Protein AF-0000000086061593 (afdb_homodimer)

Foldseek 3Di:
DPPPPPPPPPPVPDPLVVLQVVLVVLLVVLVVLQVVVCVVPVHSAAADCLQFFFKKWKWAQPVPPDVVVLLCPQDPDDFPDWDDQVLARIIMTTHTDDPPQDDVNQVVSVVSCVVSVIDTPDMDGDDRVSSNVSNVCLVVVLVVLLVVLLVVLCVVVVDDLLSVLLSVLLVSLLSNLSSVCRVVVNHDDPLLSVLSSVLSVLLSVLSCLQVCQQPPDPDDSVVSNVVSLVVSVVVLVVVLVVLVVQLVVCSNNRPRSSNSSSVSNNRSSVSSNSSRSSPSVSSVVCCVPPVVVD/DPPPPPPPPPPVVDPLVVLQVVLVVLLVVLVVLQVVVCVVPVHSAAADCLQFFFKKWKWAQPVPPDVVVLLCPQDPDDFPDWDDQVLARIIMTTHTDDPPQDDVNQVVSVVSCVVSVIDTPDMDGDDRVSSNVSNVCLVVVLVVLLVVLLVVLCVVVVDDLLSVLLSVLLVSLLSNLSSVCRVVVNHDDPLLSVLSSVLSVLLSVLSCLQVCQQPPDPDDSVVSNVVSLVVSVVVLVVVLVVLVVQLVVCSNNRPRSSNSSSVSNNRSSVSSNSSRSSPSVSSVVCCVPPVVVD

InterPro domains:
  IPR022813 Protein-export membrane protein SecD/SecF, archaeal and bacterial [PTHR30081] (16-288)
  IPR024921 Protein-export membrane protein SecF [MF_01464_A] (12-293)
  IPR048634 Protein export membrane protein SecD/SecF, C-terminal [PF02355] (119-288)
  IPR053476 SecD/SecF protein-export membrane protein [NF041305] (1-293)

Secondary structure (DSSP, 8-state):
----------TTTS-HHHHHHHHHHHHHHHHHHHHHHHHHHSSSS-B-HHHH-EEEEEEE--SSS-HHHHHHHH-SSPPSEEEEEGGGTEEEEEEE--TTPPTTHHHHHHHHHHHTTPPEEEEEEE-HHHHHHHHHHHHHHHHHHHHHHHHHHHHHH--HHHHHHHHHHHHHHHHHHHHHHHHHTPPB-HHHHHHHHHHHHHHHHHHHHHHHHHHH--S-HHHHHHHHHHHHHHHHHHHHHHHHHHHHHHHHHT-HHHHHHHHHHHHHHHHHHHIIIIIIHHHHHHIIIIITT-/----------TTTS-HHHHHHHHHHHHHHHHHHHHHHHHHHSSSS-B-HHHH-EEEEEEE--SSS-HHHHHHHH-SSPPSEEEEEGGGTEEEEEEE--TTPPTTHHHHHHHHHHHTTPPEEEEEEE-HHHHHHHHHHHHHHHHHHHHHHHHHHHHHH--HHHHHHHHHHHHHHHHHHHHHHHHHTPPB-HHHHHHHHHHHHHHHHHHHHHHHHHHH--S-HHHHHHHHHHHHHHHHHHHHHHHHHHHHHHHHHT-HHHHHHHHHHHHHHHHHHHIIIIIIHHHHHHIIIIIS--

Nearest PDB structures (foldseek):
  6iol-assembly1_F  TM=6.595E-01  e=2.884E-04  Pseudomonas aeruginosa PAO1
  3noc-assembly1_A  TM=7.193E-01  e=8.051E-04  Escherichia coli K-12
  6zo7-assembly1_A  TM=6.922E-01  e=1.699E-03  Escherichia coli K-12
  6oev-assembly1_A  TM=6.344E-01  e=2.316E-02  Homo sapiens
  7fif-assembly1_A  TM=4.642E-01  e=1.644E-01  Hypsibius dujardini

pLDDT: mean 79.57, std 15.47, range [23.73, 95.56]

Sequence (588 aa):
MGAIEVPEVDYTDYSNRQLVVVPLAVLALAIMIIGGWYFVTGAPANLGLEFTGGVELRIADDGNGDIEERIDAAFAQEPDSIRSIPADDVVVVTFQASEDDPDGFAGELEDQANEAGLTLDAIDQVSASFAADTAQTAIFGVALAFLGMSVLVFALFRTFIPSVAVVASAFSDIVIPIAAMNLLGIQMTLGTVAALLMIIGYSVDSDILLNNSVLRRTGDFYESVSRAMRTGVTMTITSMSAMIVMALVATLFGIDLLRDIGIILAIGLAADMMNTYLMNVTLLRWYKFEGVKRMGAIEVPEVDYTDYSNRQLVVVPLAVLALAIMIIGGWYFVTGAPANLGLEFTGGVELRIADDGNGDIEERIDAAFAQEPDSIRSIPADDVVVVTFQASEDDPDGFAGELEDQANEAGLTLDAIDQVSASFAADTAQTAIFGVALAFLGMSVLVFALFRTFIPSVAVVASAFSDIVIPIAAMNLLGIQMTLGTVAALLMIIGYSVDSDILLNNSVLRRTGDFYESVSRAMRTGVTMTITSMSAMIVMALVATLFGIDLLRDIGIILAIGLAADMMNTYLMNVTLLRWYKFEGVKR

Organism: NCBI:txid261290

Solvent-accessible surface area (backbone atoms only — not comparable to full-atom values): 29804 Å² total; per-residue (Å²): 128,86,69,75,70,68,75,78,69,62,66,80,76,54,56,63,67,63,43,37,45,53,51,50,49,52,44,51,50,22,48,49,48,24,50,52,39,25,73,74,70,71,34,67,49,46,68,24,57,67,44,54,7,22,34,36,37,31,31,53,50,84,72,69,73,63,59,64,60,52,52,65,68,32,43,95,64,81,65,75,40,80,43,76,38,74,59,55,36,31,33,38,37,30,36,64,52,52,94,78,56,54,86,59,46,61,45,53,52,50,50,31,33,49,76,60,68,48,49,70,36,31,38,38,34,30,31,47,70,50,7,49,51,44,41,52,39,49,53,50,38,51,50,48,38,52,50,52,43,44,52,50,44,31,67,70,64,71,36,68,67,66,30,51,52,51,45,53,42,39,52,46,26,42,45,42,31,44,28,47,25,51,76,71,68,44,57,46,40,74,58,42,49,47,40,48,57,48,45,42,36,55,40,53,33,52,46,48,51,46,48,51,31,57,69,65,56,88,60,61,66,67,60,37,44,50,51,33,47,52,52,47,49,51,34,49,51,51,33,26,49,44,24,43,47,36,17,50,46,18,48,69,54,36,36,62,69,48,18,52,34,15,48,42,44,24,48,18,43,53,45,31,51,44,31,48,65,31,37,45,46,38,52,48,49,45,39,63,67,58,53,61,75,108,126,86,68,78,71,68,74,79,69,63,65,79,77,54,57,63,65,62,44,37,46,53,51,50,50,52,42,52,49,19,49,49,48,24,50,52,40,24,71,74,72,72,34,66,49,45,67,25,57,67,43,52,7,20,35,37,37,31,30,53,50,82,73,68,72,62,60,65,60,52,53,65,68,32,43,92,64,80,63,74,41,80,44,76,39,73,59,55,37,30,33,38,38,31,36,64,51,52,95,78,58,54,88,60,46,62,46,54,51,50,51,32,32,49,74,62,68,50,50,70,35,31,40,38,34,30,30,48,68,50,6,48,50,44,41,52,40,49,52,50,38,50,51,48,37,51,49,52,43,44,51,50,44,31,67,69,65,73,36,67,67,66,28,51,51,50,44,52,41,39,51,46,28,44,46,41,32,46,27,48,25,50,75,72,68,45,57,45,39,75,58,41,49,47,39,48,55,48,45,44,36,54,41,52,34,53,4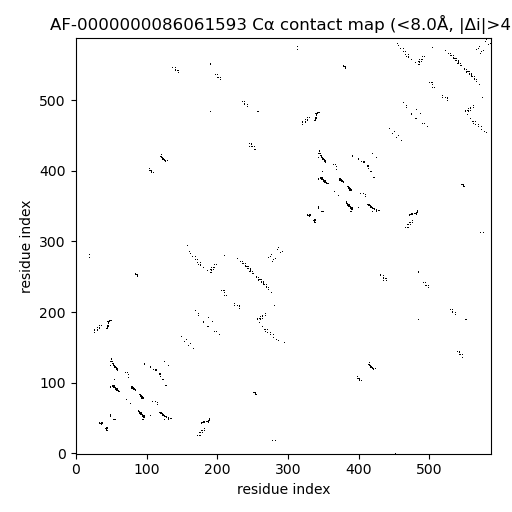6,47,50,46,48,51,31,56,70,64,54,88,60,60,67,65,60,37,42,49,52,34,47,52,53,48,48,50,34,48,50,50,35,26,49,42,25,44,46,36,16,50,46,18,48,68,54,36,36,62,68,49,19,50,35,16,49,42,44,25,47,17,43,52,44,32,52,45,31,48,64,31,38,44,47,39,52,49,48,46,40,64,67,57,54,61,76,106

Radius of gyration: 25.44 Å; Cα contacts (8 Å, |Δi|>4): 871; chains: 2; bounding box: 55×76×63 Å

Structure (mmCIF, N/CA/C/O backbone):
data_AF-0000000086061593-model_v1
#
loop_
_entity.id
_entity.type
_entity.pdbx_description
1 polymer 'Protein-export membrane protein SecF'
#
loop_
_atom_site.group_PDB
_atom_site.id
_atom_site.type_symbol
_atom_site.label_atom_id
_atom_site.label_alt_id
_atom_site.label_comp_id
_atom_site.label_asym_id
_atom_site.label_entity_id
_atom_site.label_seq_id
_atom_site.pdbx_PDB_ins_code
_atom_site.Cartn_x
_atom_site.Cartn_y
_atom_site.Cartn_z
_atom_site.occupancy
_atom_site.B_iso_or_equiv
_atom_site.auth_seq_id
_atom_site.auth_comp_id
_atom_site.auth_asym_id
_atom_site.auth_atom_id
_atom_site.pdbx_PDB_model_num
ATOM 1 N N . MET A 1 1 ? 5.391 34.906 -7.406 1 23.73 1 MET A N 1
ATOM 2 C CA . MET A 1 1 ? 5.16 33.75 -6.559 1 23.73 1 MET A CA 1
ATOM 3 C C . MET A 1 1 ? 3.682 33.375 -6.543 1 23.73 1 MET A C 1
ATOM 5 O O . MET A 1 1 ? 2.84 34.188 -6.129 1 23.73 1 MET A O 1
ATOM 9 N N . GLY A 1 2 ? 3.078 32.812 -7.488 1 27.36 2 GLY A N 1
ATOM 10 C CA . GLY A 1 2 ? 1.647 32.906 -7.727 1 27.36 2 GLY A CA 1
ATOM 11 C C . GLY A 1 2 ? 0.812 32.312 -6.609 1 27.36 2 GLY A C 1
ATOM 12 O O . GLY A 1 2 ? 0.841 31.109 -6.383 1 27.36 2 GLY A O 1
ATOM 13 N N . ALA A 1 3 ? 0.678 33 -5.516 1 30.91 3 ALA A N 1
ATOM 14 C CA . ALA A 1 3 ? -0.227 32.719 -4.406 1 30.91 3 ALA A CA 1
ATOM 15 C C . ALA A 1 3 ? -1.583 32.25 -4.918 1 30.91 3 ALA A C 1
ATOM 17 O O . ALA A 1 3 ? -2.234 32.938 -5.707 1 30.91 3 ALA A O 1
ATOM 18 N N . ILE A 1 4 ? -1.631 31.031 -5.258 1 32.88 4 ILE A N 1
ATOM 19 C CA . ILE A 1 4 ? -2.99 30.609 -5.574 1 32.88 4 ILE A CA 1
ATOM 20 C C . ILE A 1 4 ? -3.963 31.188 -4.551 1 32.88 4 ILE A C 1
ATOM 22 O O . ILE A 1 4 ? -3.914 30.844 -3.369 1 32.88 4 ILE A O 1
ATOM 26 N N . GLU A 1 5 ? -4.262 32.406 -4.699 1 32.25 5 GLU A N 1
ATOM 27 C CA . GLU A 1 5 ? -5.32 33.062 -3.932 1 32.25 5 GLU A CA 1
ATOM 28 C C . GLU A 1 5 ? -6.586 32.219 -3.91 1 32.25 5 GLU A C 1
ATOM 30 O O . GLU A 1 5 ? -7.188 31.969 -4.957 1 32.25 5 GLU A O 1
ATOM 35 N N . VAL A 1 6 ? -6.566 31.172 -3.135 1 35.28 6 VAL A N 1
ATOM 36 C CA . VAL A 1 6 ? -7.855 30.516 -2.955 1 35.28 6 VAL A CA 1
ATOM 37 C C . VAL A 1 6 ? -8.945 31.562 -2.713 1 35.28 6 VAL A C 1
ATOM 39 O O . VAL A 1 6 ? -8.773 32.469 -1.886 1 35.28 6 VAL A O 1
ATOM 42 N N . PRO A 1 7 ? -9.734 31.828 -3.652 1 33.41 7 PRO A N 1
ATOM 43 C CA . PRO A 1 7 ? -10.812 32.812 -3.432 1 33.41 7 PRO A CA 1
ATOM 44 C C . PRO A 1 7 ? -11.445 32.688 -2.049 1 33.41 7 PRO A C 1
ATOM 46 O O . PRO A 1 7 ? -11.5 31.594 -1.485 1 33.41 7 PRO A O 1
ATOM 49 N N . GLU A 1 8 ? -11.258 33.688 -1.152 1 37.09 8 GLU A N 1
ATOM 50 C CA . GLU A 1 8 ? -12.008 33.812 0.098 1 37.09 8 GLU A CA 1
ATOM 51 C C . GLU A 1 8 ? -13.477 33.438 -0.104 1 37.09 8 GLU A C 1
ATOM 53 O O . GLU A 1 8 ? -14.203 34.156 -0.806 1 37.09 8 GLU A O 1
ATOM 58 N N . VAL A 1 9 ? -13.797 32.312 -0.349 1 38.34 9 VAL A N 1
ATOM 59 C CA . VAL A 1 9 ? -15.227 32 -0.337 1 38.34 9 VAL A CA 1
ATOM 60 C C . VAL A 1 9 ? -15.867 32.594 0.914 1 38.34 9 VAL A C 1
ATOM 62 O O . VAL A 1 9 ? -15.422 32.344 2.033 1 38.34 9 VAL A O 1
ATOM 65 N N . ASP A 1 10 ? -16.422 33.781 0.818 1 37.06 10 ASP A N 1
ATOM 66 C CA . ASP A 1 10 ? -17.312 34.312 1.846 1 37.06 10 ASP A CA 1
ATOM 67 C C . ASP A 1 10 ? -18.234 33.25 2.404 1 37.06 10 ASP A C 1
ATOM 69 O O . ASP A 1 10 ? -19.234 32.875 1.765 1 37.06 10 ASP A O 1
ATOM 73 N N . TYR A 1 11 ? -17.719 32.344 3.16 1 44.59 11 TYR A N 1
ATOM 74 C CA . TYR A 1 11 ? -18.5 31.344 3.875 1 44.59 11 TYR A CA 1
ATOM 75 C C . TYR A 1 11 ? -19.812 31.922 4.387 1 44.59 11 TYR A C 1
ATOM 77 O O . TYR A 1 11 ? -20.672 31.188 4.883 1 44.59 11 TYR A O 1
ATOM 85 N N . THR A 1 12 ? -19.891 33.25 4.535 1 40.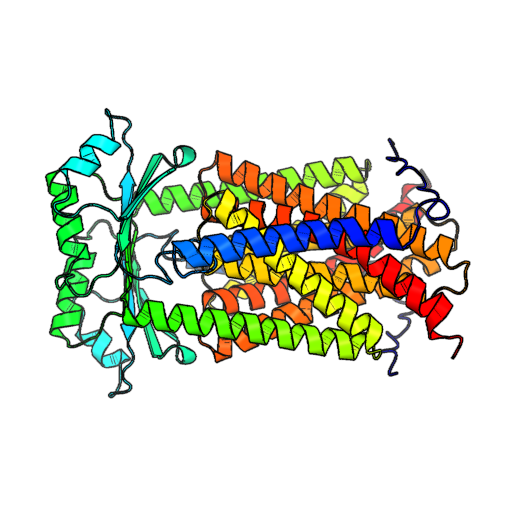72 12 THR A N 1
ATOM 86 C CA . THR A 1 12 ? -21.156 33.812 4.988 1 40.72 12 THR A CA 1
ATOM 87 C C . THR A 1 12 ? -22.281 33.5 3.994 1 40.72 12 THR A C 1
ATOM 89 O O . THR A 1 12 ? -23.453 33.531 4.348 1 40.72 12 THR A O 1
ATOM 92 N N . ASP A 1 13 ? -22.031 33.688 2.766 1 42.28 13 ASP A N 1
ATOM 93 C CA . ASP A 1 13 ? -23.156 33.688 1.83 1 42.28 13 ASP A CA 1
ATOM 94 C C . ASP A 1 13 ? -23.625 32.281 1.523 1 42.28 13 ASP A C 1
ATOM 96 O O . ASP A 1 13 ? -24.625 32.094 0.816 1 42.28 13 ASP A O 1
ATOM 100 N N . TYR A 1 14 ? -22.812 31.188 1.601 1 46.19 14 TYR A N 1
ATOM 101 C CA . TYR A 1 14 ? -23.375 29.875 1.325 1 46.19 14 TYR A CA 1
ATOM 102 C C . TYR A 1 14 ? -23.844 29.203 2.609 1 46.19 14 TYR A C 1
ATOM 104 O O . TYR A 1 14 ? -23.156 29.234 3.627 1 46.19 14 TYR A O 1
ATOM 112 N N . SER A 1 15 ? -25.141 29.031 2.727 1 46.16 15 SER A N 1
ATOM 113 C CA . SER A 1 15 ? -25.797 28.391 3.865 1 46.16 15 SER A CA 1
ATOM 114 C C . SER A 1 15 ? -25.125 27.078 4.219 1 46.16 15 SER A C 1
ATOM 116 O O . SER A 1 15 ? -24.547 26.406 3.354 1 46.16 15 SER A O 1
ATOM 118 N N . ASN A 1 16 ? -24.641 26.891 5.43 1 50.81 16 ASN A N 1
ATOM 119 C CA . ASN A 1 16 ? -24.141 25.656 6.039 1 50.81 16 ASN A CA 1
ATOM 120 C C . ASN A 1 16 ? -24.734 24.422 5.375 1 50.81 16 ASN A C 1
ATOM 122 O O . ASN A 1 16 ? -24.031 23.422 5.172 1 50.81 16 ASN A O 1
ATOM 126 N N . ARG A 1 17 ? -26.031 24.547 4.969 1 52.56 17 ARG A N 1
ATOM 127 C CA . ARG A 1 17 ? -26.766 23.406 4.453 1 52.56 17 ARG A CA 1
ATOM 128 C C . ARG A 1 17 ? -26.266 23.016 3.061 1 52.56 17 ARG A C 1
ATOM 130 O O . ARG A 1 17 ? -26.188 21.828 2.727 1 52.56 17 ARG A O 1
ATOM 137 N N . GLN A 1 18 ? -25.922 24.016 2.301 1 51.91 18 GLN A N 1
ATOM 138 C CA . GLN A 1 18 ? -25.531 23.75 0.919 1 51.91 18 GLN A CA 1
ATOM 139 C C . GLN A 1 18 ? -24.172 23.078 0.845 1 51.91 18 GLN A C 1
ATOM 141 O O . GLN A 1 18 ? -23.938 22.219 -0.01 1 51.91 18 GLN A O 1
ATOM 146 N N . LEU A 1 19 ? -23.391 23.344 1.84 1 59.03 19 LEU A N 1
ATOM 147 C CA . LEU A 1 19 ? -22.031 22.828 1.809 1 59.03 19 LEU A CA 1
ATOM 148 C C . LEU A 1 19 ? -22.016 21.344 2.191 1 59.03 19 LEU A C 1
ATOM 150 O O . LEU A 1 19 ? -21.219 20.578 1.646 1 59.03 19 LEU A O 1
ATOM 154 N N . VAL A 1 20 ? -23 20.984 2.922 1 68 20 VAL A N 1
ATOM 155 C CA . VAL A 1 20 ? -23.047 19.594 3.385 1 68 20 VAL A CA 1
ATOM 156 C C . VAL A 1 20 ? -23.75 18.734 2.336 1 68 20 VAL A C 1
ATOM 158 O O . VAL A 1 20 ? -23.531 17.516 2.289 1 68 20 VAL A O 1
ATOM 161 N N . VAL A 1 21 ? -24.406 19.344 1.397 1 73.38 21 VAL A N 1
ATOM 162 C CA . VAL A 1 21 ? -25.219 18.625 0.426 1 73.38 21 VAL A CA 1
ATOM 163 C C . VAL A 1 21 ? -24.312 17.938 -0.592 1 73.38 21 VAL A C 1
ATOM 165 O O . VAL A 1 21 ? -24.578 16.812 -1.015 1 73.38 21 VAL A O 1
ATOM 168 N N . VAL A 1 22 ? -23.203 18.5 -0.91 1 78.94 22 VAL A N 1
ATOM 169 C CA . VAL A 1 22 ? -22.344 17.969 -1.961 1 78.94 22 VAL A CA 1
ATOM 170 C C . VAL A 1 22 ? -21.672 16.688 -1.479 1 78.94 22 VAL A C 1
ATOM 172 O O . VAL A 1 22 ? -21.797 15.641 -2.113 1 78.94 22 VAL A O 1
ATOM 175 N N . PRO A 1 23 ? -21.016 16.734 -0.329 1 82.38 23 PRO A N 1
ATOM 176 C CA . PRO A 1 23 ? -20.406 15.5 0.153 1 82.38 23 PRO A CA 1
ATOM 177 C C . PRO A 1 23 ? -21.422 14.383 0.364 1 82.38 23 PRO A C 1
ATOM 179 O O . PRO A 1 23 ? -21.125 13.211 0.099 1 82.38 23 PRO A O 1
ATOM 182 N N . LEU A 1 24 ? -22.609 14.734 0.745 1 83.69 24 LEU A N 1
ATOM 183 C CA . LEU A 1 24 ? -23.641 13.734 0.98 1 83.69 24 LEU A CA 1
ATOM 184 C C . LEU A 1 24 ? -24.141 13.148 -0.337 1 83.69 24 LEU A C 1
ATOM 186 O O . LEU A 1 24 ? -24.438 11.961 -0.421 1 83.69 24 LEU A O 1
ATOM 190 N N . ALA A 1 25 ? -24.234 14.023 -1.279 1 87.12 25 ALA A N 1
ATOM 191 C CA . ALA A 1 25 ? -24.656 13.562 -2.6 1 87.12 25 ALA A CA 1
ATOM 192 C C . ALA A 1 25 ? -23.625 12.617 -3.207 1 87.12 25 ALA A C 1
ATOM 194 O O . ALA A 1 25 ? -23.984 11.586 -3.785 1 87.12 25 ALA A O 1
ATOM 195 N N . VAL A 1 26 ? -22.406 12.953 -3.086 1 88.88 26 VAL A N 1
ATOM 196 C CA . VAL A 1 26 ? -21.328 12.125 -3.615 1 88.88 26 VAL A CA 1
ATOM 197 C C . VAL A 1 26 ? -21.297 10.789 -2.875 1 88.88 26 VAL A C 1
ATOM 199 O O . VAL A 1 26 ? -21.094 9.734 -3.486 1 88.88 26 VAL A O 1
ATOM 202 N N . LEU A 1 27 ? -21.5 10.875 -1.61 1 90.5 27 LEU A N 1
ATOM 203 C CA . LEU A 1 27 ? -21.531 9.656 -0.812 1 90.5 27 LEU A CA 1
ATOM 204 C C . LEU A 1 27 ? -22.719 8.773 -1.23 1 90.5 27 LEU A C 1
ATOM 206 O O . LEU A 1 27 ? -22.562 7.559 -1.391 1 90.5 27 LEU A O 1
ATOM 210 N N . ALA A 1 28 ? -23.828 9.391 -1.39 1 90.94 28 ALA A N 1
ATOM 211 C CA . ALA A 1 28 ? -25 8.648 -1.825 1 90.94 28 ALA A CA 1
ATOM 212 C C . ALA A 1 28 ? -24.766 7.988 -3.18 1 90.94 28 ALA A C 1
ATOM 214 O O . ALA A 1 28 ? -25.156 6.832 -3.389 1 90.94 28 ALA A O 1
ATOM 215 N N . LEU A 1 29 ? -24.156 8.742 -4.008 1 92.38 29 LEU A N 1
ATOM 216 C CA . LEU A 1 29 ? -23.828 8.195 -5.32 1 92.38 29 LEU A CA 1
ATOM 217 C C . LEU A 1 29 ? -22.875 7.02 -5.203 1 92.38 29 LEU A C 1
ATOM 219 O O . LEU A 1 29 ? -23.031 6.016 -5.898 1 92.38 29 LEU A O 1
ATOM 223 N N . ALA A 1 30 ? -21.922 7.195 -4.41 1 93.31 30 ALA A N 1
ATOM 224 C CA . ALA A 1 30 ? -20.938 6.125 -4.195 1 93.31 30 ALA A CA 1
ATOM 225 C C . ALA A 1 30 ? -21.609 4.871 -3.65 1 93.31 30 ALA A C 1
ATOM 227 O O . ALA A 1 30 ? -21.344 3.758 -4.105 1 93.31 30 ALA A O 1
ATOM 228 N N . ILE A 1 31 ? -22.516 5.043 -2.756 1 92.75 31 ILE A N 1
ATOM 229 C CA . ILE A 1 31 ? -23.219 3.92 -2.156 1 92.75 31 ILE A CA 1
ATOM 230 C C . ILE A 1 31 ? -24.109 3.246 -3.209 1 92.75 31 ILE A C 1
ATOM 232 O O . ILE A 1 31 ? -24.203 2.018 -3.252 1 92.75 31 ILE A O 1
ATOM 236 N N . MET A 1 32 ? -24.656 4.039 -3.99 1 92.56 32 MET A N 1
ATOM 237 C CA . MET A 1 32 ? -25.5 3.504 -5.062 1 92.56 32 MET A CA 1
ATOM 238 C C . MET A 1 32 ? -24.656 2.67 -6.031 1 92.56 32 MET A C 1
ATOM 240 O O . MET A 1 32 ? -25.094 1.6 -6.465 1 92.56 32 MET A O 1
ATOM 244 N N . ILE A 1 33 ? -23.562 3.182 -6.324 1 91.44 33 ILE A N 1
ATOM 245 C CA . ILE A 1 33 ? -22.672 2.471 -7.238 1 91.44 33 ILE A CA 1
ATOM 246 C C . ILE A 1 33 ? -22.234 1.148 -6.613 1 91.44 33 ILE A C 1
ATOM 248 O O . ILE A 1 33 ? -22.281 0.102 -7.262 1 91.44 33 ILE A O 1
ATOM 252 N N . ILE A 1 34 ? -21.812 1.136 -5.438 1 91.56 34 ILE A N 1
ATOM 253 C CA . ILE A 1 34 ? -21.375 -0.067 -4.738 1 91.56 34 ILE A CA 1
ATOM 254 C C . ILE A 1 34 ? -22.547 -1.042 -4.609 1 91.56 34 ILE A C 1
ATOM 256 O O . ILE A 1 34 ? -22.375 -2.25 -4.797 1 91.56 34 ILE A O 1
ATOM 260 N N . GLY A 1 35 ? -23.703 -0.494 -4.23 1 90.31 35 GLY A N 1
ATOM 261 C CA . GLY A 1 35 ? -24.906 -1.325 -4.16 1 90.31 35 GLY A CA 1
ATOM 262 C C . GLY A 1 35 ? -25.234 -2.002 -5.477 1 90.31 35 GLY A C 1
ATOM 263 O O . GLY A 1 35 ? -25.578 -3.186 -5.5 1 90.31 35 GLY A O 1
ATOM 264 N N . GLY A 1 36 ? -25.172 -1.239 -6.469 1 89.12 36 GLY A N 1
ATOM 265 C CA . GLY A 1 36 ? -25.391 -1.808 -7.789 1 89.12 36 GLY A CA 1
ATOM 266 C C . GLY A 1 36 ? -24.391 -2.889 -8.148 1 89.12 36 GLY A C 1
ATOM 267 O O . GLY A 1 36 ? -24.766 -3.928 -8.695 1 89.12 36 GLY A O 1
ATOM 268 N N . TRP A 1 37 ? -23.188 -2.623 -7.883 1 87.62 37 TRP A N 1
ATOM 269 C CA . TRP A 1 37 ? -22.141 -3.613 -8.133 1 87.62 37 TRP A CA 1
ATOM 270 C C . TRP A 1 37 ? -22.391 -4.883 -7.332 1 87.62 37 TRP A C 1
ATOM 272 O O . TRP A 1 37 ? -22.234 -5.992 -7.844 1 87.62 37 TRP A O 1
ATOM 282 N N . TYR A 1 38 ? -22.781 -4.668 -6.137 1 88 38 TYR A N 1
ATOM 283 C CA . TYR A 1 38 ? -23.062 -5.797 -5.258 1 88 38 TYR A CA 1
ATOM 284 C C . TYR A 1 38 ? -24.234 -6.621 -5.793 1 88 38 TYR A C 1
ATOM 286 O O . TYR A 1 38 ? -24.219 -7.852 -5.711 1 88 38 TYR A O 1
ATOM 294 N N . PHE A 1 39 ? -25.141 -6.004 -6.27 1 87.12 39 PHE A N 1
ATOM 295 C CA . PHE A 1 39 ? -26.328 -6.68 -6.801 1 87.12 39 PHE A CA 1
ATOM 296 C C . PHE A 1 39 ? -25.953 -7.516 -8.023 1 87.12 39 PHE A C 1
ATOM 298 O O . PHE A 1 39 ? -26.5 -8.609 -8.211 1 87.12 39 PHE A O 1
ATOM 305 N N . VAL A 1 40 ? -24.969 -7.059 -8.789 1 85.25 40 VAL A N 1
ATOM 306 C CA . VAL A 1 40 ? -24.641 -7.723 -10.039 1 85.25 40 VAL A CA 1
ATOM 307 C C . VAL A 1 40 ? -23.578 -8.797 -9.789 1 85.25 40 VAL A C 1
ATOM 309 O O . VAL A 1 40 ? -23.641 -9.883 -10.359 1 85.25 40 VAL A O 1
ATOM 312 N N . THR A 1 41 ? -22.641 -8.602 -8.953 1 83.94 41 THR A N 1
ATOM 313 C CA . THR A 1 41 ? -21.484 -9.484 -8.828 1 83.94 41 THR A CA 1
ATOM 314 C C . THR A 1 41 ? -21.5 -10.203 -7.484 1 83.94 41 THR A C 1
ATOM 316 O O . THR A 1 41 ? -20.828 -11.227 -7.316 1 83.94 41 THR A O 1
ATOM 319 N N . GLY A 1 42 ? -22.188 -9.672 -6.484 1 82.94 42 GLY A N 1
ATOM 320 C CA . GLY A 1 42 ? -22.203 -10.242 -5.148 1 82.94 42 GLY A CA 1
ATOM 321 C C . GLY A 1 42 ? -21.094 -9.695 -4.258 1 82.94 42 G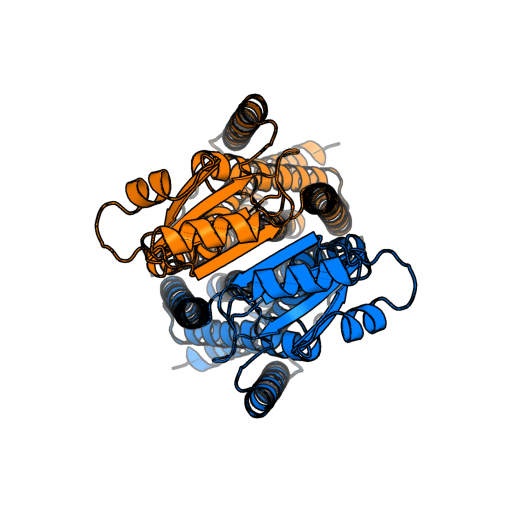LY A C 1
ATOM 322 O O . GLY A 1 42 ? -20.938 -10.133 -3.115 1 82.94 42 GLY A O 1
ATOM 323 N N . ALA A 1 43 ? -20.297 -8.906 -4.805 1 85.06 43 ALA A N 1
ATOM 324 C CA . ALA A 1 43 ? -19.203 -8.305 -4.047 1 85.06 43 ALA A CA 1
ATOM 325 C C . ALA A 1 43 ? -19.188 -6.789 -4.199 1 85.06 43 ALA A C 1
ATOM 327 O O . ALA A 1 43 ? -19.734 -6.254 -5.172 1 85.06 43 ALA A O 1
ATOM 328 N N . PRO A 1 44 ? -18.672 -6.102 -3.215 1 84.12 44 PRO A N 1
ATOM 329 C CA . PRO A 1 44 ? -18.688 -4.637 -3.258 1 84.12 44 PRO A CA 1
ATOM 330 C C . PRO A 1 44 ? -17.734 -4.07 -4.309 1 84.12 44 PRO A C 1
ATOM 332 O O . PRO A 1 44 ? -17.828 -2.891 -4.66 1 84.12 44 PRO A O 1
ATOM 335 N N . ALA A 1 45 ? -16.781 -4.93 -4.781 1 87.5 45 ALA A N 1
ATOM 336 C CA . ALA A 1 45 ? -15.805 -4.535 -5.785 1 87.5 45 ALA A CA 1
ATOM 337 C C . ALA A 1 45 ? -15.281 -5.754 -6.547 1 87.5 45 ALA A C 1
ATOM 339 O O . ALA A 1 45 ? -15.633 -6.891 -6.227 1 87.5 45 ALA A O 1
ATOM 340 N N . ASN A 1 46 ? -14.617 -5.449 -7.664 1 88.94 46 ASN A N 1
ATOM 341 C CA . ASN A 1 46 ? -13.914 -6.531 -8.352 1 88.94 46 ASN A CA 1
ATOM 342 C C . ASN A 1 46 ? -12.797 -7.105 -7.484 1 88.94 46 ASN A C 1
ATOM 344 O O . ASN A 1 46 ? -11.812 -6.422 -7.195 1 88.94 46 ASN A O 1
ATOM 348 N N . LEU A 1 47 ? -13.031 -8.297 -7.102 1 91.5 47 LEU A N 1
ATOM 349 C CA . LEU A 1 47 ? -12.086 -8.93 -6.184 1 91.5 47 LEU A CA 1
ATOM 350 C C . LEU A 1 47 ? -10.914 -9.539 -6.945 1 91.5 47 LEU A C 1
ATOM 352 O O . LEU A 1 47 ? -11.102 -10.109 -8.023 1 91.5 47 LEU A O 1
ATOM 356 N N . GLY A 1 48 ? -9.789 -9.32 -6.398 1 92.31 48 GLY A N 1
ATOM 357 C CA . GLY A 1 48 ? -8.602 -9.953 -6.957 1 92.31 48 GLY A CA 1
ATOM 358 C C . GLY A 1 48 ? -8.508 -11.43 -6.633 1 92.31 48 GLY A C 1
ATOM 359 O O . GLY A 1 48 ? -9.32 -11.961 -5.871 1 92.31 48 GLY A O 1
ATOM 360 N N . LEU A 1 49 ? -7.484 -12.086 -7.16 1 93 49 LEU A N 1
ATOM 361 C CA . LEU A 1 49 ? -7.277 -13.523 -7.035 1 93 49 LEU A CA 1
ATOM 362 C C . LEU A 1 49 ? -7.145 -13.93 -5.57 1 93 49 LEU A C 1
ATOM 364 O O . LEU A 1 49 ? -7.594 -15 -5.172 1 93 49 LEU A O 1
ATOM 368 N N . GLU A 1 50 ? -6.621 -13.07 -4.785 1 90.38 50 GLU A N 1
ATOM 369 C CA . GLU A 1 50 ? -6.379 -13.344 -3.373 1 90.38 50 GLU A CA 1
ATOM 370 C C . GLU A 1 50 ? -7.688 -13.539 -2.615 1 90.38 50 GLU A C 1
ATOM 372 O O . GLU A 1 50 ? -7.707 -14.172 -1.555 1 90.38 50 GLU A O 1
ATOM 377 N N . PHE A 1 51 ? -8.75 -13.094 -3.213 1 92.5 51 PHE A N 1
ATOM 378 C CA . PHE A 1 51 ? -10.031 -13.148 -2.512 1 92.5 51 PHE A CA 1
ATOM 379 C C . PHE A 1 51 ? -10.984 -14.125 -3.197 1 92.5 51 PHE A C 1
ATOM 381 O O . PHE A 1 51 ? -11.969 -14.562 -2.598 1 92.5 51 PHE A O 1
ATOM 388 N N . THR A 1 52 ? -10.734 -14.414 -4.387 1 91.38 52 THR A N 1
ATOM 389 C CA . THR A 1 52 ? -11.641 -15.281 -5.129 1 91.38 52 THR A CA 1
ATOM 390 C C . THR A 1 52 ? -11.062 -16.688 -5.266 1 91.38 52 THR A C 1
ATOM 392 O O . THR A 1 52 ? -11.812 -17.656 -5.391 1 91.38 52 THR A O 1
ATOM 395 N N . GLY A 1 53 ? -9.766 -16.719 -5.293 1 93.12 53 GLY A N 1
ATOM 396 C CA . GLY A 1 53 ? -9.109 -17.984 -5.582 1 93.12 53 GLY A CA 1
ATOM 397 C C . GLY A 1 53 ? -9.07 -18.312 -7.062 1 93.12 53 GLY A C 1
ATOM 398 O O . GLY A 1 53 ? -9.734 -17.656 -7.867 1 93.12 53 GLY A O 1
ATOM 399 N N . GLY A 1 54 ? -8.242 -19.297 -7.387 1 94.44 54 GLY A N 1
ATOM 400 C CA . GLY A 1 54 ? -8.094 -19.688 -8.781 1 94.44 54 GLY A CA 1
ATOM 401 C C . GLY A 1 54 ? -6.668 -19.578 -9.281 1 94.44 54 GLY A C 1
ATOM 402 O O . GLY A 1 54 ? -5.723 -19.859 -8.547 1 94.44 54 GLY A O 1
ATOM 403 N N . VAL A 1 55 ? -6.559 -19.344 -10.578 1 94.62 55 VAL A N 1
ATOM 404 C CA . VAL A 1 55 ? -5.246 -19.266 -11.203 1 94.62 55 VAL A CA 1
ATOM 405 C C . VAL A 1 55 ? -5.164 -18 -12.07 1 94.62 55 VAL A C 1
ATOM 407 O O . VAL A 1 55 ? -6.117 -17.656 -12.773 1 94.62 55 VAL A O 1
ATOM 410 N N . GLU A 1 56 ? -4.145 -17.344 -11.906 1 95 56 GLU A N 1
ATOM 411 C CA . GLU A 1 56 ? -3.855 -16.172 -12.734 1 95 56 GLU A CA 1
ATOM 412 C C . GLU A 1 56 ? -2.549 -16.344 -13.5 1 95 56 GLU A C 1
ATOM 414 O O . GLU A 1 56 ? -1.522 -16.703 -12.914 1 95 56 GLU A O 1
ATOM 419 N N . LEU A 1 57 ? -2.641 -16.188 -14.797 1 94.31 57 LEU A N 1
ATOM 420 C CA . LEU A 1 57 ? -1.476 -16.281 -15.672 1 94.31 57 LEU A CA 1
ATOM 421 C C . LEU A 1 57 ? -1.074 -14.922 -16.219 1 94.31 57 LEU A C 1
ATOM 423 O O . LEU A 1 57 ? -1.933 -14.133 -16.609 1 94.31 57 LEU A O 1
ATOM 427 N N . ARG A 1 58 ? 0.132 -14.68 -16.094 1 92.75 58 ARG A N 1
ATOM 428 C CA . ARG A 1 58 ? 0.692 -13.523 -16.781 1 92.75 58 ARG A CA 1
ATOM 429 C C . ARG A 1 58 ? 1.476 -13.945 -18.016 1 92.75 58 ARG A C 1
ATOM 431 O O . ARG A 1 58 ? 2.547 -14.539 -17.906 1 92.75 58 ARG A O 1
ATOM 438 N N . ILE A 1 59 ? 0.909 -13.523 -19.109 1 92.81 59 ILE A N 1
ATOM 439 C CA . ILE A 1 59 ? 1.457 -13.961 -20.391 1 92.81 59 ILE A CA 1
ATOM 440 C C . ILE A 1 59 ? 2.16 -12.789 -21.062 1 92.81 59 ILE A C 1
ATOM 442 O O . ILE A 1 59 ? 1.611 -11.688 -21.156 1 92.81 59 ILE A O 1
ATOM 446 N N . ALA A 1 60 ? 3.332 -13.102 -21.531 1 91.19 60 ALA A N 1
ATOM 447 C CA . ALA A 1 60 ? 4.098 -12.07 -22.234 1 91.19 60 ALA A CA 1
ATOM 448 C C . ALA A 1 60 ? 3.461 -11.734 -23.578 1 91.19 60 ALA A C 1
ATOM 450 O O . ALA A 1 60 ? 3.037 -12.633 -24.312 1 91.19 60 ALA A O 1
ATOM 451 N N . ASP A 1 61 ? 3.293 -10.453 -23.75 1 87.81 61 ASP A N 1
ATOM 452 C CA . ASP A 1 61 ? 2.846 -10 -25.062 1 87.81 61 ASP A CA 1
ATOM 453 C C . ASP A 1 61 ? 4.035 -9.719 -25.984 1 87.81 61 ASP A C 1
ATOM 455 O O . ASP A 1 61 ? 4.645 -8.648 -25.906 1 87.81 61 ASP A O 1
ATOM 459 N N . ASP A 1 62 ? 4.348 -10.586 -26.875 1 78.81 62 ASP A N 1
ATOM 460 C CA . ASP A 1 62 ? 5.516 -10.484 -27.734 1 78.81 62 ASP A CA 1
ATOM 461 C C . ASP A 1 62 ? 5.211 -9.633 -28.969 1 78.81 62 ASP A C 1
ATOM 463 O O . ASP A 1 62 ? 6.059 -9.477 -29.844 1 78.81 62 ASP A O 1
ATOM 467 N N . GLY A 1 63 ? 4.117 -9.078 -29 1 76.12 63 GLY A N 1
ATOM 468 C CA . GLY A 1 63 ? 3.791 -8.211 -30.109 1 76.12 63 GLY A CA 1
ATOM 469 C C . GLY A 1 63 ? 3.453 -8.969 -31.391 1 76.12 63 GLY A C 1
ATOM 470 O O . GLY A 1 63 ? 3.205 -8.367 -32.438 1 76.12 63 GLY A O 1
ATOM 471 N N . ASN A 1 64 ? 3.562 -10.164 -31.25 1 70 64 ASN A N 1
ATOM 472 C CA . ASN A 1 64 ? 3.281 -10.953 -32.438 1 70 64 ASN A CA 1
ATOM 473 C C . ASN A 1 64 ? 1.787 -11.211 -32.594 1 70 64 ASN A C 1
ATOM 475 O O . ASN A 1 64 ? 1.224 -12.062 -31.906 1 70 64 ASN A O 1
ATOM 479 N N . GLY A 1 65 ? 1.168 -10.492 -33.406 1 74.81 65 GLY A N 1
ATOM 480 C CA . GLY A 1 65 ? -0.227 -10.75 -33.75 1 74.81 65 GLY A CA 1
ATOM 481 C C . GLY A 1 65 ? -1.181 -10.352 -32.625 1 74.81 65 GLY A C 1
ATOM 482 O O . GLY A 1 65 ? -0.88 -9.461 -31.844 1 74.81 65 GLY A O 1
ATOM 483 N N . ASP A 1 66 ? -2.348 -10.961 -32.781 1 82.25 66 ASP A N 1
ATOM 484 C CA . ASP A 1 66 ? -3.396 -10.688 -31.797 1 82.25 66 ASP A CA 1
ATOM 485 C C . ASP A 1 66 ? -3.285 -11.617 -30.578 1 82.25 66 ASP A C 1
ATOM 487 O O . ASP A 1 66 ? -3.777 -12.742 -30.609 1 82.25 66 ASP A O 1
ATOM 491 N N . ILE A 1 67 ? -2.617 -11.25 -29.578 1 84.69 67 ILE A N 1
ATOM 492 C CA . ILE A 1 67 ? -2.34 -12.039 -28.375 1 84.69 67 ILE A CA 1
ATOM 493 C C . ILE A 1 67 ? -3.652 -12.5 -27.75 1 84.69 67 ILE A C 1
ATOM 495 O O . ILE A 1 67 ? -3.727 -13.602 -27.188 1 84.69 67 ILE A O 1
ATOM 499 N N . GLU A 1 68 ? -4.656 -11.766 -27.938 1 82.94 68 GLU A N 1
ATOM 500 C CA . GLU A 1 68 ? -5.941 -12.148 -27.344 1 82.94 68 GLU A CA 1
ATOM 501 C C . GLU A 1 68 ? -6.543 -13.352 -28.062 1 82.94 68 GLU A C 1
ATOM 503 O O . GLU A 1 68 ? -7.113 -14.234 -27.438 1 82.94 68 GLU A O 1
ATOM 508 N N . GLU A 1 69 ? -6.414 -13.367 -29.297 1 84 69 GLU A N 1
ATOM 509 C CA . GLU A 1 69 ? -6.906 -14.5 -30.062 1 84 69 GLU A CA 1
ATOM 510 C C . GLU A 1 69 ? -6.117 -15.773 -29.75 1 84 69 GLU A C 1
ATOM 512 O O . GLU A 1 69 ? -6.688 -16.859 -29.688 1 84 69 GLU A O 1
ATOM 517 N N . ARG A 1 70 ? -4.879 -15.539 -29.578 1 87.62 70 ARG A N 1
ATOM 518 C CA . ARG A 1 70 ? -4.031 -16.688 -29.25 1 87.62 70 ARG A CA 1
ATOM 519 C C . ARG A 1 70 ? -4.375 -17.25 -27.875 1 87.62 70 ARG A C 1
ATOM 521 O O . ARG A 1 70 ? -4.367 -18.469 -27.688 1 87.62 70 ARG A O 1
ATOM 528 N N . ILE A 1 71 ? -4.703 -16.375 -27.062 1 89.19 71 ILE A N 1
ATOM 529 C CA . ILE A 1 71 ? -5.062 -16.781 -25.703 1 89.19 71 ILE A CA 1
ATOM 530 C C . ILE A 1 71 ? -6.402 -17.516 -25.734 1 89.19 71 ILE A C 1
ATOM 532 O O . ILE A 1 71 ? -6.562 -18.547 -25.062 1 89.19 71 ILE A O 1
ATOM 536 N N . ASP A 1 72 ? -7.309 -17.078 -26.5 1 86 72 ASP A N 1
ATOM 537 C CA . ASP A 1 72 ? -8.625 -17.688 -26.609 1 86 72 ASP A CA 1
ATOM 538 C C . ASP A 1 72 ? -8.531 -19.109 -27.141 1 86 72 ASP A C 1
ATOM 540 O O . ASP A 1 72 ? -9.328 -19.969 -26.766 1 86 72 ASP A O 1
ATOM 544 N N . ALA A 1 73 ? -7.5 -19.359 -27.859 1 88.69 73 ALA A N 1
ATOM 545 C CA . ALA A 1 73 ? -7.348 -20.656 -28.5 1 88.69 73 ALA A CA 1
ATOM 546 C C . ALA A 1 73 ? -6.48 -21.594 -27.656 1 88.69 73 ALA A C 1
ATOM 548 O O . ALA A 1 73 ? -6.5 -22.812 -27.859 1 88.69 73 ALA A O 1
ATOM 549 N N . ALA A 1 74 ? -5.848 -21 -26.766 1 90.94 74 ALA A N 1
ATOM 550 C CA . ALA A 1 74 ? -4.801 -21.75 -26.078 1 90.94 74 ALA A CA 1
ATOM 551 C C . ALA A 1 74 ? -5.383 -22.578 -24.938 1 90.94 74 ALA A C 1
ATOM 553 O O . ALA A 1 74 ? -4.84 -23.625 -24.594 1 90.94 74 ALA A O 1
ATOM 554 N N . PHE A 1 75 ? -6.48 -22.125 -24.391 1 91.88 75 PHE A N 1
ATOM 555 C CA . PHE A 1 75 ? -6.969 -22.766 -23.172 1 91.88 75 PHE A CA 1
ATOM 556 C C . PHE A 1 75 ? -8.289 -23.469 -23.422 1 91.88 75 PHE A C 1
ATOM 558 O O . PHE A 1 75 ? -9.148 -22.953 -24.141 1 91.88 75 PHE A O 1
ATOM 565 N N . ALA A 1 76 ? -8.422 -24.625 -22.828 1 86.38 76 ALA A N 1
ATOM 566 C CA . ALA A 1 76 ? -9.648 -25.406 -22.969 1 86.38 76 ALA A CA 1
ATOM 567 C C . ALA A 1 76 ? -10.812 -24.734 -22.25 1 86.38 76 ALA A C 1
ATOM 569 O O . ALA A 1 76 ? -11.953 -24.766 -22.719 1 86.38 76 ALA A O 1
ATOM 570 N N . GLN A 1 77 ? -10.508 -24.141 -21.156 1 87.81 77 GLN A N 1
ATOM 571 C CA . GLN A 1 77 ? -11.5 -23.422 -20.375 1 87.81 77 GLN A CA 1
ATOM 572 C C . GLN A 1 77 ? -11.477 -21.922 -20.672 1 87.81 77 GLN A C 1
ATOM 574 O O . GLN A 1 77 ? -10.406 -21.328 -20.844 1 87.81 77 GLN A O 1
ATOM 579 N N . GLU A 1 78 ? -12.656 -21.422 -20.734 1 88.81 78 GLU A N 1
ATOM 580 C CA . GLU A 1 78 ? -12.75 -19.984 -20.969 1 88.81 78 GLU A CA 1
ATOM 581 C C . GLU A 1 78 ? -12.32 -19.188 -19.734 1 88.81 78 GLU A C 1
ATOM 583 O O . GLU A 1 78 ? -12.812 -19.422 -18.641 1 88.81 78 GLU A O 1
ATOM 588 N N . PRO A 1 79 ? -11.453 -18.234 -20 1 91.81 79 PRO A N 1
ATOM 589 C CA . PRO A 1 79 ? -11.016 -17.422 -18.859 1 91.81 79 PRO A CA 1
ATOM 590 C C . PRO A 1 79 ? -12.117 -16.516 -18.328 1 91.81 79 PRO A C 1
ATOM 592 O O . PRO A 1 79 ? -13.008 -16.109 -19.078 1 91.81 79 PRO A O 1
ATOM 595 N N . ASP A 1 80 ? -12.062 -16.234 -17.078 1 88.88 80 ASP A N 1
ATOM 596 C CA . ASP A 1 80 ? -13.031 -15.352 -16.438 1 88.88 80 ASP A CA 1
ATOM 597 C C . ASP A 1 80 ? -12.711 -13.891 -16.75 1 88.88 80 ASP A C 1
ATOM 599 O O . ASP A 1 80 ? -13.609 -13.047 -16.766 1 88.88 80 ASP A O 1
ATOM 603 N N . SER A 1 81 ? -11.438 -13.625 -16.906 1 88.62 81 SER A N 1
ATOM 604 C CA . SER A 1 81 ? -11.031 -12.25 -17.203 1 88.62 81 SER A CA 1
ATOM 605 C C . SER A 1 81 ? -9.727 -12.211 -17.984 1 88.62 81 SER A C 1
ATOM 607 O O . SER A 1 81 ? -8.844 -13.039 -17.781 1 88.62 81 SER A O 1
ATOM 609 N N . ILE A 1 82 ? -9.672 -11.328 -18.953 1 88.5 82 ILE A N 1
ATOM 610 C CA . ILE A 1 82 ? -8.477 -11.039 -19.734 1 88.5 82 ILE A CA 1
ATOM 611 C C . ILE A 1 82 ? -8.172 -9.547 -19.672 1 88.5 82 ILE A C 1
ATOM 613 O O . ILE A 1 82 ? -8.992 -8.727 -20.109 1 88.5 82 ILE A O 1
ATOM 617 N N . ARG A 1 83 ? -7.051 -9.281 -19.078 1 85.75 83 ARG A N 1
ATOM 618 C CA . ARG A 1 83 ? -6.668 -7.883 -18.938 1 85.75 83 ARG A CA 1
ATOM 619 C C . ARG A 1 83 ? -5.289 -7.625 -19.531 1 85.75 83 ARG A C 1
ATOM 621 O O . ARG A 1 83 ? -4.312 -8.266 -19.141 1 85.75 83 ARG A O 1
ATOM 628 N N . SER A 1 84 ? -5.289 -6.688 -20.391 1 83.44 84 SER A N 1
ATOM 629 C CA . SER A 1 84 ? -4.012 -6.332 -21 1 83.44 84 SER A CA 1
ATOM 630 C C . SER A 1 84 ? -3.348 -5.176 -20.266 1 83.44 84 SER A C 1
ATOM 632 O O . SER A 1 84 ? -4.02 -4.227 -19.859 1 83.44 84 SER A O 1
ATOM 634 N N . ILE A 1 85 ? -2.088 -5.32 -20.031 1 79.5 85 ILE A N 1
ATOM 635 C CA . ILE A 1 85 ? -1.26 -4.254 -19.469 1 79.5 85 ILE A CA 1
ATOM 636 C C . ILE A 1 85 ? -0.174 -3.867 -20.469 1 79.5 85 ILE A C 1
ATOM 638 O O . ILE A 1 85 ? 0.947 -4.379 -20.406 1 79.5 85 ILE A O 1
ATOM 642 N N . PRO A 1 86 ? -0.515 -2.938 -21.266 1 73.5 86 PRO A N 1
ATOM 643 C CA . PRO A 1 86 ? 0.374 -2.623 -22.375 1 73.5 86 PRO A CA 1
ATOM 644 C C . PRO A 1 86 ? 1.736 -2.105 -21.922 1 73.5 86 PRO A C 1
ATOM 646 O O . PRO A 1 86 ? 2.764 -2.465 -22.5 1 73.5 86 PRO A O 1
ATOM 649 N N . ALA A 1 87 ? 1.774 -1.364 -20.938 1 71.56 87 ALA A N 1
ATOM 650 C CA . ALA A 1 87 ? 3.025 -0.761 -20.484 1 71.56 87 ALA A CA 1
ATOM 651 C C . ALA A 1 87 ? 4.012 -1.828 -20.016 1 71.56 87 ALA A C 1
ATOM 653 O O . ALA A 1 87 ? 5.227 -1.636 -20.094 1 71.56 87 ALA A O 1
ATOM 654 N N . ASP A 1 88 ? 3.471 -2.979 -19.703 1 73.56 88 ASP A N 1
ATOM 655 C CA . ASP A 1 88 ? 4.305 -4.07 -19.203 1 73.56 88 ASP A CA 1
ATOM 656 C C . ASP A 1 88 ? 4.461 -5.164 -20.266 1 73.56 88 ASP A C 1
ATOM 658 O O . ASP A 1 88 ? 5.164 -6.152 -20.047 1 73.56 88 ASP A O 1
ATOM 662 N N . ASP A 1 89 ? 3.816 -5.055 -21.328 1 82.5 89 ASP A N 1
ATOM 663 C CA . ASP A 1 89 ? 3.816 -6.047 -22.406 1 82.5 89 ASP A CA 1
ATOM 664 C C . ASP A 1 89 ? 3.34 -7.406 -21.906 1 82.5 89 ASP A C 1
ATOM 666 O O . ASP A 1 89 ? 3.99 -8.43 -22.141 1 82.5 89 ASP A O 1
ATOM 670 N N . VAL A 1 90 ? 2.354 -7.289 -21.062 1 90.06 90 VAL A N 1
ATOM 671 C CA . VAL A 1 90 ? 1.826 -8.531 -20.516 1 90.06 90 VAL A CA 1
ATOM 672 C C . VAL A 1 90 ? 0.301 -8.531 -20.594 1 90.06 90 VAL A C 1
ATOM 674 O O . VAL A 1 90 ? -0.323 -7.469 -20.625 1 90.06 90 VAL A O 1
ATOM 677 N N . VAL A 1 91 ? -0.244 -9.766 -20.688 1 90.94 91 VAL A N 1
ATOM 678 C CA . VAL A 1 91 ? -1.68 -10 -20.578 1 90.94 91 VAL A CA 1
ATOM 679 C C . VAL A 1 91 ? -1.973 -10.891 -19.375 1 90.94 91 VAL A C 1
ATOM 681 O O . VAL A 1 91 ? -1.366 -11.953 -19.219 1 90.94 91 VAL A O 1
ATOM 684 N N . VAL A 1 92 ? -2.83 -10.422 -18.594 1 91.69 92 VAL A N 1
ATOM 685 C CA . VAL A 1 92 ? -3.193 -11.18 -17.391 1 91.69 92 VAL A CA 1
ATOM 686 C C . VAL A 1 92 ? -4.48 -11.961 -17.656 1 91.69 92 VAL A C 1
ATOM 688 O O . VAL A 1 92 ? -5.516 -11.375 -17.984 1 91.69 92 VAL A O 1
ATOM 691 N N . VAL A 1 93 ? -4.391 -13.266 -17.484 1 93.88 93 VAL A N 1
ATOM 692 C CA . VAL A 1 93 ? -5.535 -14.156 -17.688 1 93.88 93 VAL A CA 1
ATOM 693 C C . VAL A 1 93 ? -5.906 -14.82 -16.359 1 93.88 93 VAL A C 1
ATOM 695 O O . VAL A 1 93 ? -5.066 -15.453 -15.719 1 93.88 93 VAL A O 1
ATOM 698 N N . THR A 1 94 ? -7.145 -14.68 -16.016 1 93.88 94 THR A N 1
ATOM 699 C CA . THR A 1 94 ? -7.566 -15.188 -14.711 1 93.88 94 THR A CA 1
ATOM 700 C C . THR A 1 94 ? -8.633 -16.266 -14.867 1 93.88 94 THR A C 1
ATOM 702 O O . THR A 1 94 ? -9.562 -16.109 -15.664 1 93.88 94 THR A O 1
ATOM 705 N N . PHE A 1 95 ? -8.391 -17.375 -14.172 1 93.12 95 PHE A N 1
ATOM 706 C CA . PHE A 1 95 ? -9.359 -18.453 -14.023 1 93.12 95 PHE A CA 1
ATOM 707 C C . PHE A 1 95 ? -9.828 -18.562 -12.578 1 93.12 95 PHE A C 1
ATOM 709 O O . PHE A 1 95 ? -9.062 -18.969 -11.695 1 93.12 95 PHE A O 1
ATOM 716 N N . GLN A 1 96 ? -11.023 -18.281 -12.336 1 89.19 96 GLN A N 1
ATOM 717 C CA . GLN A 1 96 ? -11.547 -18.312 -10.969 1 89.19 96 GLN A CA 1
ATOM 718 C C . GLN A 1 96 ? -11.734 -19.75 -10.5 1 89.19 96 GLN A C 1
ATOM 720 O O . GLN A 1 96 ? -11.961 -20.656 -11.305 1 89.19 96 GLN A O 1
ATOM 725 N N . ALA A 1 97 ? -11.625 -19.844 -9.18 1 87.19 97 ALA A N 1
ATOM 726 C CA . ALA A 1 97 ? -11.75 -21.172 -8.586 1 87.19 97 ALA A CA 1
ATOM 727 C C . ALA A 1 97 ? -13.148 -21.75 -8.805 1 87.19 97 ALA A C 1
ATOM 729 O O . ALA A 1 97 ? -14.141 -21.016 -8.727 1 87.19 97 ALA A O 1
ATOM 730 N N . SER A 1 98 ? -13.102 -22.953 -9.164 1 81.19 98 SER A N 1
ATOM 731 C CA . SER A 1 98 ? -14.352 -23.688 -9.336 1 81.19 98 SER A CA 1
ATOM 732 C C . SER A 1 98 ? -14.273 -25.062 -8.672 1 81.19 98 SER A C 1
ATOM 734 O O . SER A 1 98 ? -13.188 -25.578 -8.445 1 81.19 98 SER A O 1
ATOM 736 N N . GLU A 1 99 ? -15.367 -25.516 -8.203 1 77.19 99 GLU A N 1
ATOM 737 C CA . GLU A 1 99 ? -15.422 -26.844 -7.602 1 77.19 99 GLU A CA 1
ATOM 738 C C . GLU A 1 99 ? -14.93 -27.922 -8.57 1 77.19 99 GLU A C 1
ATOM 740 O O . GLU A 1 99 ? -14.438 -28.953 -8.141 1 77.19 99 GLU A O 1
ATOM 745 N N . ASP A 1 100 ? -14.922 -27.547 -9.766 1 72.12 100 ASP A N 1
ATOM 746 C CA . ASP A 1 100 ? -14.609 -28.531 -10.805 1 72.12 100 ASP A CA 1
ATOM 747 C C . ASP A 1 100 ? -13.141 -28.422 -11.227 1 72.12 100 ASP A C 1
ATOM 749 O O . ASP A 1 100 ? -12.703 -29.125 -12.141 1 72.12 100 ASP A O 1
ATOM 753 N N . ASP A 1 101 ? -12.484 -27.656 -10.492 1 73.25 101 ASP A N 1
ATOM 754 C CA . ASP A 1 101 ? -11.102 -27.484 -10.922 1 73.25 101 ASP A CA 1
ATOM 755 C C . ASP A 1 101 ? -10.273 -28.719 -10.57 1 73.25 101 ASP A C 1
ATOM 757 O O . ASP A 1 101 ? -10.344 -29.234 -9.453 1 73.25 101 ASP A O 1
ATOM 761 N N . PRO A 1 102 ? -9.633 -29.172 -11.633 1 66.31 102 PRO A N 1
ATOM 762 C CA . PRO A 1 102 ? -8.805 -30.359 -11.383 1 66.31 102 PRO A CA 1
ATOM 763 C C . PRO A 1 102 ? -7.633 -30.078 -10.445 1 66.31 102 PRO A C 1
ATOM 765 O O . PRO A 1 102 ? -7.254 -28.906 -10.258 1 66.31 102 PRO A O 1
ATOM 768 N N . ASP A 1 103 ? -7.215 -31.188 -9.875 1 70.69 103 ASP A N 1
ATOM 769 C CA . ASP A 1 103 ? -5.949 -31.094 -9.148 1 70.69 103 ASP A CA 1
ATOM 770 C C . ASP A 1 103 ? -4.82 -30.641 -10.078 1 70.69 103 ASP A C 1
ATOM 772 O O . ASP A 1 103 ? -4.742 -31.078 -11.227 1 70.69 103 ASP A O 1
ATOM 776 N N . GLY A 1 104 ? -4.074 -29.734 -9.648 1 77.06 104 GLY A N 1
ATOM 777 C CA . GLY A 1 104 ? -2.973 -29.234 -10.461 1 77.06 104 GLY A CA 1
ATOM 778 C C . GLY A 1 104 ? -3.42 -28.297 -11.57 1 77.06 104 GLY A C 1
ATOM 779 O O . GLY A 1 104 ? -2.807 -28.266 -12.641 1 77.06 104 GLY A O 1
ATOM 780 N N . PHE A 1 105 ? -4.52 -27.75 -11.43 1 84.56 105 PHE A N 1
ATOM 781 C CA . PHE A 1 105 ? -5.121 -26.875 -12.43 1 84.56 105 PHE A CA 1
ATOM 782 C C . PHE A 1 105 ? -4.094 -25.891 -12.977 1 84.56 105 PHE A C 1
ATOM 784 O O . PHE A 1 105 ? -4.035 -25.656 -14.18 1 84.56 105 PHE A O 1
ATOM 791 N N . ALA A 1 106 ? -3.301 -25.375 -12.195 1 87.31 106 ALA A N 1
ATOM 792 C CA . ALA A 1 106 ? -2.273 -24.438 -12.617 1 87.31 106 ALA A CA 1
ATOM 793 C C . ALA A 1 106 ? -1.276 -25.094 -13.57 1 87.31 106 ALA A C 1
ATOM 795 O O . ALA A 1 106 ? -0.843 -24.484 -14.547 1 87.31 106 ALA A O 1
ATOM 796 N N . GLY A 1 107 ? -0.946 -26.312 -13.25 1 85 107 GLY A N 1
ATOM 797 C CA . GLY A 1 107 ? -0.044 -27.062 -14.109 1 85 107 GLY A CA 1
ATOM 798 C C . GLY A 1 107 ? -0.629 -27.359 -15.477 1 85 107 GLY A C 1
ATOM 799 O O . GLY A 1 107 ? 0.068 -27.266 -16.5 1 85 107 GLY A O 1
ATOM 800 N N . GLU A 1 108 ? -1.895 -27.656 -15.438 1 86.06 108 GLU A N 1
ATOM 801 C CA . GLU A 1 108 ? -2.576 -27.906 -16.703 1 86.06 108 GLU A CA 1
ATOM 802 C C . GLU A 1 108 ? -2.604 -26.656 -17.578 1 86.06 108 GLU A C 1
ATOM 804 O O . GLU A 1 108 ? -2.404 -26.734 -18.781 1 86.06 108 GLU A O 1
ATOM 809 N N . LEU A 1 109 ? -2.879 -25.594 -16.953 1 90.69 109 LEU A N 1
ATOM 810 C CA . LEU A 1 109 ? -2.924 -24.328 -17.688 1 90.69 109 LEU A CA 1
ATOM 811 C C . LEU A 1 109 ? -1.544 -23.953 -18.219 1 90.69 109 LEU A C 1
ATOM 813 O O . LEU A 1 109 ? -1.422 -23.422 -19.312 1 90.69 109 LEU A O 1
ATOM 817 N N . GLU A 1 110 ? -0.57 -24.203 -17.438 1 89.62 110 GLU A N 1
ATOM 818 C CA . GLU A 1 110 ? 0.802 -23.953 -17.859 1 89.62 110 GLU A CA 1
ATOM 819 C C . GLU A 1 110 ? 1.153 -24.781 -19.094 1 89.62 110 GLU A C 1
ATOM 821 O O . GLU A 1 110 ? 1.779 -24.281 -20.031 1 89.62 110 GLU A O 1
ATOM 826 N N . ASP A 1 111 ? 0.729 -26.031 -19.078 1 88.56 111 ASP A N 1
ATOM 827 C CA . ASP A 1 111 ? 0.979 -26.922 -20.203 1 88.56 111 ASP A CA 1
ATOM 828 C C . ASP A 1 111 ? 0.281 -26.422 -21.469 1 88.56 111 ASP A C 1
ATOM 830 O O . ASP A 1 111 ? 0.864 -26.438 -22.547 1 88.56 111 ASP A O 1
ATOM 834 N N . GLN A 1 112 ? -0.909 -26.016 -21.266 1 90.94 112 GLN A N 1
ATOM 835 C CA . GLN A 1 112 ? -1.676 -25.5 -22.391 1 90.94 112 GLN A CA 1
ATOM 836 C C . GLN A 1 112 ? -1.036 -24.234 -22.969 1 90.94 112 GLN A C 1
ATOM 838 O O . GLN A 1 112 ? -0.998 -24.047 -24.188 1 90.94 112 GLN A O 1
ATOM 843 N N . ALA A 1 113 ? -0.6 -23.406 -22.125 1 90.69 113 ALA A N 1
ATOM 844 C CA . ALA A 1 113 ? 0.067 -22.188 -22.562 1 90.69 113 ALA A CA 1
ATOM 845 C C . ALA A 1 113 ? 1.345 -22.5 -23.328 1 90.69 113 ALA A C 1
ATOM 847 O O . ALA A 1 113 ? 1.621 -21.891 -24.359 1 90.69 113 ALA A O 1
ATOM 848 N N . ASN A 1 114 ? 2.078 -23.422 -22.812 1 88.44 114 ASN A N 1
ATOM 849 C CA . ASN A 1 114 ? 3.318 -23.828 -23.469 1 88.44 114 ASN A CA 1
ATOM 850 C C . ASN A 1 114 ? 3.055 -24.438 -24.844 1 88.44 114 ASN A C 1
ATOM 852 O O . ASN A 1 114 ? 3.785 -24.156 -25.797 1 88.44 114 ASN A O 1
ATOM 856 N N . GLU A 1 115 ? 2.08 -25.25 -24.891 1 90.88 115 GLU A N 1
ATOM 857 C CA . GLU A 1 115 ? 1.714 -25.891 -26.156 1 90.88 115 GLU A CA 1
ATOM 858 C C . GLU A 1 115 ? 1.294 -24.844 -27.203 1 90.88 115 GLU A C 1
ATOM 860 O O . GLU A 1 115 ? 1.534 -25.031 -28.391 1 90.88 115 GLU A O 1
ATOM 865 N N . ALA A 1 116 ? 0.717 -23.812 -26.734 1 90.81 116 ALA A N 1
ATOM 866 C CA . ALA A 1 116 ? 0.26 -22.734 -27.625 1 90.81 116 ALA A CA 1
ATOM 867 C C . ALA A 1 116 ? 1.395 -21.766 -27.938 1 90.81 116 ALA A C 1
ATOM 869 O O . ALA A 1 116 ? 1.208 -20.812 -28.703 1 90.81 116 ALA A O 1
ATOM 870 N N . GLY A 1 117 ? 2.541 -21.953 -27.312 1 88.12 117 GLY A N 1
ATOM 871 C CA . GLY A 1 117 ? 3.695 -21.109 -27.594 1 88.12 117 GLY A CA 1
ATOM 872 C C . GLY A 1 117 ? 3.662 -19.797 -26.828 1 88.12 117 GLY A C 1
ATOM 873 O O . GLY A 1 117 ? 4.281 -18.812 -27.25 1 88.12 117 GLY A O 1
ATOM 874 N N . LEU A 1 118 ? 2.924 -19.797 -25.812 1 91.06 118 LEU A N 1
ATOM 875 C CA . LEU A 1 118 ? 2.838 -18.578 -25 1 91.06 118 LEU A CA 1
ATOM 876 C C . LEU A 1 118 ? 3.912 -18.578 -23.906 1 91.06 118 LEU A C 1
ATOM 878 O O . LEU A 1 118 ? 4.215 -19.609 -23.328 1 91.06 118 LEU A O 1
ATOM 882 N N . THR A 1 119 ? 4.543 -17.453 -23.766 1 88.94 119 THR A N 1
ATOM 883 C CA . THR A 1 119 ? 5.547 -17.312 -22.719 1 88.94 119 THR A CA 1
ATOM 884 C C . THR A 1 119 ? 4.902 -16.844 -21.422 1 88.94 119 THR A C 1
ATOM 886 O O . THR A 1 119 ? 4.273 -15.781 -21.375 1 88.94 119 THR A O 1
ATOM 889 N N . LEU A 1 120 ? 5.129 -17.641 -20.375 1 90.94 120 LEU A N 1
ATOM 890 C CA . LEU A 1 120 ? 4.559 -17.312 -19.078 1 90.94 120 LEU A CA 1
ATOM 891 C C . LEU A 1 120 ? 5.566 -16.562 -18.219 1 90.94 120 LEU A C 1
ATOM 893 O O . LEU A 1 120 ? 6.66 -17.062 -17.953 1 90.94 120 LEU A O 1
ATOM 897 N N . ASP A 1 121 ? 5.168 -15.406 -17.844 1 91.25 121 ASP A N 1
ATOM 898 C CA . ASP A 1 121 ? 6.008 -14.586 -16.969 1 91.25 121 ASP A CA 1
ATOM 899 C C . ASP A 1 121 ? 5.766 -14.922 -15.5 1 91.25 121 ASP A C 1
ATOM 901 O O . ASP A 1 121 ? 6.684 -14.852 -14.68 1 91.25 121 ASP A O 1
ATOM 905 N N . ALA A 1 122 ? 4.508 -15.203 -15.219 1 92.38 122 ALA A N 1
ATOM 906 C CA . ALA A 1 122 ? 4.148 -15.523 -13.836 1 92.38 122 ALA A CA 1
ATOM 907 C C . ALA A 1 122 ? 2.889 -16.375 -13.781 1 92.38 122 ALA A C 1
ATOM 909 O O . ALA A 1 122 ? 2.043 -16.312 -14.68 1 92.38 122 ALA A O 1
ATOM 910 N N . ILE A 1 123 ? 2.852 -17.203 -12.758 1 92.75 123 ILE A N 1
ATOM 911 C CA . ILE A 1 123 ? 1.679 -18.016 -12.445 1 92.75 123 ILE A CA 1
ATOM 912 C C . ILE A 1 123 ? 1.337 -17.891 -10.969 1 92.75 123 ILE A C 1
ATOM 914 O O . ILE A 1 123 ? 2.193 -18.109 -10.102 1 92.75 123 ILE A O 1
ATOM 918 N N . ASP A 1 124 ? 0.101 -17.531 -10.742 1 93.38 124 ASP A N 1
ATOM 919 C CA . ASP A 1 124 ? -0.394 -17.422 -9.375 1 93.38 124 ASP A CA 1
ATOM 920 C C . ASP A 1 124 ? -1.616 -18.312 -9.156 1 93.38 124 ASP A C 1
ATOM 922 O O . ASP A 1 124 ? -2.596 -18.219 -9.898 1 93.38 124 ASP A O 1
ATOM 926 N N . GLN A 1 125 ? -1.451 -19.172 -8.211 1 93.69 125 GLN A N 1
ATOM 927 C CA . GLN A 1 125 ? -2.578 -20.016 -7.844 1 93.69 125 GLN A CA 1
ATOM 928 C C . GLN A 1 125 ? -2.938 -19.844 -6.371 1 93.69 125 GLN A C 1
ATOM 930 O O . GLN A 1 125 ? -2.055 -19.828 -5.512 1 93.69 125 GLN A O 1
ATOM 935 N N . VAL A 1 126 ? -4.227 -19.703 -6.125 1 93 126 VAL A N 1
ATOM 936 C CA . VAL A 1 126 ? -4.734 -19.594 -4.762 1 93 126 VAL A CA 1
ATOM 937 C C . VAL A 1 126 ? -5.926 -20.531 -4.578 1 93 126 VAL A C 1
ATOM 939 O O . VAL A 1 126 ? -6.84 -20.562 -5.402 1 93 126 VAL A O 1
ATOM 942 N N . SER A 1 127 ? -5.816 -21.297 -3.527 1 91.88 127 SER A N 1
ATOM 943 C CA . SER A 1 127 ? -6.93 -22.203 -3.252 1 91.88 127 SER A CA 1
ATOM 944 C C . SER A 1 127 ? -8.18 -21.438 -2.852 1 91.88 127 SER A C 1
ATOM 946 O O . SER A 1 127 ? -8.086 -20.344 -2.281 1 91.88 127 SER A O 1
ATOM 948 N N . ALA A 1 128 ? -9.32 -22.016 -3.131 1 91.19 128 ALA A N 1
ATOM 949 C CA . ALA A 1 128 ? -10.602 -21.375 -2.834 1 91.19 128 ALA A CA 1
ATOM 950 C C . ALA A 1 128 ? -10.773 -21.172 -1.332 1 91.19 128 ALA A C 1
ATOM 952 O O . ALA A 1 128 ? -11.242 -20.109 -0.896 1 91.19 128 ALA A O 1
ATOM 953 N N . SER A 1 129 ? -10.461 -22.203 -0.616 1 89.19 129 SER A N 1
ATOM 954 C CA . SER A 1 129 ? -10.609 -22.125 0.833 1 89.19 129 SER A CA 1
ATOM 955 C C . SER A 1 129 ? -9.719 -21.031 1.423 1 89.19 129 SER A C 1
ATOM 957 O O . SER A 1 129 ? -10.148 -20.266 2.279 1 89.19 129 SER A O 1
ATOM 959 N N . PHE A 1 130 ? -8.516 -20.969 1.015 1 89.25 130 PHE A N 1
ATOM 960 C CA . PHE A 1 130 ? -7.582 -19.969 1.498 1 89.25 130 PHE A CA 1
ATOM 961 C C . PHE A 1 130 ? -8.047 -18.562 1.109 1 89.25 130 PHE A C 1
ATOM 963 O O . PHE A 1 130 ? -7.922 -17.625 1.896 1 89.25 130 PHE A O 1
ATOM 970 N N . ALA A 1 131 ? -8.539 -18.422 -0.094 1 92.06 131 ALA A N 1
ATOM 971 C CA . ALA A 1 131 ? -9.047 -17.141 -0.574 1 92.06 131 ALA A CA 1
ATOM 972 C C . ALA A 1 131 ? -10.219 -16.672 0.273 1 92.06 131 ALA A C 1
ATOM 974 O O . ALA A 1 131 ? -10.297 -15.492 0.628 1 92.06 131 ALA A O 1
ATOM 975 N N . ALA A 1 132 ? -11.133 -17.547 0.564 1 90.69 132 ALA A N 1
ATOM 976 C CA . ALA A 1 132 ? -12.289 -17.203 1.387 1 90.69 132 ALA A CA 1
ATOM 977 C C . ALA A 1 132 ? -11.867 -16.75 2.779 1 90.69 132 ALA A C 1
ATOM 979 O O . ALA A 1 132 ? -12.391 -15.773 3.309 1 90.69 132 ALA A O 1
ATOM 980 N N . ASP A 1 133 ? -10.961 -17.469 3.346 1 89.31 133 ASP A N 1
ATOM 981 C CA . ASP A 1 133 ? -10.43 -17.109 4.66 1 89.31 133 ASP A CA 1
ATOM 982 C C . ASP A 1 133 ? -9.75 -15.742 4.625 1 89.31 133 ASP A C 1
ATOM 984 O O . ASP A 1 133 ? -9.898 -14.945 5.559 1 89.31 133 ASP A O 1
ATOM 988 N N . THR A 1 134 ? -8.984 -15.57 3.568 1 88.62 134 THR A N 1
ATOM 989 C CA . THR A 1 134 ? -8.289 -14.305 3.404 1 88.62 134 THR A CA 1
ATOM 990 C C . THR A 1 134 ? -9.281 -13.148 3.291 1 88.62 134 THR A C 1
ATOM 992 O O . THR A 1 134 ? -9.086 -12.102 3.906 1 88.62 134 THR A O 1
ATOM 995 N N . ALA A 1 135 ? -10.305 -13.32 2.496 1 90 135 ALA A N 1
ATOM 996 C CA . ALA A 1 135 ? -11.328 -12.297 2.318 1 90 135 ALA A CA 1
ATOM 997 C C . ALA A 1 135 ? -11.992 -11.945 3.648 1 90 135 ALA A C 1
ATOM 999 O O . ALA A 1 135 ? -12.18 -10.773 3.971 1 90 135 ALA A O 1
ATOM 1000 N N . GLN A 1 136 ? -12.352 -12.945 4.363 1 89.19 136 GLN A N 1
ATOM 1001 C CA . GLN A 1 136 ? -12.992 -12.734 5.656 1 89.19 136 GLN A CA 1
ATOM 1002 C C . GLN A 1 136 ? -12.07 -12 6.617 1 89.19 136 GLN A C 1
ATOM 1004 O O . GLN A 1 136 ? -12.492 -11.078 7.316 1 89.19 136 GLN A O 1
ATOM 1009 N N . THR A 1 137 ? -10.891 -12.461 6.637 1 86.81 137 THR A N 1
ATOM 1010 C CA . THR A 1 137 ? -9.906 -11.844 7.52 1 86.81 137 THR A CA 1
ATOM 1011 C C . THR A 1 137 ? -9.672 -10.383 7.141 1 86.81 137 THR A C 1
ATOM 1013 O O . THR A 1 137 ? -9.523 -9.531 8.008 1 86.81 137 THR A O 1
ATOM 1016 N N . ALA A 1 138 ? -9.57 -10.156 5.848 1 86.56 138 ALA A N 1
ATOM 1017 C CA . ALA A 1 138 ? -9.359 -8.797 5.371 1 86.56 138 ALA A CA 1
ATOM 1018 C C . ALA A 1 138 ? -10.508 -7.883 5.793 1 86.56 138 ALA A C 1
ATOM 1020 O O . ALA A 1 138 ? -10.289 -6.754 6.23 1 86.56 138 ALA A O 1
ATOM 1021 N N . ILE A 1 139 ? -11.734 -8.336 5.652 1 86.38 139 ILE A N 1
ATOM 1022 C CA . ILE A 1 139 ? -12.914 -7.559 6.02 1 86.38 139 ILE A CA 1
ATOM 1023 C C . ILE A 1 139 ? -12.883 -7.254 7.516 1 86.38 139 ILE A C 1
ATOM 1025 O O . ILE A 1 139 ? -13.094 -6.109 7.93 1 86.38 139 ILE A O 1
ATOM 1029 N N . PHE A 1 140 ? -12.656 -8.242 8.273 1 86.25 140 PHE A N 1
ATOM 1030 C CA . PHE A 1 140 ? -12.586 -8.062 9.719 1 86.25 140 PHE A CA 1
ATOM 1031 C C . PHE A 1 140 ? -11.43 -7.145 10.102 1 86.25 140 PHE A C 1
ATOM 1033 O O . PHE A 1 140 ? -11.555 -6.324 11.008 1 86.25 140 PHE A O 1
ATOM 1040 N N . GLY A 1 141 ? -10.344 -7.406 9.422 1 82.56 141 GLY A N 1
ATOM 1041 C CA . GLY A 1 141 ? -9.195 -6.555 9.68 1 82.56 141 GLY A CA 1
ATOM 1042 C C . GLY A 1 141 ? -9.469 -5.086 9.422 1 82.56 141 GLY A C 1
ATOM 1043 O O . GLY A 1 141 ? -9.109 -4.23 10.227 1 82.56 141 GLY A O 1
ATOM 1044 N N . VAL A 1 142 ? -10.141 -4.785 8.336 1 81.81 142 VAL A N 1
ATOM 1045 C CA . VAL A 1 142 ? -10.484 -3.412 7.98 1 81.81 142 VAL A CA 1
ATOM 1046 C C . VAL A 1 142 ? -11.469 -2.844 9 1 81.81 142 VAL A C 1
ATOM 1048 O O . VAL A 1 142 ? -11.328 -1.7 9.438 1 81.81 142 VAL A O 1
ATOM 1051 N N . ALA A 1 143 ? -12.445 -3.633 9.375 1 84.94 143 ALA A N 1
ATOM 1052 C CA . ALA A 1 143 ? -13.43 -3.209 10.367 1 84.94 143 ALA A CA 1
ATOM 1053 C C . ALA A 1 143 ? -12.766 -2.887 11.703 1 84.94 143 ALA A C 1
ATOM 1055 O O . ALA A 1 143 ? -13.07 -1.868 12.328 1 84.94 143 ALA A O 1
ATOM 1056 N N . LEU A 1 144 ? -11.93 -3.703 12.07 1 85.56 144 LEU A N 1
ATOM 1057 C CA . LEU A 1 144 ? -11.234 -3.498 13.344 1 85.56 144 LEU A CA 1
ATOM 1058 C C . LEU A 1 144 ? -10.305 -2.291 13.266 1 85.56 144 LEU A C 1
ATOM 1060 O O . LEU A 1 144 ? -10.141 -1.568 14.25 1 85.56 144 LEU A O 1
ATOM 1064 N N . ALA A 1 145 ? -9.641 -2.225 12.109 1 80.62 145 ALA A N 1
ATOM 1065 C CA . ALA A 1 145 ? -8.805 -1.044 11.914 1 80.62 145 ALA A CA 1
ATOM 1066 C C . ALA A 1 145 ? -9.633 0.236 12 1 80.62 145 ALA A C 1
ATOM 1068 O O . ALA A 1 145 ? -9.203 1.221 12.602 1 80.62 145 ALA A O 1
ATOM 1069 N N . PHE A 1 146 ? -10.758 0.196 11.422 1 81.06 146 PHE A N 1
ATOM 1070 C CA . PHE A 1 146 ? -11.672 1.328 11.484 1 81.06 146 PHE A CA 1
ATOM 1071 C C . PHE A 1 146 ? -12.094 1.604 12.922 1 81.06 146 PHE A C 1
ATOM 1073 O O . PHE A 1 146 ? -12.141 2.76 13.352 1 81.06 146 PHE A O 1
ATOM 1080 N N . LEU A 1 147 ? -12.445 0.573 13.625 1 85.06 147 LEU A N 1
ATOM 1081 C CA . LEU A 1 147 ? -12.828 0.71 15.023 1 85.06 147 LEU A CA 1
ATOM 1082 C C . LEU A 1 147 ? -11.664 1.256 15.852 1 85.06 147 LEU A C 1
ATOM 1084 O O . LEU A 1 147 ? -11.867 2.111 16.719 1 85.06 147 LEU A O 1
ATOM 1088 N N . GLY A 1 148 ? -10.523 0.67 15.641 1 83.12 148 GLY A N 1
ATOM 1089 C CA . GLY A 1 148 ? -9.344 1.173 16.328 1 83.12 148 GLY A CA 1
ATOM 1090 C C . GLY A 1 148 ? -9.109 2.652 16.094 1 83.12 148 GLY A C 1
ATOM 1091 O O . GLY A 1 148 ? -8.805 3.393 17.031 1 83.12 148 GLY A O 1
ATOM 1092 N N . MET A 1 149 ? -9.242 3.141 14.891 1 81.19 149 MET A N 1
ATOM 1093 C CA . MET A 1 149 ? -9.078 4.555 14.562 1 81.19 149 MET A CA 1
ATOM 1094 C C . MET A 1 149 ? -10.156 5.395 15.234 1 81.19 149 MET A C 1
ATOM 1096 O O . MET A 1 149 ? -9.883 6.512 15.68 1 81.19 149 MET A O 1
ATOM 1100 N N . SER A 1 150 ? -11.352 4.852 15.242 1 82.94 150 SER A N 1
ATOM 1101 C CA . SER A 1 150 ? -12.453 5.551 15.898 1 82.94 150 SER A CA 1
ATOM 1102 C C . SER A 1 150 ? -12.172 5.773 17.375 1 82.94 150 SER A C 1
ATOM 1104 O O . SER A 1 150 ? -12.398 6.863 17.906 1 82.94 150 SER A O 1
ATOM 1106 N N . VAL A 1 151 ? -11.695 4.754 17.984 1 85.25 151 VAL A N 1
ATOM 1107 C CA . VAL A 1 151 ? -11.359 4.848 19.406 1 85.25 151 VAL A CA 1
ATOM 1108 C C . VAL A 1 151 ? -10.242 5.871 19.594 1 85.25 151 VAL A C 1
ATOM 1110 O O . VAL A 1 151 ? -10.273 6.664 20.547 1 85.25 151 VAL A O 1
ATOM 1113 N N . LEU A 1 152 ? -9.289 5.828 18.75 1 80.19 152 LEU A N 1
ATOM 1114 C CA . LEU A 1 152 ? -8.164 6.762 18.812 1 80.19 152 LEU A CA 1
ATOM 1115 C C . LEU A 1 152 ? -8.648 8.203 18.688 1 80.19 152 LEU A C 1
ATOM 1117 O O . LEU A 1 152 ? -8.219 9.078 19.438 1 80.19 152 LEU A O 1
ATOM 1121 N N . VAL A 1 153 ? -9.484 8.484 17.766 1 76.5 153 VAL A N 1
ATOM 1122 C CA . VAL A 1 153 ? -10.008 9.82 17.531 1 76.5 153 VAL A CA 1
ATOM 1123 C C . VAL A 1 153 ? -10.82 10.281 18.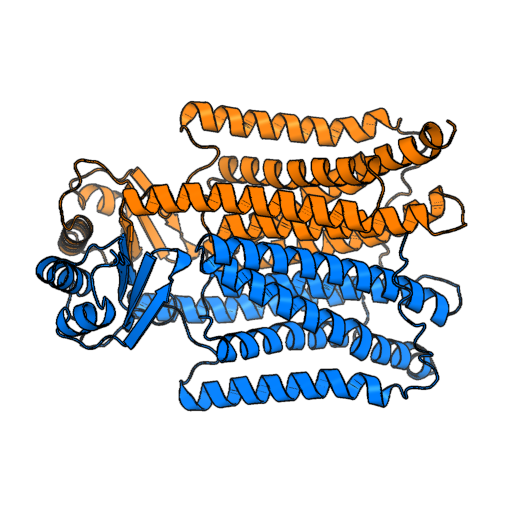75 1 76.5 153 VAL A C 1
ATOM 1125 O O . VAL A 1 153 ? -10.75 11.445 19.141 1 76.5 153 VAL A O 1
ATOM 1128 N N . PHE A 1 154 ? -11.57 9.352 19.297 1 80.31 154 PHE A N 1
ATOM 1129 C CA . PHE A 1 154 ? -12.352 9.672 20.484 1 80.31 154 PHE A CA 1
ATOM 1130 C C . PHE A 1 154 ? -11.438 10.008 21.656 1 80.31 154 PHE A C 1
ATOM 1132 O O . PHE A 1 154 ? -11.742 10.898 22.453 1 80.31 154 PHE A O 1
ATOM 1139 N N . ALA A 1 155 ? -10.445 9.25 21.781 1 79.56 155 ALA A N 1
ATOM 1140 C CA . ALA A 1 155 ? -9.5 9.492 22.859 1 79.56 155 ALA A CA 1
ATOM 1141 C C . ALA A 1 155 ? -8.781 10.828 22.672 1 79.56 155 ALA A C 1
ATOM 1143 O O . ALA A 1 155 ? -8.438 11.5 23.641 1 79.56 155 ALA A O 1
ATOM 1144 N N . LEU A 1 156 ? -8.594 11.195 21.516 1 74.5 156 LEU A N 1
ATOM 1145 C CA . LEU A 1 156 ? -7.859 12.422 21.219 1 74.5 156 LEU A CA 1
ATOM 1146 C C . LEU A 1 156 ? -8.75 13.648 21.391 1 74.5 156 LEU A C 1
ATOM 1148 O O . LEU A 1 156 ? -8.32 14.656 21.938 1 74.5 156 LEU A O 1
ATOM 1152 N N . PHE A 1 157 ? -9.922 13.609 20.844 1 71.75 157 PHE A N 1
ATOM 1153 C CA . PHE A 1 157 ? -10.789 14.773 20.875 1 71.75 157 PHE A CA 1
ATOM 1154 C C . PHE A 1 157 ? -11.625 14.812 22.141 1 71.75 157 PHE A C 1
ATOM 1156 O O . PHE A 1 157 ? -12.109 15.875 22.547 1 71.75 157 PHE A O 1
ATOM 1163 N N . ARG A 1 158 ? -11.867 13.711 22.797 1 70 158 ARG A N 1
ATOM 1164 C CA . ARG A 1 158 ? -12.602 13.594 24.062 1 70 158 ARG A CA 1
ATOM 1165 C C . ARG A 1 158 ? -14 14.18 23.938 1 70 158 ARG A C 1
ATOM 1167 O O . ARG A 1 158 ? -14.57 14.648 24.922 1 70 158 ARG A O 1
ATOM 1174 N N . THR A 1 159 ? -14.43 14.461 22.766 1 72.31 159 THR A N 1
ATOM 1175 C CA . THR A 1 159 ? -15.805 14.891 22.516 1 72.31 159 THR A CA 1
ATOM 1176 C C . THR A 1 159 ? -16.484 13.984 21.484 1 72.31 159 THR A C 1
ATOM 1178 O O . THR A 1 159 ? -15.859 13.586 20.5 1 72.31 159 THR A O 1
ATOM 1181 N N . PHE A 1 160 ? -17.656 13.641 21.828 1 74.31 160 PHE A N 1
ATOM 1182 C CA . PHE A 1 160 ? -18.391 12.641 21.062 1 74.31 160 PHE A CA 1
ATOM 1183 C C . PHE A 1 160 ? -18.75 13.172 19.688 1 74.31 160 PHE A C 1
ATOM 1185 O O . PHE A 1 160 ? -18.562 12.484 18.672 1 74.31 160 PHE A O 1
ATOM 1192 N N . ILE A 1 161 ? -19.203 14.445 19.609 1 71.06 161 ILE A N 1
ATOM 1193 C CA . ILE A 1 161 ? -19.75 14.969 18.359 1 71.06 161 ILE A CA 1
ATOM 1194 C C . ILE A 1 161 ? -18.641 15.078 17.312 1 71.06 161 ILE A C 1
ATOM 1196 O O . ILE A 1 161 ? -18.75 14.547 16.203 1 71.06 161 ILE A O 1
ATOM 1200 N N . PRO A 1 162 ? -17.531 15.703 17.75 1 70.38 162 PRO A N 1
ATOM 1201 C CA . PRO A 1 162 ? -16.453 15.773 16.766 1 70.38 162 PRO A CA 1
ATOM 1202 C C . PRO A 1 162 ? -15.922 14.391 16.375 1 70.38 162 PRO A C 1
ATOM 1204 O O . PRO A 1 162 ? -15.531 14.172 15.219 1 70.38 162 PRO A O 1
ATOM 1207 N N . SER A 1 163 ? -15.992 13.57 17.297 1 74.94 163 SER A N 1
ATOM 1208 C CA . SER A 1 163 ? -15.484 12.227 17.031 1 74.94 163 SER A CA 1
ATOM 1209 C C . SER A 1 163 ? -16.359 11.484 16.031 1 74.94 163 SER A C 1
ATOM 1211 O O . SER A 1 163 ? -15.859 10.812 15.133 1 74.94 163 SER A O 1
ATOM 1213 N N . VAL A 1 164 ? -17.641 11.617 16.172 1 77.81 164 VAL A N 1
ATOM 1214 C CA . VAL A 1 164 ? -18.578 10.953 15.266 1 77.81 164 VAL A CA 1
ATOM 1215 C C . VAL A 1 164 ? -18.453 11.562 13.867 1 77.81 164 VAL A C 1
ATOM 1217 O O . VAL A 1 164 ? -18.562 10.852 12.867 1 77.81 164 VAL A O 1
ATOM 1220 N N . ALA A 1 165 ? -18.234 12.828 13.812 1 73.44 165 ALA A N 1
ATOM 1221 C CA . ALA A 1 165 ? -18.078 13.5 12.523 1 73.44 165 ALA A CA 1
ATOM 1222 C C . ALA A 1 165 ? -16.844 12.984 11.781 1 73.44 165 ALA A C 1
ATOM 1224 O O . ALA A 1 165 ? -16.906 12.742 10.578 1 73.44 165 ALA A O 1
ATOM 1225 N N . VAL A 1 166 ? -15.805 12.805 12.562 1 75.69 166 VAL A N 1
ATOM 1226 C CA . VAL A 1 166 ? -14.555 12.328 11.977 1 75.69 166 VAL A CA 1
ATOM 1227 C C . VAL A 1 166 ? -14.727 10.898 11.484 1 75.69 166 VAL A C 1
ATOM 1229 O O . VAL A 1 166 ? -14.25 10.547 10.398 1 75.69 166 VAL A O 1
ATOM 1232 N N . VAL A 1 167 ? -15.414 10.141 12.242 1 79.69 167 VAL A N 1
ATOM 1233 C CA . VAL A 1 167 ? -15.617 8.734 11.891 1 79.69 167 VAL A CA 1
ATOM 1234 C C . VAL A 1 167 ? -16.516 8.633 10.656 1 79.69 167 VAL A C 1
ATOM 1236 O O . VAL A 1 167 ? -16.25 7.828 9.758 1 79.69 167 VAL A O 1
ATOM 1239 N N . ALA A 1 168 ? -17.531 9.375 10.609 1 80.12 168 ALA A N 1
ATOM 1240 C CA . ALA A 1 168 ? -18.422 9.398 9.453 1 80.12 168 ALA A CA 1
ATOM 1241 C C . ALA A 1 168 ? -17.672 9.852 8.195 1 80.12 168 ALA A C 1
ATOM 1243 O O . ALA A 1 168 ? -17.891 9.32 7.109 1 80.12 168 ALA A O 1
ATOM 1244 N N . SER A 1 169 ? -16.875 10.867 8.367 1 81.94 169 SER A N 1
ATOM 1245 C CA . SER A 1 169 ? -16.062 11.352 7.258 1 81.94 169 SER A CA 1
ATOM 1246 C C . SER A 1 169 ? -15.109 10.266 6.754 1 81.94 169 SER A C 1
ATOM 1248 O O . SER A 1 169 ? -14.938 10.094 5.547 1 81.94 169 SER A O 1
ATOM 1250 N N . ALA A 1 170 ? -14.555 9.586 7.695 1 81.94 170 ALA A N 1
ATOM 1251 C CA . ALA A 1 170 ? -13.633 8.516 7.34 1 81.94 170 ALA A CA 1
ATOM 1252 C C . ALA A 1 170 ? -14.344 7.41 6.559 1 81.94 170 ALA A C 1
ATOM 1254 O O . ALA A 1 170 ? -13.773 6.836 5.629 1 81.94 170 ALA A O 1
ATOM 1255 N N . PHE A 1 171 ? -15.531 7.129 6.961 1 86.62 171 PHE A N 1
ATOM 1256 C CA . PHE A 1 171 ? -16.328 6.141 6.254 1 86.62 171 PHE A CA 1
ATOM 1257 C C . PHE A 1 171 ? -16.562 6.566 4.805 1 86.62 171 PHE A C 1
ATOM 1259 O O . PHE A 1 171 ? -16.375 5.77 3.885 1 86.62 171 PHE A O 1
ATOM 1266 N N . SER A 1 172 ? -16.953 7.766 4.652 1 88.38 172 SER A N 1
ATOM 1267 C CA . SER A 1 172 ? -17.156 8.305 3.309 1 88.38 172 SER A CA 1
ATOM 1268 C C . SER A 1 172 ? -15.852 8.281 2.504 1 88.38 172 SER A C 1
ATOM 1270 O O . SER A 1 172 ? -15.875 8.039 1.295 1 88.38 172 SER A O 1
ATOM 1272 N N . ASP A 1 173 ? -14.773 8.555 3.162 1 90.56 173 ASP A N 1
ATOM 1273 C CA . ASP A 1 173 ? -13.469 8.602 2.512 1 90.56 173 ASP A CA 1
ATOM 1274 C C . ASP A 1 173 ? -13.086 7.238 1.945 1 90.56 173 ASP A C 1
ATOM 1276 O O . ASP A 1 173 ? -12.297 7.152 1.002 1 90.56 173 ASP A O 1
ATOM 1280 N N . ILE A 1 174 ? -13.609 6.176 2.439 1 89.62 174 ILE A N 1
ATOM 1281 C CA . ILE A 1 174 ? -13.266 4.836 1.969 1 89.62 174 ILE A CA 1
ATOM 1282 C C . ILE A 1 174 ? -14.297 4.375 0.935 1 89.62 174 ILE A C 1
ATOM 1284 O O . ILE A 1 174 ? -13.945 3.699 -0.035 1 89.62 174 ILE A O 1
ATOM 1288 N N . VAL A 1 175 ? -15.547 4.762 1.113 1 92.88 175 VAL A N 1
ATOM 1289 C CA . VAL A 1 175 ? -16.641 4.324 0.252 1 92.88 175 VAL A CA 1
ATOM 1290 C C . VAL A 1 175 ? -16.469 4.91 -1.147 1 92.88 175 VAL A C 1
ATOM 1292 O O . VAL A 1 175 ? -16.656 4.215 -2.146 1 92.88 175 VAL A O 1
ATOM 1295 N N . ILE A 1 176 ? -16.062 6.086 -1.221 1 94.31 176 ILE A N 1
ATOM 1296 C CA . ILE A 1 176 ? -15.961 6.789 -2.494 1 94.31 176 ILE A CA 1
ATOM 1297 C C . ILE A 1 176 ? -14.867 6.164 -3.352 1 94.31 176 ILE A C 1
ATOM 1299 O O . ILE A 1 176 ? -15.094 5.832 -4.52 1 94.31 176 ILE A O 1
ATOM 1303 N N . PRO A 1 177 ? -13.695 5.934 -2.783 1 94.88 177 PRO A N 1
ATOM 1304 C CA . PRO A 1 177 ? -12.68 5.273 -3.607 1 94.88 177 PRO A CA 1
ATOM 1305 C C . PRO A 1 177 ? -13.078 3.855 -4.012 1 94.88 177 PRO A C 1
ATOM 1307 O O . PRO A 1 177 ? -12.711 3.393 -5.094 1 94.88 177 PRO A O 1
ATOM 1310 N N . ILE A 1 178 ? -13.758 3.166 -3.207 1 94.38 178 ILE A N 1
ATOM 1311 C CA . ILE A 1 178 ? -14.219 1.83 -3.561 1 94.38 178 ILE A CA 1
ATOM 1312 C C . ILE A 1 178 ? -15.148 1.91 -4.77 1 94.38 178 ILE A C 1
ATOM 1314 O O . ILE A 1 178 ? -15.047 1.104 -5.699 1 94.38 178 ILE A O 1
ATOM 1318 N N . ALA A 1 179 ? -16.062 2.834 -4.723 1 95.56 179 ALA A N 1
ATOM 1319 C CA . ALA A 1 179 ? -16.953 3.049 -5.863 1 95.56 179 ALA A CA 1
ATOM 1320 C C . ALA A 1 179 ? -16.156 3.387 -7.121 1 95.56 179 ALA A C 1
ATOM 1322 O O . ALA A 1 179 ? -16.469 2.895 -8.211 1 95.56 179 ALA A O 1
ATOM 1323 N N . ALA A 1 180 ? -15.172 4.199 -6.949 1 95.12 180 ALA A N 1
ATOM 1324 C CA . ALA A 1 180 ? -14.328 4.586 -8.078 1 95.12 180 ALA A CA 1
ATOM 1325 C C . ALA A 1 180 ? -13.578 3.381 -8.641 1 95.12 180 ALA A C 1
ATOM 1327 O O . ALA A 1 180 ? -13.367 3.283 -9.852 1 95.12 180 ALA A O 1
ATOM 1328 N N . MET A 1 181 ? -13.133 2.523 -7.793 1 94.5 181 MET A N 1
ATOM 1329 C CA . MET A 1 181 ? -12.461 1.309 -8.234 1 94.5 181 MET A CA 1
ATOM 1330 C C . MET A 1 181 ? -13.352 0.489 -9.156 1 94.5 181 MET A C 1
ATOM 1332 O O . MET A 1 181 ? -12.891 -0.039 -10.172 1 94.5 181 MET A O 1
ATOM 1336 N N . ASN A 1 182 ? -14.586 0.386 -8.789 1 93.38 182 ASN A N 1
ATOM 1337 C CA . ASN A 1 182 ? -15.539 -0.338 -9.617 1 93.38 182 ASN A CA 1
ATOM 1338 C C . ASN A 1 182 ? -15.68 0.299 -11 1 93.38 182 ASN A C 1
ATOM 1340 O O . ASN A 1 182 ? -15.695 -0.402 -12.016 1 93.38 182 ASN A O 1
ATOM 1344 N N . LEU A 1 183 ? -15.727 1.565 -11 1 92.94 183 LEU A N 1
ATOM 1345 C CA . LEU A 1 183 ? -15.93 2.287 -12.25 1 92.94 183 LEU A CA 1
ATOM 1346 C C . LEU A 1 183 ? -14.688 2.211 -13.133 1 92.94 183 LEU A C 1
ATOM 1348 O O . LEU A 1 183 ? -14.797 2.213 -14.359 1 92.94 183 LEU A O 1
ATOM 1352 N N . LEU A 1 184 ? -13.508 2.096 -12.547 1 93.12 184 LEU A N 1
ATOM 1353 C CA . LEU A 1 184 ? -12.258 2.131 -13.289 1 93.12 184 LEU A CA 1
ATOM 1354 C C . LEU A 1 184 ? -11.758 0.718 -13.578 1 93.12 184 LEU A C 1
ATOM 1356 O O . LEU A 1 184 ? -10.758 0.539 -14.281 1 93.12 184 LEU A O 1
ATOM 1360 N N . GLY A 1 185 ? -12.406 -0.23 -12.984 1 89.69 185 GLY A N 1
ATOM 1361 C CA . GLY A 1 185 ? -12.008 -1.612 -13.203 1 89.69 185 GLY A CA 1
ATOM 1362 C C . GLY A 1 185 ? -10.812 -2.027 -12.375 1 89.69 185 GLY A C 1
ATOM 1363 O O . GLY A 1 185 ? -10.07 -2.934 -12.758 1 89.69 185 GLY A O 1
ATOM 1364 N N . ILE A 1 186 ? -10.562 -1.32 -11.305 1 92.12 186 ILE A N 1
ATOM 1365 C CA . ILE A 1 186 ? -9.469 -1.662 -10.406 1 92.12 186 ILE A CA 1
ATOM 1366 C C . ILE A 1 186 ? -9.906 -2.77 -9.453 1 92.12 186 ILE A C 1
ATOM 1368 O O . ILE A 1 186 ? -10.953 -2.666 -8.805 1 92.12 186 ILE A O 1
ATOM 1372 N N . GLN A 1 187 ? -9.102 -3.773 -9.422 1 91.69 187 GLN A N 1
ATOM 1373 C CA . GLN A 1 187 ? -9.422 -4.91 -8.562 1 91.69 187 GLN A CA 1
ATOM 1374 C C . GLN A 1 187 ? -9.016 -4.641 -7.117 1 91.69 187 GLN A C 1
ATOM 1376 O O . GLN A 1 187 ? -8.023 -3.963 -6.863 1 91.69 187 GLN A O 1
ATOM 1381 N N . MET A 1 188 ? -9.836 -5.195 -6.246 1 93 188 MET A N 1
ATOM 1382 C CA . MET A 1 188 ? -9.5 -5.148 -4.824 1 93 188 MET A CA 1
ATOM 1383 C C . MET A 1 188 ? -8.469 -6.219 -4.477 1 93 188 MET A C 1
ATOM 1385 O O . MET A 1 188 ? -8.703 -7.406 -4.707 1 93 188 MET A O 1
ATOM 1389 N N . THR A 1 189 ? -7.367 -5.809 -4.059 1 92.25 189 THR A N 1
ATOM 1390 C CA . THR A 1 189 ? -6.297 -6.68 -3.592 1 92.25 189 THR A CA 1
ATOM 1391 C C . THR A 1 189 ? -5.852 -6.281 -2.188 1 92.25 189 THR A C 1
ATOM 1393 O O . THR A 1 189 ? -6.336 -5.293 -1.633 1 92.25 189 THR A O 1
ATOM 1396 N N . LEU A 1 190 ? -5.016 -7.094 -1.625 1 88.88 190 LEU A N 1
ATOM 1397 C CA . LEU A 1 190 ? -4.504 -6.738 -0.306 1 88.88 190 LEU A CA 1
ATOM 1398 C C . LEU A 1 190 ? -3.738 -5.418 -0.357 1 88.88 190 LEU A C 1
ATOM 1400 O O . LEU A 1 190 ? -3.783 -4.633 0.592 1 88.88 190 LEU A O 1
ATOM 1404 N N . GLY A 1 191 ? -3.117 -5.223 -1.477 1 89.62 191 GLY A N 1
ATOM 1405 C CA . GLY A 1 191 ? -2.422 -3.963 -1.673 1 89.62 191 GLY A CA 1
ATOM 1406 C C . GLY A 1 191 ? -3.354 -2.768 -1.712 1 89.62 191 GLY A C 1
ATOM 1407 O O . GLY A 1 191 ? -3.088 -1.744 -1.078 1 89.62 191 GLY A O 1
ATOM 1408 N N . THR A 1 192 ? -4.418 -2.891 -2.449 1 92.25 192 THR A N 1
ATOM 1409 C CA . THR A 1 192 ? -5.352 -1.773 -2.543 1 92.25 192 THR A CA 1
ATOM 1410 C C . THR A 1 192 ? -6.105 -1.586 -1.228 1 92.25 192 THR A C 1
ATOM 1412 O O . THR A 1 192 ? -6.457 -0.462 -0.864 1 92.25 192 THR A O 1
ATOM 1415 N N . VAL A 1 193 ? -6.359 -2.678 -0.548 1 90.12 193 VAL A N 1
ATOM 1416 C CA . VAL A 1 193 ? -6.945 -2.572 0.784 1 90.12 193 VAL A CA 1
ATOM 1417 C C . VAL A 1 193 ? -6.02 -1.764 1.691 1 90.12 193 VAL A C 1
ATOM 1419 O O . VAL A 1 193 ? -6.477 -0.914 2.459 1 90.12 193 VAL A O 1
ATOM 1422 N N . ALA A 1 194 ? -4.789 -2.074 1.611 1 89.38 194 ALA A N 1
ATOM 1423 C CA . ALA A 1 194 ? -3.809 -1.303 2.375 1 89.38 194 ALA A CA 1
ATOM 1424 C C . ALA A 1 194 ? -3.906 0.185 2.047 1 89.38 194 ALA A C 1
ATOM 1426 O O . ALA A 1 194 ? -3.816 1.031 2.939 1 89.38 194 ALA A O 1
ATOM 1427 N N . ALA A 1 195 ? -4.043 0.509 0.808 1 90.75 195 ALA A N 1
ATOM 1428 C CA . ALA A 1 195 ? -4.184 1.898 0.38 1 90.75 195 ALA A CA 1
ATOM 1429 C C . ALA A 1 195 ? -5.414 2.545 1.014 1 90.75 195 ALA A C 1
ATOM 1431 O O . ALA A 1 195 ? -5.363 3.701 1.442 1 90.75 195 ALA A O 1
ATOM 1432 N N . LEU A 1 196 ? -6.496 1.808 1.049 1 89.88 196 LEU A N 1
ATOM 1433 C CA . LEU A 1 196 ? -7.73 2.312 1.642 1 89.88 196 LEU A CA 1
ATOM 1434 C C . LEU A 1 196 ? -7.535 2.619 3.123 1 89.88 196 LEU A C 1
ATOM 1436 O O . LEU A 1 196 ? -8.008 3.646 3.617 1 89.88 196 LEU A O 1
ATOM 1440 N N . LEU A 1 197 ? -6.887 1.781 3.799 1 85.19 197 LEU A N 1
ATOM 1441 C CA . LEU A 1 197 ? -6.629 1.982 5.219 1 85.19 197 LEU A CA 1
ATOM 1442 C C . LEU A 1 197 ? -5.727 3.191 5.441 1 85.19 197 LEU A C 1
ATOM 1444 O O . LEU A 1 197 ? -5.871 3.902 6.441 1 85.19 197 LEU A O 1
ATOM 1448 N N . MET A 1 198 ? -4.863 3.4 4.539 1 85.56 198 MET A N 1
ATOM 1449 C CA . MET A 1 198 ? -3.979 4.559 4.613 1 85.56 198 MET A CA 1
ATOM 1450 C C . MET A 1 198 ? -4.77 5.855 4.488 1 85.56 198 MET A C 1
ATOM 1452 O O . MET A 1 198 ? -4.43 6.859 5.113 1 85.56 198 MET A O 1
ATOM 1456 N N . ILE A 1 199 ? -5.746 5.852 3.695 1 86.38 199 ILE A N 1
ATOM 1457 C CA . ILE A 1 199 ? -6.613 7.012 3.529 1 86.38 199 ILE A CA 1
ATOM 1458 C C . ILE A 1 199 ? -7.23 7.391 4.875 1 86.38 199 ILE A C 1
ATOM 1460 O O . ILE A 1 199 ? -7.398 8.578 5.176 1 86.38 199 ILE A O 1
ATOM 1464 N N . ILE A 1 200 ? -7.496 6.422 5.641 1 80 200 ILE A N 1
ATOM 1465 C CA . ILE A 1 200 ? -8.07 6.668 6.957 1 80 200 ILE A CA 1
ATOM 1466 C C . ILE A 1 200 ? -7.094 7.484 7.801 1 80 200 ILE A C 1
ATOM 1468 O O . ILE A 1 200 ? -7.492 8.438 8.477 1 80 200 ILE A O 1
ATOM 1472 N N . GLY A 1 201 ? -5.855 7.164 7.754 1 75.56 201 GLY A N 1
ATOM 1473 C CA . GLY A 1 201 ? -4.848 7.918 8.477 1 75.56 201 GLY A CA 1
ATOM 1474 C C . GLY A 1 201 ? -4.766 9.375 8.047 1 75.56 201 GLY A C 1
ATOM 1475 O O . GLY A 1 201 ? -4.719 10.273 8.891 1 75.56 201 GLY A O 1
ATOM 1476 N N . TYR A 1 202 ? -4.75 9.562 6.738 1 80.69 202 TYR A N 1
ATOM 1477 C CA . TYR A 1 202 ? -4.719 10.922 6.199 1 80.69 202 TYR A CA 1
ATOM 1478 C C . TYR A 1 202 ? -5.945 11.711 6.641 1 80.69 202 TYR A C 1
ATOM 1480 O O . TYR A 1 202 ? -5.848 12.898 6.949 1 80.69 202 TYR A O 1
ATOM 1488 N N . SER A 1 203 ? -7.055 11.008 6.594 1 80.81 203 SER A N 1
ATOM 1489 C CA . SER A 1 203 ? -8.312 11.648 6.973 1 80.81 203 SER A CA 1
ATOM 1490 C C . SER A 1 203 ? -8.273 12.133 8.414 1 80.81 203 SER A C 1
ATOM 1492 O O . SER A 1 203 ? -8.727 13.242 8.719 1 80.81 203 SER A O 1
ATOM 1494 N N . VAL A 1 204 ? -7.785 11.367 9.266 1 77 204 VAL A N 1
ATOM 1495 C CA . VAL A 1 204 ? -7.703 11.719 10.68 1 77 204 VAL A CA 1
ATOM 1496 C C . VAL A 1 204 ? -6.777 12.922 10.859 1 77 204 VAL A C 1
ATOM 1498 O O . VAL A 1 204 ? -7.059 13.812 11.664 1 77 204 VAL A O 1
ATOM 1501 N N . ASP A 1 205 ? -5.711 12.961 10.133 1 78.12 205 ASP A N 1
ATOM 1502 C CA . ASP A 1 205 ? -4.758 14.062 10.211 1 78.12 205 ASP A CA 1
ATOM 1503 C C . ASP A 1 205 ? -5.422 15.391 9.852 1 78.12 205 ASP A C 1
ATOM 1505 O O . ASP A 1 205 ? -5.262 16.391 10.562 1 78.12 205 ASP A O 1
ATOM 1509 N N . SER A 1 206 ? -6.102 15.375 8.766 1 78.44 206 SER A N 1
ATOM 1510 C CA . SER A 1 206 ? -6.742 16.609 8.312 1 78.44 206 SER A CA 1
ATOM 1511 C C . SER A 1 206 ? -7.805 17.078 9.297 1 78.44 206 SER A C 1
ATOM 1513 O O . SER A 1 206 ? -7.973 18.266 9.516 1 78.44 206 SER A O 1
ATOM 1515 N N . ASP A 1 207 ? -8.445 16.188 9.891 1 75.19 207 ASP A N 1
ATOM 1516 C CA . ASP A 1 207 ? -9.477 16.531 10.859 1 75.19 207 ASP A CA 1
ATOM 1517 C C . ASP A 1 207 ? -8.859 17.094 12.148 1 75.19 207 ASP A C 1
ATOM 1519 O O . ASP A 1 207 ? -9.414 18 12.766 1 75.19 207 ASP A O 1
ATOM 1523 N N . ILE A 1 208 ? -7.805 16.562 12.539 1 73.94 208 ILE A N 1
ATOM 1524 C CA . ILE A 1 208 ? -7.105 17.031 13.727 1 73.94 208 ILE A CA 1
ATOM 1525 C C . ILE A 1 208 ? -6.602 18.453 13.484 1 73.94 208 ILE A C 1
ATOM 1527 O O . ILE A 1 208 ? -6.711 19.312 14.367 1 73.94 208 ILE A O 1
ATOM 1531 N N . LEU A 1 209 ? -6.047 18.672 12.352 1 73.75 209 LEU A N 1
ATOM 1532 C CA . LEU A 1 209 ? -5.586 20.016 12 1 73.75 209 LEU A CA 1
ATOM 1533 C C . LEU A 1 209 ? -6.723 21.016 12.109 1 73.75 209 LEU A C 1
ATOM 1535 O O . LEU A 1 209 ? -6.551 22.094 12.688 1 73.75 209 LEU A O 1
ATOM 1539 N N . LEU A 1 210 ? -7.828 20.656 11.562 1 71.5 210 LEU A N 1
ATOM 1540 C CA . LEU A 1 210 ? -8.984 21.547 11.555 1 71.5 210 LEU A CA 1
ATOM 1541 C C . LEU A 1 210 ? -9.508 21.766 12.969 1 71.5 210 LEU A C 1
ATOM 1543 O O . LEU A 1 210 ? -9.789 22.906 13.367 1 71.5 210 LEU A O 1
ATOM 1547 N N . ASN A 1 211 ? -9.641 20.672 13.695 1 69.44 211 ASN A N 1
ATOM 1548 C CA . ASN A 1 211 ? -10.195 20.75 15.039 1 69.44 211 ASN A CA 1
ATOM 1549 C C . ASN A 1 211 ? -9.281 21.516 15.984 1 69.44 211 ASN A C 1
ATOM 1551 O O . ASN A 1 211 ? -9.758 22.266 16.844 1 69.44 211 ASN A O 1
ATOM 1555 N N . ASN A 1 212 ? -7.973 21.328 15.852 1 67.38 212 ASN A N 1
ATOM 1556 C CA . ASN A 1 212 ? -7.027 22.031 16.703 1 67.38 212 ASN A CA 1
ATOM 1557 C C . ASN A 1 212 ? -7.051 23.531 16.438 1 67.38 212 ASN A C 1
ATOM 1559 O O . ASN A 1 212 ? -6.848 24.344 17.359 1 67.38 212 ASN A O 1
ATOM 1563 N N . SER A 1 213 ? -7.285 23.859 15.258 1 64.5 213 SER A N 1
ATOM 1564 C CA . SER A 1 213 ? -7.328 25.266 14.914 1 64.5 213 SER A CA 1
ATOM 1565 C C . SER A 1 213 ? -8.602 25.922 15.445 1 64.5 213 SER A C 1
ATOM 1567 O O . SER A 1 213 ? -8.602 27.109 15.758 1 64.5 213 SER A O 1
ATOM 1569 N N . VAL A 1 214 ? -9.648 25.156 15.516 1 62.12 214 VAL A N 1
ATOM 1570 C CA . VAL A 1 214 ? -10.938 25.688 15.945 1 62.12 214 VAL A CA 1
ATOM 1571 C C . VAL A 1 214 ? -10.977 25.766 17.469 1 62.12 214 VAL A C 1
ATOM 1573 O O . VAL A 1 214 ? -11.492 26.734 18.031 1 62.12 214 VAL A O 1
ATOM 1576 N N . LEU A 1 215 ? -10.461 24.75 18.109 1 57.94 215 LEU A N 1
ATOM 1577 C CA . LEU A 1 215 ? -10.617 24.672 19.562 1 57.94 215 LEU A CA 1
ATOM 1578 C C . LEU A 1 215 ? -9.602 25.562 20.266 1 57.94 215 LEU A C 1
ATOM 1580 O O . LEU A 1 215 ? -9.852 26.031 21.375 1 57.94 215 LEU A O 1
ATOM 1584 N N . ARG A 1 216 ? -8.391 25.609 19.891 1 52.12 216 ARG A N 1
ATOM 1585 C CA . ARG A 1 216 ? -7.387 26.312 20.688 1 52.12 216 ARG A CA 1
ATOM 1586 C C . ARG A 1 216 ? -7.488 27.828 20.469 1 52.12 216 ARG A C 1
ATOM 1588 O O . ARG A 1 216 ? -7.043 28.594 21.328 1 52.12 216 ARG A O 1
ATOM 1595 N N . ARG A 1 217 ? -7.457 28.438 19.281 1 50.88 217 ARG A N 1
ATOM 1596 C CA . ARG A 1 217 ? -7.059 29.828 19.25 1 50.88 217 ARG A CA 1
ATOM 1597 C C . ARG A 1 217 ? -8.258 30.75 19.453 1 50.88 217 ARG A C 1
ATOM 1599 O O . ARG A 1 217 ? -9.375 30.422 19.031 1 50.88 217 ARG A O 1
ATOM 1606 N N . THR A 1 218 ? -7.93 31.484 20.5 1 45.5 218 THR A N 1
ATOM 1607 C CA . THR A 1 218 ? -8.5 32.688 21.094 1 45.5 218 THR A CA 1
ATOM 1608 C C . THR A 1 218 ? -8.922 33.656 20.016 1 45.5 218 THR A C 1
ATOM 1610 O O . THR A 1 218 ? -9.508 34.719 20.312 1 45.5 218 THR A O 1
ATOM 1613 N N . GLY A 1 219 ? -8.453 33.5 18.766 1 48.94 219 GLY A N 1
ATOM 1614 C CA . GLY A 1 219 ? -8.867 34.594 17.891 1 48.94 219 GLY A CA 1
ATOM 1615 C C . GLY A 1 219 ? -10.234 34.375 17.281 1 48.94 219 GLY A C 1
ATOM 1616 O O . GLY A 1 219 ? -11.016 33.531 17.75 1 48.94 219 GLY A O 1
ATOM 1617 N N . ASP A 1 220 ? -10.727 35.156 16.375 1 55.69 220 ASP A N 1
ATOM 1618 C CA . ASP A 1 220 ? -12.008 35.062 15.695 1 55.69 220 ASP A CA 1
ATOM 1619 C C . ASP A 1 220 ? -12.148 33.75 14.953 1 55.69 220 ASP A C 1
ATOM 1621 O O . ASP A 1 220 ? -11.227 33.312 14.266 1 55.69 220 ASP A O 1
ATOM 1625 N N . PHE A 1 221 ? -13.016 32.906 15.367 1 55.69 221 PHE A N 1
ATOM 1626 C CA . PHE A 1 221 ? -13.406 31.609 14.812 1 55.69 221 PHE A CA 1
ATOM 1627 C C . PHE A 1 221 ? -13.125 31.562 13.32 1 55.69 221 PHE A C 1
ATOM 1629 O O . PHE A 1 221 ? -12.492 30.625 12.836 1 55.69 221 PHE A O 1
ATOM 1636 N N . TYR A 1 222 ? -13.422 32.594 12.656 1 59.53 222 TYR A N 1
ATOM 1637 C CA . TYR A 1 222 ? -13.398 32.594 11.203 1 59.53 222 TYR A CA 1
ATOM 1638 C C . TYR A 1 222 ? -11.969 32.719 10.68 1 59.53 222 TYR A C 1
ATOM 1640 O O . TYR A 1 222 ? -11.609 32.062 9.68 1 59.53 222 TYR A O 1
ATOM 1648 N N . GLU A 1 223 ? -11.125 33.438 11.398 1 62.75 223 GLU A N 1
ATOM 1649 C CA . GLU A 1 223 ? -9.758 33.625 10.93 1 62.75 223 GLU A CA 1
ATOM 1650 C C . GLU A 1 223 ? -8.938 32.344 11.141 1 62.75 223 GLU A C 1
ATOM 1652 O O . GLU A 1 223 ? -8.156 31.953 10.273 1 62.75 223 GLU A O 1
ATOM 1657 N N . SER A 1 224 ? -9.195 31.797 12.258 1 63.25 224 SER A N 1
ATOM 1658 C CA . SER A 1 224 ? -8.461 30.578 12.586 1 63.25 224 SER A CA 1
ATOM 1659 C C . SER A 1 224 ? -8.836 29.422 11.664 1 63.25 224 SER A C 1
ATOM 1661 O O . SER A 1 224 ? -7.969 28.703 11.18 1 63.25 224 SER A O 1
ATOM 1663 N N . VAL A 1 225 ? -10.117 29.297 11.391 1 65.31 225 VAL A N 1
ATOM 1664 C CA . VAL A 1 225 ? -10.625 28.234 10.531 1 65.31 225 VAL A CA 1
ATOM 1665 C C . VAL A 1 225 ? -10.125 28.438 9.102 1 65.31 225 VAL A C 1
ATOM 1667 O O . VAL A 1 225 ? -9.727 27.484 8.43 1 65.31 225 VAL A O 1
ATOM 1670 N N . SER A 1 226 ? -10.039 29.656 8.773 1 68.19 226 SER A N 1
ATOM 1671 C CA . SER A 1 226 ? -9.617 29.953 7.406 1 68.19 226 SER A CA 1
ATOM 1672 C C . SER A 1 226 ? -8.148 29.609 7.195 1 68.19 226 SER A C 1
ATOM 1674 O O . SER A 1 226 ? -7.773 29.078 6.152 1 68.19 226 SER A O 1
ATOM 1676 N N . ARG A 1 227 ? -7.363 29.891 8.203 1 68.12 227 ARG A N 1
ATOM 1677 C CA . ARG A 1 227 ? -5.938 29.578 8.109 1 68.12 227 ARG A CA 1
ATOM 1678 C C . ARG A 1 227 ? -5.699 28.078 8.109 1 68.12 227 ARG A C 1
ATOM 1680 O O . ARG A 1 227 ? -4.887 27.578 7.332 1 68.12 227 ARG A O 1
ATOM 1687 N N . ALA A 1 228 ? -6.414 27.453 8.984 1 66.81 228 ALA A N 1
ATOM 1688 C CA . ALA A 1 228 ? -6.293 26 9.062 1 66.81 228 ALA A CA 1
ATOM 1689 C C . ALA A 1 228 ? -6.738 25.328 7.762 1 66.81 228 ALA A C 1
ATOM 1691 O O . ALA A 1 228 ? -6.121 24.375 7.301 1 66.81 228 ALA A O 1
ATOM 1692 N N . MET A 1 229 ? -7.773 25.875 7.215 1 72.25 229 MET A N 1
ATOM 1693 C CA . MET A 1 229 ? -8.305 25.344 5.961 1 72.25 229 MET A CA 1
ATOM 1694 C C . MET A 1 229 ? -7.312 25.547 4.82 1 72.25 229 MET A C 1
ATOM 1696 O O . MET A 1 229 ? -7.117 24.656 3.996 1 72.25 229 MET A O 1
ATOM 1700 N N . ARG A 1 230 ? -6.695 26.672 4.844 1 73.62 230 ARG A N 1
ATOM 1701 C CA . ARG A 1 230 ? -5.738 26.953 3.777 1 73.62 230 ARG A CA 1
ATOM 1702 C C . ARG A 1 230 ? -4.543 26.016 3.865 1 73.62 230 ARG A C 1
ATOM 1704 O O . ARG A 1 230 ? -4.105 25.453 2.854 1 73.62 230 ARG A O 1
ATOM 1711 N N . THR A 1 231 ? -4.055 25.859 5.066 1 73.12 231 THR A N 1
ATOM 1712 C CA . THR A 1 231 ? -2.926 24.969 5.273 1 73.12 231 THR A CA 1
ATOM 1713 C C . THR A 1 231 ? -3.318 23.516 4.953 1 73.12 231 THR A C 1
ATOM 1715 O O . THR A 1 231 ? -2.578 22.812 4.27 1 73.12 231 THR A O 1
ATOM 1718 N N . GLY A 1 232 ? -4.496 23.156 5.43 1 75.62 232 GLY A N 1
ATOM 1719 C CA . GLY A 1 232 ? -4.973 21.797 5.199 1 75.62 232 GLY A CA 1
ATOM 1720 C C . GLY A 1 232 ? -5.215 21.484 3.734 1 75.62 232 GLY A C 1
ATOM 1721 O O . GLY A 1 232 ? -4.84 20.422 3.25 1 75.62 232 GLY A O 1
ATOM 1722 N N . VAL A 1 233 ? -5.777 22.438 3.096 1 80.12 233 VAL A N 1
ATOM 1723 C CA . VAL A 1 233 ? -6.043 22.281 1.671 1 80.12 233 VAL A CA 1
ATOM 1724 C C . VAL A 1 233 ? -4.723 22.156 0.91 1 80.12 233 VAL A C 1
ATOM 1726 O O . VAL A 1 233 ? -4.586 21.328 0.013 1 80.12 233 VAL A O 1
ATOM 1729 N N . THR A 1 234 ? -3.822 22.969 1.266 1 77.62 234 THR A N 1
ATOM 1730 C CA . THR A 1 234 ? -2.523 22.938 0.602 1 77.62 234 THR A CA 1
ATOM 1731 C C . THR A 1 234 ? -1.844 21.578 0.831 1 77.62 234 THR A C 1
ATOM 1733 O O . THR A 1 234 ? -1.29 21 -0.101 1 77.62 234 THR A O 1
ATOM 1736 N N . MET A 1 235 ? -1.881 21.156 2.029 1 79.75 235 MET A N 1
ATOM 1737 C CA . MET A 1 235 ? -1.279 19.875 2.371 1 79.75 235 MET A CA 1
ATOM 1738 C C . MET A 1 235 ? -1.937 18.734 1.589 1 79.75 235 MET A C 1
ATOM 1740 O O . MET A 1 235 ? -1.249 17.875 1.049 1 79.75 235 MET A O 1
ATOM 1744 N N . THR A 1 236 ? -3.25 18.703 1.504 1 82.75 236 THR A N 1
ATOM 1745 C CA . THR A 1 236 ? -3.975 17.641 0.83 1 82.75 236 THR A CA 1
ATOM 1746 C C . THR A 1 236 ? -3.754 17.688 -0.678 1 82.75 236 THR A C 1
ATOM 1748 O O . THR A 1 236 ? -3.576 16.656 -1.328 1 82.75 236 THR A O 1
ATOM 1751 N N . ILE A 1 237 ? -3.721 18.875 -1.186 1 83.94 237 ILE A N 1
ATOM 1752 C CA . ILE A 1 237 ? -3.486 19.047 -2.617 1 83.94 237 ILE A CA 1
ATOM 1753 C C . ILE A 1 237 ? -2.08 18.562 -2.969 1 83.94 237 ILE A C 1
ATOM 1755 O O . ILE A 1 237 ? -1.879 17.906 -3.998 1 83.94 237 ILE A O 1
ATOM 1759 N N . THR A 1 238 ? -1.17 18.891 -2.193 1 82 238 THR A N 1
ATOM 1760 C CA . THR A 1 238 ? 0.201 18.469 -2.453 1 82 238 THR A CA 1
ATOM 1761 C C . THR A 1 238 ? 0.325 16.953 -2.359 1 82 238 THR A C 1
ATOM 1763 O O . THR A 1 238 ? 0.973 16.328 -3.199 1 82 238 THR A O 1
ATOM 1766 N N . SER A 1 239 ? -0.239 16.344 -1.319 1 84 239 SER A N 1
ATOM 1767 C CA . SER A 1 239 ? -0.231 14.898 -1.199 1 84 239 SER A CA 1
ATOM 1768 C C . SER A 1 239 ? -0.941 14.242 -2.379 1 84 239 SER A C 1
ATOM 1770 O O . SER A 1 239 ? -0.477 13.227 -2.904 1 84 239 SER A O 1
ATOM 1772 N N . MET A 1 240 ? -2.061 14.789 -2.701 1 88.06 240 MET A N 1
ATOM 1773 C CA . MET A 1 240 ? -2.795 14.289 -3.857 1 88.06 240 MET A CA 1
ATOM 1774 C C . MET A 1 240 ? -1.932 14.344 -5.113 1 88.06 240 MET A C 1
ATOM 1776 O O . MET A 1 240 ? -1.921 13.398 -5.906 1 88.06 240 MET A O 1
ATOM 1780 N N . SER A 1 241 ? -1.299 15.484 -5.34 1 86.81 241 SER A N 1
ATOM 1781 C CA . SER A 1 241 ? -0.416 15.641 -6.492 1 86.81 241 SER A CA 1
ATOM 1782 C C . SER A 1 241 ? 0.7 14.602 -6.477 1 86.81 241 SER A C 1
ATOM 1784 O O . SER A 1 241 ? 1.059 14.055 -7.52 1 86.81 241 SER A O 1
ATOM 1786 N N . ALA A 1 242 ? 1.257 14.391 -5.289 1 83.25 242 ALA A N 1
ATOM 1787 C CA . ALA A 1 242 ? 2.305 13.383 -5.168 1 83.25 242 ALA A CA 1
ATOM 1788 C C . ALA A 1 242 ? 1.783 12 -5.559 1 83.25 242 ALA A C 1
ATOM 1790 O O . ALA A 1 242 ? 2.486 11.227 -6.211 1 83.25 242 ALA A O 1
ATOM 1791 N N . MET A 1 243 ? 0.566 11.625 -5.164 1 89.5 243 MET A N 1
ATOM 1792 C CA . MET A 1 243 ? -0.017 10.336 -5.5 1 89.5 243 MET A CA 1
ATOM 1793 C C . MET A 1 243 ? -0.325 10.242 -6.988 1 89.5 243 MET A C 1
ATOM 1795 O O . MET A 1 243 ? -0.212 9.172 -7.59 1 89.5 243 MET A O 1
ATOM 1799 N N . ILE A 1 244 ? -0.738 11.344 -7.527 1 90.19 244 ILE A N 1
ATOM 1800 C CA . ILE A 1 244 ? -1.002 11.383 -8.961 1 90.19 244 ILE A CA 1
ATOM 1801 C C . ILE A 1 244 ? 0.299 11.172 -9.727 1 90.19 244 ILE A C 1
ATOM 1803 O O . ILE A 1 244 ? 0.329 10.438 -10.719 1 90.19 244 ILE A O 1
ATOM 1807 N N . VAL A 1 245 ? 1.34 11.836 -9.297 1 85.5 245 VAL A N 1
ATOM 1808 C CA . VAL A 1 245 ? 2.639 11.648 -9.93 1 85.5 245 VAL A CA 1
ATOM 1809 C C . VAL A 1 245 ? 3.051 10.18 -9.828 1 85.5 245 VAL A C 1
ATOM 1811 O O . VAL A 1 245 ? 3.543 9.594 -10.797 1 85.5 245 VAL A O 1
ATOM 1814 N N . MET A 1 246 ? 2.881 9.625 -8.641 1 85.94 246 MET A N 1
ATOM 1815 C CA . MET A 1 246 ? 3.182 8.203 -8.484 1 85.94 246 MET A CA 1
ATOM 1816 C C . MET A 1 246 ? 2.365 7.359 -9.453 1 85.94 246 MET A C 1
ATOM 1818 O O . MET A 1 246 ? 2.9 6.457 -10.102 1 85.94 246 MET A O 1
ATOM 1822 N N . ALA A 1 247 ? 1.061 7.598 -9.594 1 90.19 247 ALA A N 1
ATOM 1823 C CA . ALA A 1 247 ? 0.189 6.848 -10.5 1 90.19 247 ALA A CA 1
ATOM 1824 C C . ALA A 1 247 ? 0.635 7.012 -11.945 1 90.19 247 ALA A C 1
ATOM 1826 O O . ALA A 1 247 ? 0.637 6.047 -12.711 1 90.19 247 ALA A O 1
ATOM 1827 N N . LEU A 1 248 ? 1.004 8.203 -12.289 1 90 248 LEU A N 1
ATOM 1828 C CA . LEU A 1 248 ? 1.432 8.477 -13.656 1 90 248 LEU A CA 1
ATOM 1829 C C . LEU A 1 248 ? 2.74 7.762 -13.977 1 90 248 LEU A C 1
ATOM 1831 O O . LEU A 1 248 ? 2.873 7.137 -15.031 1 90 248 LEU A O 1
ATOM 1835 N N . VAL A 1 249 ? 3.656 7.863 -13.094 1 84.56 249 VAL A N 1
ATOM 1836 C CA . VAL A 1 249 ? 4.945 7.211 -13.297 1 84.56 249 VAL A CA 1
ATOM 1837 C C . VAL A 1 249 ? 4.758 5.695 -13.344 1 84.56 249 VAL A C 1
ATOM 1839 O O . VAL A 1 249 ? 5.348 5.02 -14.188 1 84.56 249 VAL A O 1
ATOM 1842 N N . ALA A 1 250 ? 3.967 5.188 -12.461 1 87 250 ALA A N 1
ATOM 1843 C CA . ALA A 1 250 ? 3.699 3.75 -12.438 1 87 250 ALA A CA 1
ATOM 1844 C C . ALA A 1 250 ? 3.012 3.299 -13.719 1 87 250 ALA A C 1
ATOM 1846 O O . ALA A 1 250 ? 3.273 2.203 -14.219 1 87 250 ALA A O 1
ATOM 1847 N N . THR A 1 251 ? 2.119 4.125 -14.188 1 87.56 251 THR A N 1
ATOM 1848 C CA . THR A 1 251 ? 1.447 3.812 -15.438 1 87.56 251 THR A CA 1
ATOM 1849 C C . THR A 1 251 ? 2.447 3.773 -16.594 1 87.56 251 THR A C 1
ATOM 1851 O O . THR A 1 251 ? 2.4 2.871 -17.438 1 87.56 251 THR A O 1
ATOM 1854 N N . LEU A 1 252 ? 3.297 4.664 -16.625 1 85.19 252 LEU A N 1
ATOM 1855 C CA . LEU A 1 252 ? 4.285 4.754 -17.688 1 85.19 252 LEU A CA 1
ATOM 1856 C C . LEU A 1 252 ? 5.246 3.57 -17.641 1 85.19 252 LEU A C 1
ATOM 1858 O O . LEU A 1 252 ? 5.711 3.105 -18.688 1 85.19 252 LEU A O 1
ATOM 1862 N N . PHE A 1 253 ? 5.445 2.986 -16.438 1 82.75 253 PHE A N 1
ATOM 1863 C CA . PHE A 1 253 ? 6.422 1.914 -16.281 1 82.75 253 PHE A CA 1
ATOM 1864 C C . PHE A 1 253 ? 5.727 0.569 -16.109 1 82.75 253 PHE A C 1
ATOM 1866 O O . PHE A 1 253 ? 6.383 -0.455 -15.914 1 82.75 253 PHE A O 1
ATOM 1873 N N . GLY A 1 254 ? 4.469 0.587 -16.188 1 79.69 254 GLY A N 1
ATOM 1874 C CA . GLY A 1 254 ? 3.709 -0.654 -16.203 1 79.69 254 GLY A CA 1
ATOM 1875 C C . GLY A 1 254 ? 3.668 -1.349 -14.859 1 79.69 254 GLY A C 1
ATOM 1876 O O . GLY A 1 254 ? 3.789 -2.572 -14.781 1 79.69 254 GLY A O 1
ATOM 1877 N N . ILE A 1 255 ? 3.707 -0.678 -13.805 1 82.06 255 ILE A N 1
ATOM 1878 C CA . ILE A 1 255 ? 3.547 -1.254 -12.477 1 82.06 255 ILE A CA 1
ATOM 1879 C C . ILE A 1 255 ? 2.098 -1.095 -12.016 1 82.06 255 ILE A C 1
ATOM 1881 O O . ILE A 1 255 ? 1.748 -0.099 -11.375 1 82.06 255 ILE A O 1
ATOM 1885 N N . ASP A 1 256 ? 1.325 -2.055 -12.25 1 85.31 256 ASP A N 1
ATOM 1886 C CA . ASP A 1 256 ? -0.127 -1.988 -12.117 1 85.31 256 ASP A CA 1
ATOM 1887 C C . ASP A 1 256 ? -0.536 -1.707 -10.672 1 85.31 256 ASP A C 1
ATOM 1889 O O . ASP A 1 256 ? -1.399 -0.864 -10.414 1 85.31 256 ASP A O 1
ATOM 1893 N N . LEU A 1 257 ? 0.074 -2.463 -9.812 1 86.12 257 LEU A N 1
ATOM 1894 C CA . LEU A 1 257 ? -0.32 -2.309 -8.422 1 86.12 257 LEU A CA 1
ATOM 1895 C C . LEU A 1 257 ? -0.055 -0.888 -7.934 1 86.12 257 LEU A C 1
ATOM 1897 O O . LEU A 1 257 ? -0.905 -0.283 -7.277 1 86.12 257 LEU A O 1
ATOM 1901 N N . LEU A 1 258 ? 1.077 -0.328 -8.266 1 87.81 258 LEU A N 1
ATOM 1902 C CA . LEU A 1 258 ? 1.427 1.02 -7.828 1 87.81 258 LEU A CA 1
ATOM 1903 C C . LEU A 1 258 ? 0.521 2.057 -8.484 1 87.81 258 LEU A C 1
ATOM 1905 O O . LEU A 1 258 ? 0.151 3.051 -7.855 1 87.81 258 LEU A O 1
ATOM 1909 N N . ARG A 1 259 ? 0.239 1.787 -9.734 1 91.12 259 ARG A N 1
ATOM 1910 C CA . ARG A 1 259 ? -0.702 2.66 -10.43 1 91.12 259 ARG A CA 1
ATOM 1911 C C . ARG A 1 259 ? -2.051 2.688 -9.719 1 91.12 259 ARG A C 1
ATOM 1913 O O . ARG A 1 259 ? -2.582 3.76 -9.422 1 91.12 259 ARG A O 1
ATOM 1920 N N . ASP A 1 260 ? -2.562 1.547 -9.461 1 92.94 260 ASP A N 1
ATOM 1921 C CA . ASP A 1 260 ? -3.871 1.429 -8.828 1 92.94 260 ASP A CA 1
ATOM 1922 C C . ASP A 1 260 ? -3.875 2.094 -7.449 1 92.94 260 ASP A C 1
ATOM 1924 O O . ASP A 1 260 ? -4.809 2.824 -7.113 1 92.94 260 ASP A O 1
ATOM 1928 N N . ILE A 1 261 ? -2.85 1.838 -6.695 1 92.5 261 ILE A N 1
ATOM 1929 C CA . ILE A 1 261 ? -2.736 2.41 -5.359 1 92.5 261 ILE A CA 1
ATOM 1930 C C . ILE A 1 261 ? -2.682 3.934 -5.453 1 92.5 261 ILE A C 1
ATOM 1932 O O . ILE A 1 261 ? -3.361 4.633 -4.699 1 92.5 261 ILE A O 1
ATOM 1936 N N . GLY A 1 262 ? -1.878 4.402 -6.387 1 92.31 262 GLY A N 1
ATOM 1937 C CA . GLY A 1 262 ? -1.788 5.844 -6.578 1 92.31 262 GLY A CA 1
ATOM 1938 C C . GLY A 1 262 ? -3.121 6.484 -6.918 1 92.31 262 GLY A C 1
ATOM 1939 O O . GLY A 1 262 ? -3.475 7.523 -6.359 1 92.31 262 GLY A O 1
ATOM 1940 N N . ILE A 1 263 ? -3.852 5.883 -7.801 1 94.56 263 ILE A N 1
ATOM 1941 C CA . ILE A 1 263 ? -5.148 6.391 -8.234 1 94.56 263 ILE A CA 1
ATOM 1942 C C . ILE A 1 263 ? -6.121 6.391 -7.055 1 94.56 263 ILE A C 1
ATOM 1944 O O . ILE A 1 263 ? -6.805 7.387 -6.805 1 94.56 263 ILE A O 1
ATOM 1948 N N . ILE A 1 264 ? -6.137 5.316 -6.379 1 94.56 264 ILE A N 1
ATOM 1949 C CA . ILE A 1 264 ? -7.047 5.156 -5.25 1 94.56 264 ILE A CA 1
ATOM 1950 C C . ILE A 1 264 ? -6.734 6.203 -4.184 1 94.56 264 ILE A C 1
ATOM 1952 O O . ILE A 1 264 ? -7.641 6.84 -3.643 1 94.56 264 ILE A O 1
ATOM 1956 N N . LEU A 1 265 ? -5.523 6.402 -3.928 1 93.88 265 LEU A N 1
ATOM 1957 C CA . LEU A 1 265 ? -5.125 7.371 -2.914 1 93.88 265 LEU A CA 1
ATOM 1958 C C . LEU A 1 265 ? -5.453 8.789 -3.363 1 93.88 265 LEU A C 1
ATOM 1960 O O . LEU A 1 265 ? -5.883 9.617 -2.557 1 93.88 265 LEU A O 1
ATOM 1964 N N . ALA A 1 266 ? -5.219 9.055 -4.633 1 93.31 266 ALA A N 1
ATOM 1965 C CA . ALA A 1 266 ? -5.547 10.375 -5.156 1 93.31 266 ALA A CA 1
ATOM 1966 C C . ALA A 1 266 ? -7.039 10.664 -5.016 1 93.31 266 ALA A C 1
ATOM 1968 O O . ALA A 1 266 ? -7.43 11.727 -4.531 1 93.31 266 ALA A O 1
ATOM 1969 N N . ILE A 1 267 ? -7.82 9.742 -5.355 1 95 267 ILE A N 1
ATOM 1970 C CA . ILE A 1 267 ? -9.273 9.883 -5.27 1 95 267 ILE A CA 1
ATOM 1971 C C . ILE A 1 267 ? -9.695 9.969 -3.807 1 95 267 ILE A C 1
ATOM 1973 O O . ILE A 1 267 ? -10.562 10.773 -3.447 1 95 267 ILE A O 1
ATOM 1977 N N . GLY A 1 268 ? -9.148 9.109 -3.029 1 93.44 268 GLY A N 1
ATOM 1978 C CA . GLY A 1 268 ? -9.445 9.133 -1.606 1 93.44 268 GLY A CA 1
ATOM 1979 C C . GLY A 1 268 ? -9.133 10.469 -0.953 1 93.44 268 GLY A C 1
ATOM 1980 O O . GLY A 1 268 ? -9.914 10.969 -0.139 1 93.44 268 GLY A O 1
ATOM 1981 N N . LEU A 1 269 ? -8 11.039 -1.307 1 92.06 269 LEU A N 1
ATOM 1982 C CA . LEU A 1 269 ? -7.598 12.336 -0.756 1 92.06 269 LEU A CA 1
ATOM 1983 C C . LEU A 1 269 ? -8.523 13.445 -1.247 1 92.06 269 LEU A C 1
ATOM 1985 O O . LEU A 1 269 ? -8.812 14.391 -0.508 1 92.06 269 LEU A O 1
ATOM 1989 N N . ALA A 1 270 ? -8.906 13.344 -2.51 1 92.81 270 ALA A N 1
ATOM 1990 C CA . ALA A 1 270 ? -9.891 14.297 -3.025 1 92.81 270 ALA A CA 1
ATOM 1991 C C . ALA A 1 270 ? -11.188 14.219 -2.232 1 92.81 270 ALA A C 1
ATOM 1993 O O . ALA A 1 270 ? -11.773 15.25 -1.888 1 92.81 270 ALA A O 1
ATOM 1994 N N . ALA A 1 271 ? -11.648 13.023 -2.033 1 92.19 271 ALA A N 1
ATOM 1995 C CA . ALA A 1 271 ? -12.852 12.812 -1.232 1 92.19 271 ALA A CA 1
ATOM 1996 C C . ALA A 1 271 ? -12.672 13.352 0.185 1 92.19 271 ALA A C 1
ATOM 1998 O O . ALA A 1 271 ? -13.586 13.945 0.752 1 92.19 271 ALA A O 1
ATOM 1999 N N . ASP A 1 272 ? -11.555 13.078 0.768 1 90.06 272 ASP A N 1
ATOM 2000 C CA . ASP A 1 272 ? -11.25 13.547 2.115 1 90.06 272 ASP A CA 1
ATOM 2001 C C . ASP A 1 272 ? -11.312 15.07 2.193 1 90.06 272 ASP A C 1
ATOM 2003 O O . ASP A 1 272 ? -11.828 15.625 3.164 1 90.06 272 ASP A O 1
ATOM 2007 N N . MET A 1 273 ? -10.68 15.695 1.206 1 87.19 273 MET A N 1
ATOM 2008 C CA . MET A 1 273 ? -10.711 17.156 1.165 1 87.19 273 MET A CA 1
ATOM 2009 C C . MET A 1 273 ? -12.148 17.672 1.137 1 87.19 273 MET A C 1
ATOM 2011 O O . MET A 1 273 ? -12.492 18.594 1.867 1 87.19 273 MET A O 1
ATOM 2015 N N . MET A 1 274 ? -12.898 17.078 0.322 1 86.75 274 MET A N 1
ATOM 2016 C CA . MET A 1 274 ? -14.312 17.453 0.219 1 86.75 274 MET A CA 1
ATOM 2017 C C . MET A 1 274 ? -15.031 17.234 1.548 1 86.75 274 MET A C 1
ATOM 2019 O O . MET A 1 274 ? -15.695 18.141 2.053 1 86.75 274 MET A O 1
ATOM 2023 N N . ASN A 1 275 ? -14.875 16.125 2.152 1 84.56 275 ASN A N 1
ATOM 2024 C CA . ASN A 1 275 ? -15.57 15.773 3.385 1 84.56 275 ASN A CA 1
ATOM 2025 C C . ASN A 1 275 ? -15.086 16.609 4.559 1 84.56 275 ASN A C 1
ATOM 2027 O O . ASN A 1 275 ? -15.891 17.047 5.391 1 84.56 275 ASN A O 1
ATOM 2031 N N . THR A 1 276 ? -13.82 16.797 4.684 1 78.19 276 THR A N 1
ATOM 2032 C CA . THR A 1 276 ? -13.227 17.531 5.801 1 78.19 276 THR A CA 1
ATOM 2033 C C . THR A 1 276 ? -13.625 19 5.754 1 78.19 276 THR A C 1
ATOM 2035 O O . THR A 1 276 ? -14.055 19.562 6.758 1 78.19 276 THR A O 1
ATOM 2038 N N . TYR A 1 277 ? -13.562 19.625 4.68 1 75.62 277 TYR A N 1
ATOM 2039 C CA . TYR A 1 277 ? -13.688 21.078 4.637 1 75.62 277 TYR A CA 1
ATOM 2040 C C . TYR A 1 277 ? -15.117 21.484 4.285 1 75.62 277 TYR A C 1
ATOM 2042 O O . TYR A 1 277 ? -15.547 22.609 4.609 1 75.62 277 TYR A O 1
ATOM 2050 N N . LEU A 1 278 ? -15.82 20.641 3.711 1 70.88 278 LEU A N 1
ATOM 2051 C CA . LEU A 1 278 ? -17.219 20.984 3.457 1 70.88 278 LEU A CA 1
ATOM 2052 C C . LEU A 1 278 ? -18.109 20.422 4.551 1 70.88 278 LEU A C 1
ATOM 2054 O O . LEU A 1 278 ? -18.953 21.156 5.102 1 70.88 278 LEU A O 1
ATOM 2058 N N . MET A 1 279 ? -17.938 19.219 4.91 1 62.44 279 MET A N 1
ATOM 2059 C CA . MET A 1 279 ? -18.812 18.562 5.875 1 62.44 279 MET A CA 1
ATOM 2060 C C . MET A 1 279 ? -18.375 18.859 7.305 1 62.44 279 MET A C 1
ATOM 2062 O O . MET A 1 279 ? -19.172 19.312 8.125 1 62.44 279 MET A O 1
ATOM 2066 N N . ASN A 1 280 ? -17.141 18.734 7.535 1 61.41 280 ASN A N 1
ATOM 2067 C CA . ASN A 1 280 ? -16.688 18.812 8.914 1 61.41 280 ASN A CA 1
ATOM 2068 C C . ASN A 1 280 ? -16.688 20.25 9.43 1 61.41 280 ASN A C 1
ATOM 2070 O O . ASN A 1 280 ? -16.984 20.5 10.602 1 61.41 280 ASN A O 1
ATOM 2074 N N . VAL A 1 281 ? -16.438 21.141 8.586 1 58.19 281 VAL A N 1
ATOM 2075 C CA . VAL A 1 281 ? -16.422 22.531 9.008 1 58.19 281 VAL A CA 1
ATOM 2076 C C . VAL A 1 281 ? -17.844 22.953 9.406 1 58.19 281 VAL A C 1
ATOM 2078 O O . VAL A 1 281 ? -18.016 23.672 10.398 1 58.19 281 VAL A O 1
ATOM 2081 N N . THR A 1 282 ? -18.766 22.422 8.656 1 54.66 282 THR A N 1
ATOM 2082 C CA . THR A 1 282 ? -20.156 22.766 8.938 1 54.66 282 THR A CA 1
ATOM 2083 C C . THR A 1 282 ? -20.594 22.188 10.281 1 54.66 282 THR A C 1
ATOM 2085 O O . THR A 1 282 ? -21.281 22.844 11.055 1 54.66 282 THR A O 1
ATOM 2088 N N . LEU A 1 283 ? -20.141 21 10.508 1 59.84 283 LEU A N 1
ATOM 2089 C CA . LEU A 1 283 ? -20.516 20.359 11.766 1 59.84 283 LEU A CA 1
ATOM 2090 C C . LEU A 1 283 ? -19.859 21.047 12.953 1 59.84 283 LEU A C 1
ATOM 2092 O O . LEU A 1 283 ? -20.484 21.203 14.008 1 59.84 283 LEU A O 1
ATOM 2096 N N . LEU A 1 284 ? -18.703 21.453 12.75 1 59.72 284 LEU A N 1
ATOM 2097 C CA . LEU A 1 284 ? -18 22.141 13.828 1 59.72 284 LEU A CA 1
ATOM 2098 C C . LEU A 1 284 ? -18.609 23.516 14.086 1 59.72 284 LEU A C 1
ATOM 2100 O O . LEU A 1 284 ? -18.703 23.953 15.234 1 59.72 284 LEU A O 1
ATOM 2104 N N . ARG A 1 285 ? -18.969 24.125 12.977 1 60.72 285 ARG A N 1
ATOM 2105 C CA . ARG A 1 285 ? -19.672 25.391 13.102 1 60.72 285 ARG A CA 1
ATOM 2106 C C . ARG A 1 285 ? -20.969 25.234 13.883 1 60.72 285 ARG A C 1
ATOM 2108 O O . ARG A 1 285 ? -21.297 26.062 14.75 1 60.72 285 ARG A O 1
ATOM 2115 N N . TRP A 1 286 ? -21.625 24.219 13.469 1 59.53 286 TRP A N 1
ATOM 2116 C CA . TRP A 1 286 ? -22.891 23.938 14.156 1 59.53 286 TRP A CA 1
ATOM 2117 C C . TRP A 1 286 ? -22.656 23.672 15.641 1 59.53 286 TRP A C 1
ATOM 2119 O O . TRP A 1 286 ? -23.391 24.156 16.484 1 59.53 286 TRP A O 1
ATOM 2129 N N . TYR A 1 287 ? -21.641 22.938 15.93 1 59.31 287 TYR A N 1
ATOM 2130 C CA . TYR A 1 287 ? -21.328 22.594 17.312 1 59.31 287 TYR A CA 1
ATOM 2131 C C . TYR A 1 287 ? -20.922 23.828 18.094 1 59.31 287 TYR A C 1
ATOM 2133 O O . TYR A 1 287 ? -21.344 24.016 19.25 1 59.31 287 TYR A O 1
ATOM 2141 N N . LYS A 1 288 ? -20.062 24.578 17.547 1 57.5 288 LYS A N 1
ATOM 2142 C CA . LYS A 1 288 ? -19.562 25.766 18.25 1 57.5 288 LYS A CA 1
ATOM 2143 C C . LYS A 1 288 ? -20.672 26.797 18.453 1 57.5 288 LYS A C 1
ATOM 2145 O O . LYS A 1 288 ? -20.781 27.391 19.516 1 57.5 288 LYS A O 1
ATOM 2150 N N . PHE A 1 289 ? -21.484 27.016 17.438 1 55.06 289 PHE A N 1
ATOM 2151 C CA . PHE A 1 289 ? -22.453 28.094 17.531 1 55.06 289 PHE A CA 1
ATOM 2152 C C . PHE A 1 289 ? -23.766 27.594 18.141 1 55.06 289 PHE A C 1
ATOM 2154 O O . PHE A 1 289 ? -24.469 28.344 18.812 1 55.06 289 PHE A O 1
ATOM 2161 N N . GLU A 1 290 ? -24.125 26.422 17.828 1 51.88 290 GLU A N 1
ATOM 2162 C CA . GLU A 1 290 ? -25.406 25.953 18.359 1 51.88 290 GLU A CA 1
ATOM 2163 C C . GLU A 1 290 ? -25.203 25 19.531 1 51.88 290 GLU A C 1
ATOM 2165 O O . GLU A 1 290 ? -26.062 24.891 20.406 1 51.88 290 GLU A O 1
ATOM 2170 N N . GLY A 1 291 ? -24.234 24.188 19.562 1 45.5 291 GLY A N 1
ATOM 2171 C CA . GLY A 1 291 ? -24.094 23.203 20.625 1 45.5 291 GLY A CA 1
ATOM 2172 C C . GLY A 1 291 ? -23.672 23.812 21.953 1 45.5 291 GLY A C 1
ATOM 2173 O O . GLY A 1 291 ? -23.766 23.172 23 1 45.5 291 GLY A O 1
ATOM 2174 N N . VAL A 1 292 ? -22.703 24.828 22.125 1 44 292 VAL A N 1
ATOM 2175 C CA . VAL A 1 292 ? -22.359 25.406 23.422 1 44 292 VAL A CA 1
ATOM 2176 C C . VAL A 1 292 ? -23.531 26.25 23.938 1 44 292 VAL A C 1
ATOM 2178 O O . VAL A 1 292 ? -23.547 26.641 25.094 1 44 292 VAL A O 1
ATOM 2181 N N . LYS A 1 293 ? -24.375 26.766 23.219 1 42.53 293 LYS A N 1
ATOM 2182 C CA . LYS A 1 293 ? -25.422 27.5 23.922 1 42.53 293 LYS A CA 1
ATOM 2183 C C . LYS A 1 293 ? -26.188 26.594 24.891 1 42.53 293 LYS A C 1
ATOM 2185 O O . LYS A 1 293 ? -27.016 27.078 25.672 1 42.53 293 LYS A O 1
ATOM 2190 N N . ARG A 1 294 ? -26.266 25.188 24.812 1 36.38 294 ARG A N 1
ATOM 2191 C CA . ARG A 1 294 ? -27.016 24.625 25.922 1 36.38 294 ARG A CA 1
ATOM 2192 C C . ARG A 1 294 ? -26.094 24.312 27.109 1 36.38 294 ARG A C 1
ATOM 2194 O O . ARG A 1 294 ? -24.984 23.828 26.922 1 36.38 294 ARG A O 1
ATOM 2201 N N . MET B 1 1 ? -8.906 16.797 30.578 1 24.33 1 MET B N 1
ATOM 2202 C CA . MET B 1 1 ? -8.547 16.562 29.172 1 24.33 1 MET B CA 1
ATOM 2203 C C . MET B 1 1 ? -7.031 16.484 29.016 1 24.33 1 MET B C 1
ATOM 2205 O O . MET B 1 1 ? -6.312 17.422 29.375 1 24.33 1 MET B O 1
ATOM 2209 N N . GLY B 1 2 ? -6.367 15.477 29.297 1 28.61 2 GLY B N 1
ATOM 2210 C CA . GLY B 1 2 ? -4.957 15.516 29.641 1 28.61 2 GLY B CA 1
ATOM 2211 C C . GLY B 1 2 ? -4.082 16.047 28.531 1 28.61 2 GLY B C 1
ATOM 2212 O O . GLY B 1 2 ? -3.938 15.398 27.484 1 28.61 2 GLY B O 1
ATOM 2213 N N . ALA B 1 3 ? -4.141 17.312 28.297 1 33.94 3 ALA B N 1
ATOM 2214 C CA . ALA B 1 3 ? -3.244 18.062 27.422 1 33.94 3 ALA B CA 1
ATOM 2215 C C . ALA B 1 3 ? -1.809 17.562 27.547 1 33.94 3 ALA B C 1
ATOM 2217 O O . ALA B 1 3 ? -1.24 17.562 28.641 1 33.94 3 ALA B O 1
ATOM 2218 N N . ILE B 1 4 ? -1.501 16.531 26.875 1 33.78 4 ILE B N 1
ATOM 2219 C CA . ILE B 1 4 ? -0.082 16.188 26.922 1 33.78 4 ILE B CA 1
ATOM 2220 C C . ILE B 1 4 ? 0.754 17.469 26.75 1 33.78 4 ILE B C 1
ATOM 2222 O O . ILE B 1 4 ? 0.721 18.094 25.688 1 33.78 4 ILE B O 1
ATOM 2226 N N . GLU B 1 5 ? 0.941 18.188 27.75 1 32.66 5 GLU B N 1
ATOM 2227 C CA . GLU B 1 5 ? 1.871 19.312 27.797 1 32.66 5 GLU B CA 1
ATOM 2228 C C . GLU B 1 5 ? 3.232 18.922 27.219 1 32.66 5 GLU B C 1
ATOM 2230 O O . GLU B 1 5 ? 3.908 18.047 27.766 1 32.66 5 GLU B O 1
ATOM 2235 N N . VAL B 1 6 ? 3.326 18.828 25.938 1 35.62 6 VAL B N 1
ATOM 2236 C CA . VAL B 1 6 ? 4.676 18.672 25.406 1 35.62 6 VAL B CA 1
ATOM 2237 C C . VAL B 1 6 ? 5.613 19.656 26.094 1 35.62 6 VAL B C 1
ATOM 2239 O O . VAL B 1 6 ? 5.305 20.859 26.203 1 35.62 6 VAL B O 1
ATOM 2242 N N . PRO B 1 7 ? 6.414 19.219 27 1 33.5 7 PRO B N 1
ATOM 2243 C CA . PRO B 1 7 ? 7.344 20.156 27.641 1 33.5 7 PRO B CA 1
ATOM 2244 C C . PRO B 1 7 ? 7.91 21.188 26.672 1 33.5 7 PRO B C 1
ATOM 2246 O O . PRO B 1 7 ? 8.055 20.906 25.469 1 33.5 7 PRO B O 1
ATOM 2249 N N . GLU B 1 8 ? 7.574 22.484 26.812 1 37.31 8 GLU B N 1
ATOM 2250 C CA . GLU B 1 8 ? 8.234 23.578 26.109 1 37.31 8 GLU B CA 1
ATOM 2251 C C . GLU B 1 8 ? 9.75 23.359 26.047 1 37.31 8 GLU B C 1
ATOM 2253 O O . GLU B 1 8 ? 10.43 23.375 27.078 1 37.31 8 GLU B O 1
ATOM 2258 N N . VAL B 1 9 ? 10.195 22.453 25.375 1 38.41 9 VAL B N 1
ATOM 2259 C CA . VAL B 1 9 ? 11.648 22.422 25.234 1 38.41 9 VAL B CA 1
ATOM 2260 C C . VAL B 1 9 ? 12.148 23.828 24.875 1 38.41 9 VAL B C 1
ATOM 2262 O O . VAL B 1 9 ? 11.688 24.438 23.922 1 38.41 9 VAL B O 1
ATOM 2265 N N . ASP B 1 10 ? 12.578 24.594 25.859 1 37.38 10 ASP B N 1
ATOM 2266 C CA . ASP B 1 10 ? 13.352 25.812 25.641 1 37.38 10 ASP B CA 1
ATOM 2267 C C . ASP B 1 10 ? 14.367 25.625 24.516 1 37.38 10 ASP B C 1
ATOM 2269 O O . ASP B 1 10 ? 15.414 25 24.719 1 37.38 10 ASP B O 1
ATOM 2273 N N . TYR B 1 11 ? 13.922 25.531 23.312 1 44.56 11 TYR B N 1
ATOM 2274 C CA . TYR B 1 11 ? 14.766 25.484 22.125 1 44.56 11 TYR B CA 1
ATOM 2275 C C . TYR B 1 11 ? 15.984 26.391 22.297 1 44.56 11 TYR B C 1
ATOM 2277 O O . TYR B 1 11 ? 16.891 26.375 21.453 1 44.56 11 TYR B O 1
ATOM 2285 N N . THR B 1 12 ? 15.914 27.359 23.188 1 40.69 12 THR B N 1
ATOM 2286 C CA . THR B 1 12 ? 17.094 28.203 23.375 1 40.69 12 THR B CA 1
ATOM 2287 C C . THR B 1 12 ? 18.281 27.359 23.844 1 40.69 12 THR B C 1
ATOM 2289 O O . THR B 1 12 ? 19.438 27.781 23.719 1 40.69 12 THR B O 1
ATOM 2292 N N . ASP B 1 13 ? 18.078 26.547 24.797 1 42 13 ASP B N 1
ATOM 2293 C CA . ASP B 1 13 ? 19.234 25.969 25.469 1 42 13 ASP B CA 1
ATOM 2294 C C . ASP B 1 13 ? 19.859 24.859 24.625 1 42 13 ASP B C 1
ATOM 2296 O O . ASP B 1 13 ? 20.906 24.297 25 1 42 13 ASP B O 1
ATOM 2300 N N . TYR B 1 14 ? 19.156 24.125 23.719 1 45.78 14 TYR B N 1
ATOM 2301 C CA . TYR B 1 14 ? 19.875 23.125 22.938 1 45.78 14 TYR B CA 1
ATOM 2302 C C . TYR B 1 14 ? 20.359 23.703 21.625 1 45.78 14 TYR B C 1
ATOM 2304 O O . TYR B 1 14 ? 19.625 24.422 20.938 1 45.78 14 TYR B O 1
ATOM 2312 N N . SER B 1 15 ? 21.656 23.828 21.484 1 45.88 15 SER B N 1
ATOM 2313 C CA . SER B 1 15 ? 22.344 24.344 20.297 1 45.88 15 SER B CA 1
ATOM 2314 C C . SER B 1 15 ? 21.812 23.672 19.031 1 45.88 15 SER B C 1
ATOM 2316 O O . SER B 1 15 ? 21.359 22.531 19.062 1 45.88 15 SER B O 1
ATOM 2318 N N . ASN B 1 16 ? 21.312 24.406 18.062 1 50.72 16 ASN B N 1
ATOM 2319 C CA . ASN B 1 16 ? 20.922 24.016 16.719 1 50.72 16 ASN B CA 1
ATOM 2320 C C . ASN B 1 16 ? 21.688 22.781 16.25 1 50.72 16 ASN B C 1
ATOM 2322 O O . ASN B 1 16 ? 21.125 21.906 15.594 1 50.72 16 ASN B O 1
ATOM 2326 N N . ARG B 1 17 ? 22.984 22.719 16.688 1 52.47 17 ARG B N 1
ATOM 2327 C CA . ARG B 1 17 ? 23.875 21.656 16.188 1 52.47 17 ARG B CA 1
ATOM 2328 C C . ARG B 1 17 ? 23.5 20.312 16.781 1 52.47 17 ARG B C 1
ATOM 2330 O O . ARG B 1 17 ? 23.578 19.281 16.109 1 52.47 17 ARG B O 1
ATOM 2337 N N . GLN B 1 18 ? 23.078 20.344 18.016 1 51.81 18 GLN B N 1
ATOM 2338 C CA . GLN B 1 18 ? 22.797 19.078 18.688 1 51.81 18 GLN B CA 1
ATOM 2339 C C . GLN B 1 18 ? 21.531 18.422 18.156 1 51.81 18 GLN B C 1
ATOM 2341 O O . GLN B 1 18 ? 21.453 17.203 18.047 1 51.81 18 GLN B O 1
ATOM 2346 N N . LEU B 1 19 ?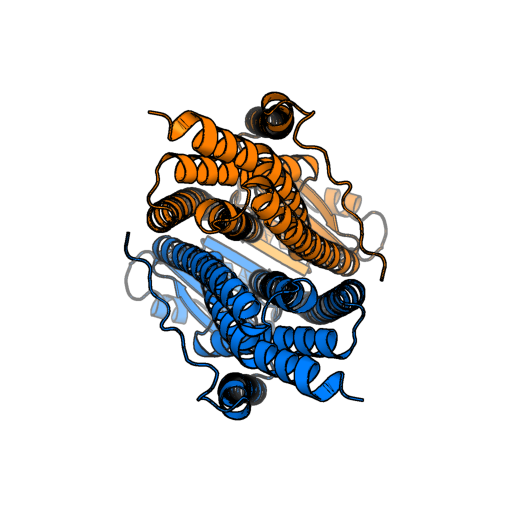 20.656 19.266 17.672 1 58.97 19 LEU B N 1
ATOM 2347 C CA . LEU B 1 19 ? 19.375 18.734 17.219 1 58.97 19 LEU B CA 1
ATOM 2348 C C . LEU B 1 19 ? 19.516 18.078 15.844 1 58.97 19 LEU B C 1
ATOM 2350 O O . LEU B 1 19 ? 18.859 17.062 15.578 1 58.97 19 LEU B O 1
ATOM 2354 N N . VAL B 1 20 ? 20.5 18.516 15.148 1 67.88 20 VAL B N 1
ATOM 2355 C CA . VAL B 1 20 ? 20.688 17.969 13.805 1 67.88 20 VAL B CA 1
ATOM 2356 C C . VAL B 1 20 ? 21.531 16.703 13.875 1 67.88 20 VAL B C 1
ATOM 2358 O O . VAL B 1 20 ? 21.469 15.859 12.984 1 67.88 20 VAL B O 1
ATOM 2361 N N . VAL B 1 21 ? 22.172 16.469 15 1 73.31 21 VAL B N 1
ATOM 2362 C CA . VAL B 1 21 ? 23.109 15.367 15.133 1 73.31 21 VAL B CA 1
ATOM 2363 C C . VAL B 1 21 ? 22.344 14.047 15.234 1 73.31 21 VAL B C 1
ATOM 2365 O O . VAL B 1 21 ? 22.766 13.031 14.68 1 73.31 21 VAL B O 1
ATOM 2368 N N . VAL B 1 22 ? 21.219 14.047 15.805 1 78.88 22 VAL B N 1
ATOM 2369 C CA . VAL B 1 22 ? 20.484 12.812 16.047 1 78.88 22 VAL B CA 1
ATOM 2370 C C . VAL B 1 22 ? 19.938 12.266 14.734 1 78.88 22 VAL B C 1
ATOM 2372 O O . VAL B 1 22 ? 20.219 11.125 14.359 1 78.88 22 VAL B O 1
ATOM 2375 N N . PRO B 1 23 ? 19.219 13.086 13.984 1 82.12 23 PRO B N 1
ATOM 2376 C CA . PRO B 1 23 ? 18.734 12.578 12.703 1 82.12 23 PRO B CA 1
ATOM 2377 C C . PRO B 1 23 ? 19.875 12.133 11.781 1 82.12 23 PRO B C 1
ATOM 2379 O O . PRO B 1 23 ? 19.719 11.141 11.055 1 82.12 23 PRO B O 1
ATOM 2382 N N . LEU B 1 24 ? 20.984 12.797 11.852 1 83.44 24 LEU B N 1
ATOM 2383 C CA . LEU B 1 24 ? 22.109 12.445 10.992 1 83.44 24 LEU B CA 1
ATOM 2384 C C . LEU B 1 24 ? 22.75 11.133 11.445 1 83.44 24 LEU B C 1
ATOM 2386 O O . LEU B 1 24 ? 23.188 10.336 10.617 1 83.44 24 LEU B O 1
ATOM 2390 N N . ALA B 1 25 ? 22.781 11 12.727 1 87 25 ALA B N 1
ATOM 2391 C CA . ALA B 1 25 ? 23.328 9.758 13.266 1 87 25 ALA B CA 1
ATOM 2392 C C . ALA B 1 25 ? 22.453 8.562 12.898 1 87 25 ALA B C 1
ATOM 2394 O O . ALA B 1 25 ? 22.953 7.504 12.523 1 87 25 ALA B O 1
ATOM 2395 N N . VAL B 1 26 ? 21.188 8.727 13.008 1 88.81 26 VAL B N 1
ATOM 2396 C CA . VAL B 1 26 ? 20.25 7.664 12.672 1 88.81 26 VAL B CA 1
ATOM 2397 C C . VAL B 1 26 ? 20.344 7.359 11.18 1 88.81 26 VAL B C 1
ATOM 2399 O O . VAL B 1 26 ? 20.297 6.191 10.773 1 88.81 26 VAL B O 1
ATOM 2402 N N . LEU B 1 27 ? 20.453 8.391 10.422 1 90.38 27 LEU B N 1
ATOM 2403 C CA . LEU B 1 27 ? 20.594 8.211 8.977 1 90.38 27 LEU B CA 1
ATOM 2404 C C . LEU B 1 27 ? 21.875 7.465 8.648 1 90.38 27 LEU B C 1
ATOM 2406 O O . LEU B 1 27 ? 21.875 6.539 7.836 1 90.38 27 LEU B O 1
ATOM 2410 N N . ALA B 1 28 ? 22.938 7.875 9.281 1 90.75 28 ALA B N 1
ATOM 2411 C CA . ALA B 1 28 ? 24.203 7.207 9.07 1 90.75 28 ALA B CA 1
ATOM 2412 C C . ALA B 1 28 ? 24.125 5.73 9.445 1 90.75 28 ALA B C 1
ATOM 2414 O O . ALA B 1 28 ? 24.656 4.871 8.734 1 90.75 28 ALA B O 1
ATOM 2415 N N . LEU B 1 29 ? 23.484 5.527 10.523 1 92.19 29 LEU B N 1
ATOM 2416 C CA . LEU B 1 29 ? 23.297 4.145 10.961 1 92.19 29 LEU B CA 1
ATOM 2417 C C . LEU B 1 29 ? 22.469 3.361 9.945 1 92.19 29 LEU B C 1
ATOM 2419 O O . LEU B 1 29 ? 22.781 2.203 9.656 1 92.19 29 LEU B O 1
ATOM 2423 N N . ALA B 1 30 ? 21.453 3.949 9.508 1 93.12 30 ALA B N 1
ATOM 2424 C CA . ALA B 1 30 ? 20.609 3.305 8.516 1 93.12 30 ALA B CA 1
ATOM 2425 C C . ALA B 1 30 ? 21.391 2.984 7.246 1 93.12 30 ALA B C 1
ATOM 2427 O O . ALA B 1 30 ? 21.266 1.89 6.691 1 93.12 30 ALA B O 1
ATOM 2428 N N . ILE B 1 31 ? 22.219 3.875 6.832 1 92.69 31 ILE B N 1
ATOM 2429 C CA . ILE B 1 31 ? 23.016 3.684 5.633 1 92.69 31 ILE B CA 1
ATOM 2430 C C . ILE B 1 31 ? 24.031 2.559 5.859 1 92.69 31 ILE B C 1
ATOM 2432 O O . ILE B 1 31 ? 24.266 1.741 4.969 1 92.69 31 ILE B O 1
ATOM 2436 N N . MET B 1 32 ? 24.531 2.551 6.996 1 92.44 32 MET B N 1
ATOM 2437 C CA . MET B 1 32 ? 25.484 1.491 7.34 1 92.44 32 MET B CA 1
ATOM 2438 C C . MET B 1 32 ? 24.797 0.125 7.305 1 92.44 32 MET B C 1
ATOM 2440 O O . MET B 1 32 ? 25.375 -0.844 6.805 1 92.44 32 MET B O 1
ATOM 2444 N N . ILE B 1 33 ? 23.656 0.106 7.832 1 91.25 33 ILE B N 1
ATOM 2445 C CA . ILE B 1 33 ? 22.906 -1.146 7.848 1 91.25 33 ILE B CA 1
ATOM 2446 C C . ILE B 1 33 ? 22.594 -1.582 6.418 1 91.25 33 ILE B C 1
ATOM 2448 O O . ILE B 1 33 ? 22.812 -2.744 6.059 1 91.25 33 ILE B O 1
ATOM 2452 N N . ILE B 1 34 ? 22.125 -0.749 5.613 1 91.38 34 ILE B N 1
ATOM 2453 C CA . ILE B 1 34 ? 21.797 -1.051 4.223 1 91.38 34 ILE B CA 1
ATOM 2454 C C . ILE B 1 34 ? 23.062 -1.447 3.467 1 91.38 34 ILE B C 1
ATOM 2456 O O . ILE B 1 34 ? 23.047 -2.393 2.674 1 91.38 34 ILE B O 1
ATOM 2460 N N . GLY B 1 35 ? 24.125 -0.66 3.691 1 90.12 35 GLY B N 1
ATOM 2461 C CA . GLY B 1 35 ? 25.406 -1.004 3.084 1 90.12 35 GLY B CA 1
ATOM 2462 C C . GLY B 1 35 ? 25.891 -2.395 3.455 1 90.12 35 GLY B C 1
ATOM 2463 O O . GLY B 1 35 ? 26.359 -3.141 2.598 1 90.12 35 GLY B O 1
ATOM 2464 N N . GLY B 1 36 ? 25.781 -2.664 4.68 1 88.94 36 GLY B N 1
ATOM 2465 C CA . GLY B 1 36 ? 26.141 -4 5.129 1 88.94 36 GLY B CA 1
ATOM 2466 C C . GLY B 1 36 ? 25.297 -5.09 4.496 1 88.94 36 GLY B C 1
ATOM 2467 O O . GLY B 1 36 ? 25.812 -6.133 4.102 1 88.94 36 GLY B O 1
ATOM 2468 N N . TRP B 1 37 ? 24.062 -4.863 4.457 1 87.56 37 TRP B N 1
ATOM 2469 C CA . TRP B 1 37 ? 23.156 -5.816 3.82 1 87.56 37 TRP B CA 1
ATOM 2470 C C . TRP B 1 37 ? 23.5 -6 2.35 1 87.56 37 TRP B C 1
ATOM 2472 O O . TRP B 1 37 ? 23.5 -7.125 1.839 1 87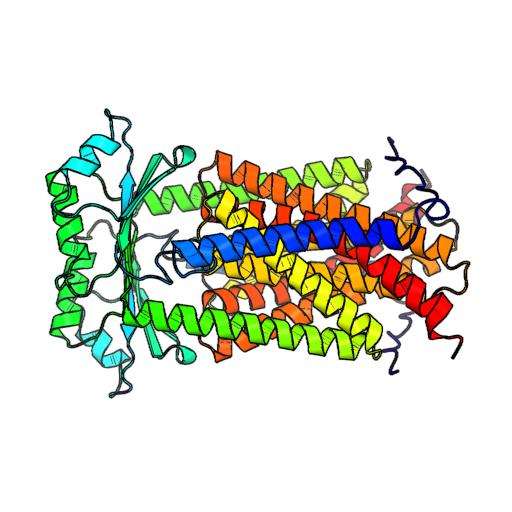.56 37 TRP B O 1
ATOM 2482 N N . TYR B 1 38 ? 23.812 -4.914 1.752 1 87.75 38 TYR B N 1
ATOM 2483 C CA . TYR B 1 38 ? 24.172 -4.941 0.341 1 87.75 38 TYR B CA 1
ATOM 2484 C C . TYR B 1 38 ? 25.453 -5.746 0.129 1 87.75 38 TYR B C 1
ATOM 2486 O O . TYR B 1 38 ? 25.578 -6.484 -0.854 1 87.75 38 TYR B O 1
ATOM 2494 N N . PHE B 1 39 ? 26.312 -5.594 0.951 1 87 39 PHE B N 1
ATOM 2495 C CA . PHE B 1 39 ? 27.594 -6.293 0.851 1 87 39 PHE B CA 1
ATOM 2496 C C . PHE B 1 39 ? 27.391 -7.797 1.002 1 87 39 PHE B C 1
ATOM 2498 O O . PHE B 1 39 ? 28.062 -8.586 0.331 1 87 39 PHE B O 1
ATOM 2505 N N . VAL B 1 40 ? 26.406 -8.188 1.799 1 85.06 40 VAL B N 1
ATOM 2506 C CA . VAL B 1 40 ? 26.219 -9.602 2.105 1 85.06 40 VAL B CA 1
ATOM 2507 C C . VAL B 1 40 ? 25.281 -10.234 1.077 1 85.06 40 VAL B C 1
ATOM 2509 O O . VAL B 1 40 ? 25.5 -11.359 0.637 1 85.06 40 VAL B O 1
ATOM 2512 N N . THR B 1 41 ? 24.281 -9.586 0.628 1 83.81 41 THR B N 1
ATOM 2513 C CA . THR B 1 41 ? 23.234 -10.211 -0.178 1 83.81 41 THR B CA 1
ATOM 2514 C C . THR B 1 41 ? 23.25 -9.664 -1.602 1 83.81 41 THR B C 1
ATOM 2516 O O . THR B 1 41 ? 22.703 -10.273 -2.516 1 83.81 41 THR B O 1
ATOM 2519 N N . GLY B 1 42 ? 23.828 -8.469 -1.821 1 82.94 42 GLY B N 1
ATOM 2520 C CA . GLY B 1 42 ? 23.828 -7.84 -3.131 1 82.94 42 GLY B CA 1
ATOM 2521 C C . GLY B 1 42 ? 22.625 -6.945 -3.359 1 82.94 42 GLY B C 1
ATOM 2522 O O . GLY B 1 42 ? 22.453 -6.387 -4.445 1 82.94 42 GLY B O 1
ATOM 2523 N N . ALA B 1 43 ? 21.766 -6.941 -2.449 1 85.19 43 ALA B N 1
ATOM 2524 C CA . ALA B 1 43 ? 20.562 -6.117 -2.551 1 85.19 43 ALA B CA 1
ATOM 2525 C C . ALA B 1 43 ? 20.391 -5.25 -1.308 1 85.19 43 ALA B C 1
ATOM 2527 O O . ALA B 1 43 ? 20.906 -5.574 -0.239 1 85.19 43 ALA B O 1
ATOM 2528 N N . PRO B 1 44 ? 19.75 -4.113 -1.447 1 84.19 44 PRO B N 1
ATOM 2529 C CA . PRO B 1 44 ? 19.594 -3.197 -0.316 1 84.19 44 PRO B CA 1
ATOM 2530 C C . PRO B 1 44 ? 18.641 -3.734 0.747 1 84.19 44 PRO B C 1
ATOM 2532 O O . PRO B 1 44 ? 18.609 -3.227 1.871 1 84.19 44 PRO B O 1
ATOM 2535 N N . ALA B 1 45 ? 17.828 -4.758 0.35 1 87.62 45 ALA B N 1
ATOM 2536 C CA . ALA B 1 45 ? 16.859 -5.379 1.251 1 87.62 45 ALA B CA 1
ATOM 2537 C C . ALA B 1 45 ? 16.531 -6.801 0.811 1 87.62 45 ALA B C 1
ATOM 2539 O O . ALA B 1 45 ? 17 -7.254 -0.238 1 87.62 45 ALA B O 1
ATOM 2540 N N . ASN B 1 46 ? 15.883 -7.523 1.735 1 89.06 46 ASN B N 1
ATOM 2541 C CA . ASN B 1 46 ? 15.359 -8.828 1.334 1 89.06 46 ASN B CA 1
ATOM 2542 C C . ASN B 1 46 ? 14.266 -8.688 0.274 1 89.06 46 ASN B C 1
ATOM 2544 O O . ASN B 1 46 ? 13.195 -8.156 0.551 1 89.06 46 ASN B O 1
ATOM 2548 N N . LEU B 1 47 ? 14.625 -9.148 -0.854 1 91.62 47 LEU B N 1
ATOM 2549 C CA . LEU B 1 47 ? 13.711 -8.984 -1.98 1 91.62 47 LEU B CA 1
ATOM 2550 C C . LEU B 1 47 ? 12.672 -10.094 -2.002 1 91.62 47 LEU B C 1
ATOM 2552 O O . LEU B 1 47 ? 12.984 -11.25 -1.712 1 91.62 47 LEU B O 1
ATOM 2556 N N . GLY B 1 48 ? 11.492 -9.672 -2.262 1 92.44 48 GLY B N 1
ATOM 2557 C CA . GLY B 1 48 ? 10.422 -10.641 -2.432 1 92.44 48 GLY B CA 1
ATOM 2558 C C . GLY B 1 48 ? 10.484 -11.367 -3.762 1 92.44 48 GLY B C 1
ATOM 2559 O O . GLY B 1 48 ? 11.312 -11.047 -4.617 1 92.44 48 GLY B O 1
ATOM 2560 N N . LEU B 1 49 ? 9.578 -12.305 -3.965 1 93.12 49 LEU B N 1
ATOM 2561 C CA . LEU B 1 49 ? 9.531 -13.172 -5.141 1 93.12 49 LEU B CA 1
ATOM 2562 C C . LEU B 1 49 ? 9.359 -12.344 -6.414 1 93.12 49 LEU B C 1
ATOM 2564 O O . LEU B 1 49 ? 9.914 -12.688 -7.461 1 93.12 49 LEU B O 1
ATOM 2568 N N . GLU B 1 50 ? 8.703 -11.266 -6.301 1 90.5 50 GLU B N 1
ATOM 2569 C CA . GLU B 1 50 ? 8.414 -10.406 -7.449 1 90.5 50 GLU B CA 1
ATOM 2570 C C . GLU B 1 50 ? 9.695 -9.812 -8.023 1 90.5 50 GLU B C 1
ATOM 2572 O O . GLU B 1 50 ? 9.727 -9.422 -9.195 1 90.5 50 GLU B O 1
ATOM 2577 N N . PHE B 1 51 ? 10.727 -9.844 -7.238 1 92.56 51 PHE B N 1
ATOM 2578 C CA . PHE B 1 51 ? 11.961 -9.195 -7.668 1 92.56 51 PHE B CA 1
ATOM 2579 C C . PHE B 1 51 ? 13.055 -10.234 -7.898 1 92.56 51 PHE B C 1
ATOM 2581 O O . PHE B 1 51 ? 14.055 -9.945 -8.57 1 92.56 51 PHE B O 1
ATOM 2588 N N . THR B 1 52 ? 12.906 -11.352 -7.359 1 91.5 52 THR B N 1
ATOM 2589 C CA . THR B 1 52 ? 13.953 -12.359 -7.477 1 91.5 52 THR B CA 1
ATOM 2590 C C . THR B 1 52 ? 13.547 -13.445 -8.469 1 91.5 52 THR B C 1
ATOM 2592 O O . THR B 1 52 ? 14.406 -14.094 -9.07 1 91.5 52 THR B O 1
ATOM 2595 N N . GLY B 1 53 ? 12.266 -13.641 -8.539 1 93.12 53 GLY B N 1
ATOM 2596 C CA . GLY B 1 53 ? 11.781 -14.758 -9.336 1 93.12 53 GLY B CA 1
ATOM 2597 C C . GLY B 1 53 ? 11.859 -16.078 -8.609 1 93.12 53 GLY B C 1
ATOM 2598 O O . GLY B 1 53 ? 12.477 -16.188 -7.547 1 93.12 53 GLY B O 1
ATOM 2599 N N . GLY B 1 54 ? 11.18 -17.062 -9.188 1 94.44 54 GLY B N 1
ATOM 2600 C CA . GLY B 1 54 ? 11.156 -18.391 -8.578 1 94.44 54 GLY B CA 1
ATOM 2601 C C . GLY B 1 54 ? 9.758 -18.859 -8.234 1 94.44 54 GLY B C 1
ATOM 2602 O O . GLY B 1 54 ? 8.812 -18.609 -8.984 1 94.44 54 GLY B O 1
ATOM 2603 N N . VAL B 1 55 ? 9.703 -19.703 -7.223 1 94.69 55 VAL B N 1
ATOM 2604 C CA . VAL B 1 55 ? 8.422 -20.266 -6.816 1 94.69 55 VAL B CA 1
ATOM 2605 C C . VAL B 1 55 ? 8.242 -20.125 -5.309 1 94.69 55 VAL B C 1
ATOM 2607 O O . VAL B 1 55 ? 9.188 -20.312 -4.539 1 94.69 55 VAL B O 1
ATOM 2610 N N . GLU B 1 56 ? 7.137 -19.688 -4.969 1 95 56 GLU B N 1
ATOM 2611 C CA . GLU B 1 56 ? 6.758 -19.594 -3.564 1 95 56 GLU B CA 1
ATOM 2612 C C . GLU B 1 56 ? 5.527 -20.438 -3.266 1 95 56 GLU B C 1
ATOM 2614 O O . GLU B 1 56 ? 4.52 -20.359 -3.973 1 95 56 GLU B O 1
ATOM 2619 N N . LEU B 1 57 ? 5.672 -21.297 -2.281 1 94.44 57 LEU B N 1
ATOM 2620 C CA . LEU B 1 57 ? 4.578 -22.156 -1.855 1 94.44 57 LEU B CA 1
ATOM 2621 C C . LEU B 1 57 ? 4.047 -21.734 -0.492 1 94.44 57 LEU B C 1
ATOM 2623 O O . LEU B 1 57 ? 4.824 -21.422 0.413 1 94.44 57 LEU B O 1
ATOM 2627 N N . ARG B 1 58 ? 2.811 -21.625 -0.459 1 92.88 58 ARG B N 1
ATOM 2628 C CA . ARG B 1 58 ? 2.152 -21.453 0.833 1 92.88 58 ARG B CA 1
ATOM 2629 C C . ARG B 1 58 ? 1.497 -22.75 1.287 1 92.88 58 ARG B C 1
ATOM 2631 O O . ARG B 1 58 ? 0.499 -23.188 0.707 1 92.88 58 ARG B O 1
ATOM 2638 N N . ILE B 1 59 ? 2.068 -23.25 2.346 1 92.88 59 ILE B N 1
ATOM 2639 C CA . ILE B 1 59 ? 1.649 -24.562 2.83 1 92.88 59 ILE B CA 1
ATOM 2640 C C . ILE B 1 59 ? 0.851 -24.391 4.121 1 92.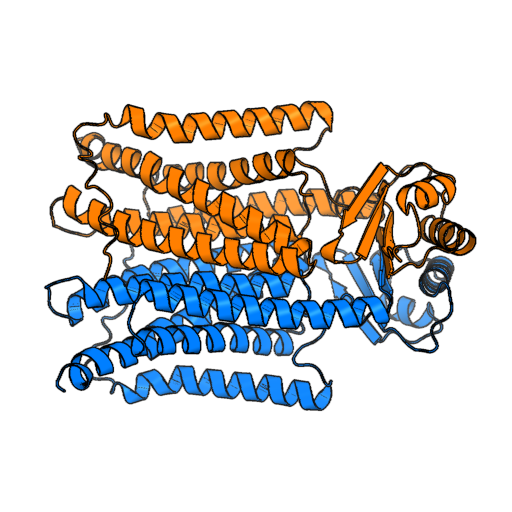88 59 ILE B C 1
ATOM 2642 O O . ILE B 1 59 ? 1.272 -23.688 5.035 1 92.88 59 ILE B O 1
ATOM 2646 N N . ALA B 1 60 ? -0.252 -25.078 4.141 1 91.31 60 ALA B N 1
ATOM 2647 C CA . ALA B 1 60 ? -1.094 -25.031 5.332 1 91.31 60 ALA B CA 1
ATOM 2648 C C . ALA B 1 60 ? -0.427 -25.75 6.5 1 91.31 60 ALA B C 1
ATOM 2650 O O . ALA B 1 60 ? 0.14 -26.828 6.332 1 91.31 60 ALA B O 1
ATOM 2651 N N . ASP B 1 61 ? -0.395 -25.031 7.59 1 87.69 61 ASP B N 1
ATOM 2652 C CA . ASP B 1 61 ? 0.068 -25.672 8.82 1 87.69 61 ASP B CA 1
ATOM 2653 C C . ASP B 1 61 ? -1.092 -26.312 9.57 1 87.69 61 ASP B C 1
ATOM 2655 O O . ASP B 1 61 ? -1.83 -25.641 10.289 1 87.69 61 ASP B O 1
ATOM 2659 N N . ASP B 1 62 ? -1.246 -27.594 9.484 1 78.81 62 ASP B N 1
ATOM 2660 C CA . ASP B 1 62 ? -2.365 -28.312 10.078 1 78.81 62 ASP B CA 1
ATOM 2661 C C . ASP B 1 62 ? -2.09 -28.656 11.539 1 78.81 62 ASP B C 1
ATOM 2663 O O . ASP B 1 62 ? -2.895 -29.312 12.195 1 78.81 62 ASP B O 1
ATOM 2667 N N . GLY B 1 63 ? -1.073 -28.156 12.039 1 76.06 63 GLY B N 1
ATOM 2668 C CA . GLY B 1 63 ? -0.784 -28.391 13.438 1 76.06 63 GLY B CA 1
ATOM 2669 C C . GLY B 1 63 ? -0.289 -29.797 13.719 1 76.06 63 GLY B C 1
ATOM 2670 O O . GLY B 1 63 ? -0.052 -30.156 14.875 1 76.06 63 GLY B O 1
ATOM 2671 N N . ASN B 1 64 ? -0.272 -30.484 12.734 1 69.62 64 ASN B N 1
ATOM 2672 C CA . ASN B 1 64 ? 0.17 -31.859 12.945 1 69.62 64 ASN B CA 1
ATOM 2673 C C . ASN B 1 64 ? 1.691 -31.969 12.922 1 69.62 64 ASN B C 1
ATOM 2675 O O . ASN B 1 64 ? 2.307 -31.922 11.852 1 69.62 64 ASN B O 1
ATOM 2679 N N . GLY B 1 65 ? 2.27 -32.062 14.031 1 74.44 65 GLY B N 1
ATOM 2680 C CA . GLY B 1 65 ? 3.701 -32.312 14.117 1 74.44 65 GLY B CA 1
ATOM 2681 C C . GLY B 1 65 ? 4.535 -31.109 13.742 1 74.44 65 GLY B C 1
ATOM 2682 O O . GLY B 1 65 ? 4.09 -29.969 13.883 1 74.44 65 GLY B O 1
ATOM 2683 N N . ASP B 1 66 ? 5.773 -31.453 13.422 1 82.06 66 ASP B N 1
ATOM 2684 C CA . ASP B 1 66 ? 6.723 -30.406 13.047 1 82.06 66 ASP B CA 1
ATOM 2685 C C . ASP B 1 66 ? 6.652 -30.125 11.547 1 82.06 66 ASP B C 1
ATOM 2687 O O . ASP B 1 66 ? 7.27 -30.828 10.742 1 82.06 66 ASP B O 1
ATOM 2691 N N . ILE B 1 67 ? 5.895 -29.203 11.125 1 84.44 67 ILE B N 1
ATOM 2692 C CA . ILE B 1 67 ? 5.648 -28.844 9.734 1 84.44 67 ILE B CA 1
ATOM 2693 C C . ILE B 1 67 ? 6.969 -28.531 9.039 1 84.44 67 ILE B C 1
ATOM 2695 O O . ILE B 1 67 ? 7.141 -28.812 7.852 1 84.44 67 ILE B O 1
ATOM 2699 N N . GLU B 1 68 ? 7.891 -28.078 9.766 1 82.88 68 GLU B N 1
ATOM 2700 C CA . GLU B 1 68 ? 9.172 -27.734 9.164 1 82.88 68 GLU B CA 1
ATOM 2701 C C . GLU B 1 68 ? 9.953 -28.984 8.766 1 82.88 68 GLU B C 1
ATOM 2703 O O . GLU B 1 68 ? 10.586 -29.016 7.711 1 82.88 68 GLU B O 1
ATOM 2708 N N . GLU B 1 69 ? 9.898 -29.922 9.539 1 83.88 69 GLU B N 1
ATOM 2709 C CA . GLU B 1 69 ? 10.555 -31.188 9.227 1 83.88 69 GLU B CA 1
ATOM 2710 C C . GLU B 1 69 ? 9.906 -31.875 8.023 1 83.88 69 GLU B C 1
ATOM 2712 O O . GLU B 1 69 ? 10.594 -32.469 7.191 1 83.88 69 GLU B O 1
ATOM 2717 N N . ARG B 1 70 ? 8.641 -31.734 8.016 1 87.62 70 ARG B N 1
ATOM 2718 C CA . ARG B 1 70 ? 7.918 -32.344 6.898 1 87.62 70 ARG B CA 1
ATOM 2719 C C . ARG B 1 70 ? 8.25 -31.625 5.59 1 87.62 70 ARG B C 1
ATOM 2721 O O . ARG B 1 70 ? 8.375 -32.281 4.547 1 87.62 70 ARG B O 1
ATOM 2728 N N . ILE B 1 71 ? 8.422 -30.391 5.73 1 89.12 71 ILE B N 1
ATOM 2729 C CA . ILE B 1 71 ? 8.758 -29.594 4.551 1 89.12 71 ILE B CA 1
ATOM 2730 C C . ILE B 1 71 ? 10.172 -29.938 4.082 1 89.12 71 ILE B C 1
ATOM 2732 O O . ILE B 1 71 ? 10.414 -30.078 2.883 1 89.12 71 ILE B O 1
ATOM 2736 N N . ASP B 1 72 ? 11.055 -30.109 4.969 1 85.88 72 ASP B N 1
ATOM 2737 C CA . ASP B 1 72 ? 12.445 -30.438 4.645 1 85.88 72 ASP B CA 1
ATOM 2738 C C . ASP B 1 72 ? 12.539 -31.781 3.922 1 85.88 72 ASP B C 1
ATOM 2740 O O . ASP B 1 72 ? 13.406 -31.969 3.068 1 85.88 72 ASP B O 1
ATOM 2744 N N . ALA B 1 73 ? 11.586 -32.625 4.148 1 88.62 73 ALA B N 1
ATOM 2745 C CA . ALA B 1 73 ? 11.625 -33.969 3.584 1 88.62 73 ALA B CA 1
ATOM 2746 C C . ALA B 1 73 ? 10.82 -34.031 2.287 1 88.62 73 ALA B C 1
ATOM 2748 O O . ALA B 1 73 ? 10.992 -34.969 1.498 1 88.62 73 ALA B O 1
ATOM 2749 N N . ALA B 1 74 ? 10.078 -33.031 2.123 1 91 74 ALA B N 1
ATOM 2750 C CA . ALA B 1 74 ? 9.094 -33.125 1.048 1 91 74 ALA B CA 1
ATOM 2751 C C . ALA B 1 74 ? 9.711 -32.75 -0.294 1 91 74 ALA B C 1
ATOM 2753 O O . ALA B 1 74 ? 9.281 -33.219 -1.344 1 91 74 ALA B O 1
ATOM 2754 N N . PHE B 1 75 ? 10.719 -31.891 -0.247 1 91.88 75 PHE B N 1
ATOM 2755 C CA . PHE B 1 75 ? 11.211 -31.344 -1.5 1 91.88 75 PHE B CA 1
ATOM 2756 C C . PHE B 1 75 ? 12.625 -31.828 -1.792 1 91.88 75 PHE B C 1
ATOM 2758 O O . PHE B 1 75 ? 13.453 -31.938 -0.884 1 91.88 75 PHE B O 1
ATOM 2765 N N . ALA B 1 76 ? 12.859 -32.125 -3.047 1 86.56 76 ALA B N 1
ATOM 2766 C CA . ALA B 1 76 ? 14.172 -32.562 -3.473 1 86.56 76 ALA B CA 1
ATOM 2767 C C . ALA B 1 76 ? 15.203 -31.453 -3.389 1 86.56 76 ALA B C 1
ATOM 2769 O O . ALA B 1 76 ? 16.359 -31.688 -3.033 1 86.56 76 ALA B O 1
ATOM 2770 N N . GLN B 1 77 ? 14.773 -30.281 -3.678 1 87.88 77 GLN B N 1
ATOM 2771 C CA . GLN B 1 77 ? 15.625 -29.109 -3.605 1 87.88 77 GLN B CA 1
ATOM 2772 C C . GLN B 1 77 ? 15.438 -28.375 -2.281 1 87.88 77 GLN B C 1
ATOM 2774 O O . GLN B 1 77 ? 14.32 -28.25 -1.787 1 87.88 77 GLN B O 1
ATOM 2779 N N . GLU B 1 78 ? 16.547 -27.953 -1.789 1 88.88 78 GLU B N 1
ATOM 2780 C CA . GLU B 1 78 ? 16.484 -27.188 -0.545 1 88.88 78 GLU B CA 1
ATOM 2781 C C . GLU B 1 78 ? 15.898 -25.797 -0.778 1 88.88 78 GLU B C 1
ATOM 2783 O O . GLU B 1 78 ? 16.344 -25.062 -1.662 1 88.88 78 GLU B O 1
ATOM 2788 N N . PRO B 1 79 ? 14.945 -25.469 0.059 1 91.94 79 PRO B N 1
ATOM 2789 C CA . PRO B 1 79 ? 14.352 -24.141 -0.09 1 91.94 79 PRO B CA 1
ATOM 2790 C C . PRO B 1 79 ? 15.312 -23.016 0.301 1 91.94 79 PRO B C 1
ATOM 2792 O O . PRO B 1 79 ? 16.188 -23.219 1.148 1 91.94 79 PRO B O 1
ATOM 2795 N N . ASP B 1 80 ? 15.148 -21.922 -0.314 1 89 80 ASP B N 1
ATOM 2796 C CA . ASP B 1 80 ? 15.969 -20.75 -0.004 1 89 80 ASP B CA 1
ATOM 2797 C C . ASP B 1 80 ? 15.492 -20.078 1.275 1 89 80 ASP B C 1
ATOM 2799 O O . ASP B 1 80 ? 16.281 -19.438 1.979 1 89 80 ASP B O 1
ATOM 2803 N N . SER B 1 81 ? 14.211 -20.172 1.505 1 88.62 81 SER B N 1
ATOM 2804 C CA . SER B 1 81 ? 13.664 -19.547 2.703 1 88.62 81 SER B CA 1
ATOM 2805 C C . SER B 1 81 ? 12.406 -20.281 3.178 1 88.62 81 SER B C 1
ATOM 2807 O O . SER B 1 81 ? 11.617 -20.766 2.363 1 88.62 81 SER B O 1
ATOM 2809 N N . ILE B 1 82 ? 12.289 -20.438 4.469 1 88.56 82 ILE B N 1
ATOM 2810 C CA . ILE B 1 82 ? 11.109 -20.969 5.133 1 88.56 82 ILE B CA 1
ATOM 2811 C C . ILE B 1 82 ? 10.625 -20 6.207 1 88.56 82 ILE B C 1
ATOM 2813 O O . ILE B 1 82 ? 11.359 -19.703 7.152 1 88.56 82 ILE B O 1
ATOM 2817 N N . ARG B 1 83 ? 9.453 -19.516 5.953 1 85.88 83 ARG B N 1
ATOM 2818 C CA . ARG B 1 83 ? 8.898 -18.547 6.891 1 85.88 83 ARG B CA 1
ATOM 2819 C C . ARG B 1 83 ? 7.531 -19 7.402 1 85.88 83 ARG B C 1
ATOM 2821 O O . ARG B 1 83 ? 6.613 -19.234 6.613 1 85.88 83 ARG B O 1
ATOM 2828 N N . SER B 1 84 ? 7.453 -19.031 8.672 1 83.62 84 SER B N 1
ATOM 2829 C CA . SER B 1 84 ? 6.184 -19.422 9.273 1 83.62 84 SER B CA 1
ATOM 2830 C C . SER B 1 84 ? 5.344 -18.203 9.625 1 83.62 84 SER B C 1
ATOM 2832 O O . SER B 1 84 ? 5.871 -17.203 10.109 1 83.62 84 SER B O 1
ATOM 2834 N N . ILE B 1 85 ? 4.105 -18.266 9.305 1 79.75 85 ILE B N 1
ATOM 2835 C CA . ILE B 1 85 ? 3.127 -17.25 9.695 1 79.75 85 ILE B CA 1
ATOM 2836 C C . ILE B 1 85 ? 2.059 -17.891 10.586 1 79.75 85 ILE B C 1
ATOM 2838 O O . ILE B 1 85 ? 1.004 -18.297 10.102 1 79.75 85 ILE B O 1
ATOM 2842 N N . PRO B 1 86 ? 2.332 -17.828 11.812 1 74 86 PRO B N 1
ATOM 2843 C CA . PRO B 1 86 ? 1.473 -18.578 12.734 1 74 86 PRO B CA 1
ATOM 2844 C C . PRO B 1 86 ? 0.036 -18.062 12.75 1 74 86 PRO B C 1
ATOM 2846 O O . PRO B 1 86 ? -0.909 -18.844 12.805 1 74 86 PRO B O 1
ATOM 2849 N N . ALA B 1 87 ? -0.141 -16.844 12.656 1 71.94 87 ALA B N 1
ATOM 2850 C CA . ALA B 1 87 ? -1.476 -16.25 12.742 1 71.94 87 ALA B CA 1
ATOM 2851 C C . ALA B 1 87 ? -2.355 -16.719 11.586 1 71.94 87 ALA B C 1
ATOM 2853 O O . ALA B 1 87 ? -3.578 -16.797 11.719 1 71.94 87 ALA B O 1
ATOM 2854 N N . ASP B 1 88 ? -1.701 -17.156 10.539 1 74.06 88 ASP B N 1
ATOM 2855 C CA . ASP B 1 88 ? -2.426 -17.594 9.352 1 74.06 88 ASP B CA 1
ATOM 2856 C C . ASP B 1 88 ? -2.389 -19.125 9.211 1 74.06 88 ASP B C 1
ATOM 2858 O O . ASP B 1 88 ? -2.98 -19.672 8.281 1 74.06 88 ASP B O 1
ATOM 2862 N N . ASP B 1 89 ? -1.694 -19.781 10.023 1 82.75 89 ASP B N 1
ATOM 2863 C CA . ASP B 1 89 ? -1.518 -21.219 9.984 1 82.75 89 ASP B CA 1
ATOM 2864 C C . ASP B 1 89 ? -0.91 -21.672 8.656 1 82.75 89 ASP B C 1
ATOM 2866 O O . ASP B 1 89 ? -1.417 -22.578 8.008 1 82.75 89 ASP B O 1
ATOM 2870 N N . VAL B 1 90 ? -0.002 -20.859 8.25 1 90.31 90 VAL B N 1
ATOM 2871 C CA . VAL B 1 90 ? 0.64 -21.188 6.98 1 90.31 90 VAL B CA 1
ATOM 2872 C C . VAL B 1 90 ? 2.156 -21.062 7.121 1 90.31 90 VAL B C 1
ATOM 2874 O O . VAL B 1 90 ? 2.648 -20.328 7.984 1 90.31 90 VAL B O 1
ATOM 2877 N N . VAL B 1 91 ? 2.855 -21.844 6.273 1 91 91 VAL B N 1
ATOM 2878 C CA . VAL B 1 91 ? 4.301 -21.75 6.105 1 91 91 VAL B CA 1
ATOM 2879 C C . VAL B 1 91 ? 4.633 -21.391 4.66 1 91 91 VAL B C 1
ATOM 2881 O O . VAL B 1 91 ? 4.152 -22.031 3.727 1 91 91 VAL B O 1
ATOM 2884 N N . VAL B 1 92 ? 5.375 -20.406 4.547 1 91.88 92 VAL B N 1
ATOM 2885 C CA . VAL B 1 92 ? 5.762 -19.953 3.215 1 91.88 92 VAL B CA 1
ATOM 2886 C C . VAL B 1 92 ? 7.148 -20.484 2.867 1 91.88 92 VAL B C 1
ATOM 2888 O O . VAL B 1 92 ? 8.117 -20.234 3.58 1 91.88 92 VAL B O 1
ATOM 2891 N N . VAL B 1 93 ? 7.215 -21.219 1.769 1 94 93 VAL B N 1
ATOM 2892 C CA . VAL B 1 93 ? 8.461 -21.797 1.291 1 94 93 VAL B CA 1
ATOM 2893 C C . VAL B 1 93 ? 8.844 -21.188 -0.055 1 94 93 VAL B C 1
ATOM 2895 O O . VAL B 1 93 ? 8.047 -21.219 -1 1 94 93 VAL B O 1
ATOM 2898 N N . THR B 1 94 ? 10.023 -20.703 -0.114 1 93.94 94 THR B N 1
ATOM 2899 C CA . THR B 1 94 ? 10.43 -20 -1.326 1 93.94 94 THR B CA 1
ATOM 2900 C C . THR B 1 94 ? 11.625 -20.688 -1.976 1 93.94 94 THR B C 1
ATOM 2902 O O . THR B 1 94 ? 12.57 -21.062 -1.289 1 93.94 94 THR B O 1
ATOM 2905 N N . PHE B 1 95 ? 11.484 -20.891 -3.283 1 93.19 95 PHE B N 1
ATOM 2906 C CA . PHE B 1 95 ? 12.562 -21.375 -4.141 1 93.19 95 PHE B CA 1
ATOM 2907 C C . PHE B 1 95 ? 12.961 -20.297 -5.148 1 93.19 95 PHE B C 1
ATOM 2909 O O . PHE B 1 95 ? 12.195 -19.984 -6.062 1 93.19 95 PHE B O 1
ATOM 2916 N N . GLN B 1 96 ? 14.102 -19.797 -5.023 1 89.31 96 GLN B N 1
ATOM 2917 C CA . GLN B 1 96 ? 14.547 -18.734 -5.918 1 89.31 96 GLN B CA 1
ATOM 2918 C C . GLN B 1 96 ? 14.883 -19.281 -7.305 1 89.31 96 GLN B C 1
ATOM 2920 O O . GLN B 1 96 ? 15.258 -20.453 -7.438 1 89.31 96 GLN B O 1
ATOM 2925 N N . ALA B 1 97 ? 14.711 -18.359 -8.242 1 87.25 97 ALA B N 1
ATOM 2926 C CA . ALA B 1 97 ? 14.961 -18.766 -9.625 1 87.25 97 ALA B CA 1
ATOM 2927 C C . ALA B 1 97 ? 16.422 -19.125 -9.836 1 87.25 97 ALA B C 1
ATOM 2929 O O . ALA B 1 97 ? 17.328 -18.484 -9.289 1 87.25 97 ALA B O 1
ATOM 2930 N N . SER B 1 98 ? 16.547 -20.172 -10.516 1 81.12 98 SER B N 1
ATOM 2931 C CA . SER B 1 98 ? 17.891 -20.625 -10.891 1 81.12 98 SER B CA 1
ATOM 2932 C C . SER B 1 98 ? 17.938 -21.031 -12.359 1 81.12 98 SER B C 1
ATOM 2934 O O . SER B 1 98 ? 16.906 -21.344 -12.961 1 81.12 98 SER B O 1
ATOM 2936 N N . GLU B 1 99 ? 19.047 -20.859 -12.953 1 77.19 99 GLU B N 1
ATOM 2937 C CA . GLU B 1 99 ? 19.234 -21.266 -14.344 1 77.19 99 GLU B CA 1
ATOM 2938 C C . GLU B 1 99 ? 18.922 -22.75 -14.531 1 77.19 99 GLU B C 1
ATOM 2940 O O . GLU B 1 99 ? 18.547 -23.172 -15.625 1 77.19 99 GLU B O 1
ATOM 2945 N N . ASP B 1 100 ? 18.938 -23.406 -13.477 1 72.25 100 ASP B N 1
ATOM 2946 C CA . ASP B 1 100 ? 18.797 -24.859 -13.539 1 72.25 100 ASP B CA 1
ATOM 2947 C C . ASP B 1 100 ? 17.359 -25.281 -13.266 1 72.25 100 ASP B C 1
ATOM 2949 O O . ASP B 1 100 ? 17.062 -26.469 -13.211 1 72.25 100 ASP B O 1
ATOM 2953 N N . ASP B 1 101 ? 16.578 -24.297 -13.203 1 73.44 101 ASP B N 1
ATOM 2954 C CA . ASP B 1 101 ? 15.211 -24.688 -12.875 1 73.44 101 ASP B CA 1
ATOM 2955 C C . ASP B 1 101 ? 14.508 -25.312 -14.07 1 73.44 101 ASP B C 1
ATOM 2957 O O . ASP B 1 101 ? 14.586 -24.797 -15.188 1 73.44 101 ASP B O 1
ATOM 2961 N N . PRO B 1 102 ? 13.977 -26.484 -13.758 1 66.69 102 PRO B N 1
ATOM 2962 C CA . PRO B 1 102 ? 13.289 -27.172 -14.852 1 66.69 102 PRO B CA 1
ATOM 2963 C C . PRO B 1 102 ? 12.039 -26.422 -15.32 1 66.69 102 PRO B C 1
ATOM 2965 O O . PRO B 1 102 ? 11.516 -25.562 -14.594 1 66.69 102 PRO B O 1
ATOM 2968 N N . ASP B 1 103 ? 11.734 -26.766 -16.562 1 70.81 103 ASP B N 1
ATOM 2969 C CA . ASP B 1 103 ? 10.43 -26.312 -17.047 1 70.81 103 ASP B CA 1
ATOM 2970 C C . ASP B 1 103 ? 9.305 -26.859 -16.156 1 70.81 103 ASP B C 1
ATOM 2972 O O . ASP B 1 103 ? 9.344 -28.016 -15.727 1 70.81 103 ASP B O 1
ATOM 2976 N N . GLY B 1 104 ? 8.43 -26.031 -15.797 1 77 104 GLY B N 1
ATOM 2977 C CA . GLY B 1 104 ? 7.32 -26.453 -14.953 1 77 104 GLY B CA 1
ATOM 2978 C C . GLY B 1 104 ? 7.711 -26.625 -13.492 1 77 104 GLY B C 1
ATOM 2979 O O . GLY B 1 104 ? 7.148 -27.469 -12.789 1 77 104 GLY B O 1
ATOM 2980 N N . PHE B 1 105 ? 8.734 -26.031 -13.109 1 84.56 105 PHE B N 1
ATOM 2981 C CA . PHE B 1 105 ? 9.281 -26.141 -11.758 1 84.56 105 PHE B CA 1
ATOM 2982 C C . PHE B 1 105 ? 8.172 -26.031 -10.719 1 84.56 105 PHE B C 1
ATOM 2984 O O . PHE B 1 105 ? 8.156 -26.797 -9.75 1 84.56 105 PHE B O 1
ATOM 2991 N N . ALA B 1 106 ? 7.285 -25.219 -10.891 1 87.19 106 ALA B N 1
ATOM 2992 C CA . ALA B 1 106 ? 6.176 -25.047 -9.953 1 87.19 106 ALA B CA 1
ATOM 2993 C C . ALA B 1 106 ? 5.32 -26.312 -9.883 1 87.19 106 ALA B C 1
ATOM 2995 O O . ALA B 1 106 ? 4.875 -26.703 -8.805 1 87.19 106 ALA B O 1
ATOM 2996 N N . GLY B 1 107 ? 5.117 -26.891 -11.023 1 84.88 107 GLY B N 1
ATOM 2997 C CA . GLY B 1 107 ? 4.359 -28.141 -11.07 1 84.88 107 GLY B CA 1
ATOM 2998 C C . GLY B 1 107 ? 5.055 -29.281 -10.359 1 84.88 107 GLY B C 1
ATOM 2999 O O . GLY B 1 107 ? 4.406 -30.078 -9.664 1 84.88 107 GLY B O 1
ATOM 3000 N N . GLU B 1 108 ? 6.336 -29.297 -10.555 1 86 108 GLU B N 1
ATOM 3001 C CA . GLU B 1 108 ? 7.113 -30.328 -9.875 1 86 108 GLU B CA 1
ATOM 3002 C C . GLU B 1 108 ? 7.035 -30.172 -8.359 1 86 108 GLU B C 1
ATOM 3004 O O . GLU B 1 108 ? 6.914 -31.156 -7.633 1 86 108 GLU B O 1
ATOM 3009 N N . LEU B 1 109 ? 7.156 -28.984 -7.941 1 90.75 109 LEU B N 1
ATOM 3010 C CA . LEU B 1 109 ? 7.09 -28.703 -6.512 1 90.75 109 LEU B CA 1
ATOM 3011 C C . LEU B 1 109 ? 5.707 -29.031 -5.957 1 90.75 109 LEU B C 1
ATOM 3013 O O . LEU B 1 109 ? 5.582 -29.531 -4.836 1 90.75 109 LEU B O 1
ATOM 3017 N N . GLU B 1 110 ? 4.727 -28.719 -6.711 1 89.62 110 GLU B N 1
ATOM 3018 C CA . GLU B 1 110 ? 3.361 -29.047 -6.312 1 89.62 110 GLU B CA 1
ATOM 3019 C C . GLU B 1 110 ? 3.18 -30.547 -6.148 1 89.62 110 GLU B C 1
ATOM 3021 O O . GLU B 1 110 ? 2.553 -31 -5.191 1 89.62 110 GLU B O 1
ATOM 3026 N N . ASP B 1 111 ? 3.74 -31.281 -7.09 1 88.56 111 ASP B N 1
ATOM 3027 C CA . ASP B 1 111 ? 3.66 -32.75 -7.031 1 88.56 111 ASP B CA 1
ATOM 3028 C C . ASP B 1 111 ? 4.359 -33.281 -5.789 1 88.56 111 ASP B C 1
ATOM 3030 O O . ASP B 1 111 ? 3.842 -34.188 -5.117 1 88.56 111 ASP B O 1
ATOM 3034 N N . GLN B 1 112 ? 5.484 -32.719 -5.543 1 91 112 GLN B N 1
ATOM 3035 C CA . GLN B 1 112 ? 6.246 -33.156 -4.375 1 91 112 GLN B CA 1
ATOM 3036 C C . GLN B 1 112 ? 5.492 -32.844 -3.082 1 91 112 GLN B C 1
ATOM 3038 O O . GLN B 1 112 ? 5.5 -33.656 -2.146 1 91 112 GLN B O 1
ATOM 3043 N N . ALA B 1 113 ? 4.922 -31.734 -3.041 1 90.75 113 ALA B N 1
ATOM 3044 C CA . ALA B 1 113 ? 4.141 -31.344 -1.867 1 90.75 113 ALA B CA 1
ATOM 3045 C C . ALA B 1 113 ? 2.953 -32.281 -1.668 1 90.75 113 ALA B C 1
ATOM 3047 O O . ALA B 1 113 ? 2.666 -32.688 -0.544 1 90.75 113 ALA B O 1
ATOM 3048 N N . ASN B 1 114 ? 2.305 -32.594 -2.742 1 88.38 114 ASN B N 1
ATOM 3049 C CA . ASN B 1 114 ? 1.159 -33.5 -2.686 1 88.38 114 ASN B CA 1
ATOM 3050 C C . ASN B 1 114 ? 1.566 -34.875 -2.221 1 88.38 114 ASN B C 1
ATOM 3052 O O . ASN B 1 114 ? 0.859 -35.5 -1.429 1 88.38 114 ASN B O 1
ATOM 3056 N N . GLU B 1 115 ? 2.629 -35.344 -2.748 1 90.94 115 GLU B N 1
ATOM 3057 C CA . GLU B 1 115 ? 3.133 -36.656 -2.377 1 90.94 115 GLU B CA 1
ATOM 3058 C C . GLU B 1 115 ? 3.484 -36.719 -0.894 1 90.94 115 GLU B C 1
ATOM 3060 O O . GLU B 1 115 ? 3.336 -37.75 -0.256 1 90.94 115 GLU B O 1
ATOM 3065 N N . ALA B 1 116 ? 3.912 -35.625 -0.386 1 90.81 116 ALA B N 1
ATOM 3066 C CA . ALA B 1 116 ? 4.289 -35.531 1.023 1 90.81 116 ALA B CA 1
ATOM 3067 C C . ALA B 1 116 ? 3.066 -35.281 1.904 1 90.81 116 ALA B C 1
ATOM 3069 O O . ALA B 1 116 ? 3.182 -35.219 3.131 1 90.81 116 ALA B O 1
ATOM 3070 N N . GLY B 1 117 ? 1.908 -35.094 1.284 1 88.06 117 GLY B N 1
ATOM 3071 C CA . GLY B 1 117 ? 0.681 -34.875 2.037 1 88.06 117 GLY B CA 1
ATOM 3072 C C . GLY B 1 117 ? 0.514 -33.438 2.533 1 88.06 117 GLY B C 1
ATOM 3073 O O . GLY B 1 117 ? -0.2 -33.219 3.508 1 88.06 117 GLY B O 1
ATOM 3074 N N . LEU B 1 118 ? 1.191 -32.594 1.906 1 91.06 118 LEU B N 1
ATOM 3075 C CA . LEU B 1 118 ? 1.087 -31.188 2.293 1 91.06 118 LEU B CA 1
ATOM 3076 C C . LEU B 1 118 ? -0.038 -30.5 1.529 1 91.06 118 LEU B C 1
ATOM 3078 O O . LEU B 1 118 ? -0.246 -30.766 0.344 1 91.06 118 LEU B O 1
ATOM 3082 N N . THR B 1 119 ? -0.8 -29.734 2.248 1 89.06 119 THR B N 1
ATOM 3083 C CA . THR B 1 119 ? -1.872 -28.969 1.62 1 89.06 119 THR B CA 1
ATOM 3084 C C . THR B 1 119 ? -1.363 -27.609 1.15 1 89.06 119 THR B C 1
ATOM 3086 O O . THR B 1 119 ? -0.868 -26.812 1.952 1 89.06 119 THR B O 1
ATOM 3089 N N . LEU B 1 120 ? -1.55 -27.375 -0.137 1 90.94 120 LEU B N 1
ATOM 3090 C CA . LEU B 1 120 ? -1.095 -26.109 -0.718 1 90.94 120 LEU B CA 1
ATOM 3091 C C . LEU B 1 120 ? -2.23 -25.094 -0.774 1 90.94 120 LEU B C 1
ATOM 3093 O O . LEU B 1 120 ? -3.268 -25.344 -1.394 1 90.94 120 LEU B O 1
ATOM 3097 N N . ASP B 1 121 ? -1.999 -24.016 -0.129 1 91.38 121 ASP B N 1
ATOM 3098 C CA . ASP B 1 121 ? -2.977 -22.938 -0.131 1 91.38 121 ASP B CA 1
ATOM 3099 C C . ASP B 1 121 ? -2.775 -22.016 -1.334 1 91.38 121 ASP B C 1
ATOM 3101 O O . ASP B 1 121 ? -3.74 -21.469 -1.867 1 91.38 121 ASP B O 1
ATOM 3105 N N . ALA B 1 122 ? -1.504 -21.828 -1.66 1 92.44 122 ALA B N 1
ATOM 3106 C CA . ALA B 1 122 ? -1.188 -20.953 -2.787 1 92.44 122 ALA B CA 1
ATOM 3107 C C . ALA B 1 122 ? 0.161 -21.312 -3.4 1 92.44 122 ALA B C 1
ATOM 3109 O O . ALA B 1 122 ? 1.039 -21.844 -2.717 1 92.44 122 ALA B O 1
ATOM 3110 N N . ILE B 1 123 ? 0.24 -21.078 -4.699 1 92.88 123 ILE B N 1
ATOM 3111 C CA . ILE B 1 123 ? 1.483 -21.234 -5.445 1 92.88 123 ILE B CA 1
ATOM 3112 C C . ILE B 1 123 ? 1.726 -20 -6.305 1 92.88 123 ILE B C 1
ATOM 3114 O O . ILE B 1 123 ? 0.856 -19.594 -7.082 1 92.88 123 ILE B O 1
ATOM 3118 N N . ASP B 1 124 ? 2.887 -19.438 -6.113 1 93.44 124 ASP B N 1
ATOM 3119 C CA . ASP B 1 124 ? 3.291 -18.281 -6.902 1 93.44 124 ASP B CA 1
ATOM 3120 C C . ASP B 1 124 ? 4.598 -18.562 -7.648 1 93.44 124 ASP B C 1
ATOM 3122 O O . ASP B 1 124 ? 5.598 -18.938 -7.035 1 93.44 124 ASP B O 1
ATOM 3126 N N . GLN B 1 125 ? 4.492 -18.406 -8.914 1 93.75 125 GLN B N 1
ATOM 3127 C CA . GLN B 1 125 ? 5.691 -18.547 -9.734 1 93.75 125 GLN B CA 1
ATOM 3128 C C . GLN B 1 125 ? 5.945 -17.297 -10.562 1 93.75 125 GLN B C 1
ATOM 3130 O O . GLN B 1 125 ? 5.02 -16.734 -11.164 1 93.75 125 GLN B O 1
ATOM 3135 N N . VAL B 1 126 ? 7.191 -16.859 -10.547 1 93.06 126 VAL B N 1
ATOM 3136 C CA . VAL B 1 126 ? 7.609 -15.703 -11.328 1 93.06 126 VAL B CA 1
ATOM 3137 C C . VAL B 1 126 ? 8.891 -16.031 -12.094 1 93.06 126 VAL B C 1
ATOM 3139 O O . VAL B 1 126 ? 9.844 -16.547 -11.523 1 93.06 126 VAL B O 1
ATOM 3142 N N . SER B 1 127 ? 8.812 -15.758 -13.367 1 91.88 127 SER B N 1
ATOM 3143 C CA . SER B 1 127 ? 10.008 -16 -14.164 1 91.88 127 SER B CA 1
ATOM 3144 C C . SER B 1 127 ? 11.133 -15.047 -13.781 1 91.88 127 SER B C 1
ATOM 3146 O O . SER B 1 127 ? 10.883 -13.922 -13.336 1 91.88 127 SER B O 1
ATOM 3148 N N . ALA B 1 128 ? 12.359 -15.5 -13.977 1 91.12 128 ALA B N 1
ATOM 3149 C CA . ALA B 1 128 ? 13.531 -14.703 -13.625 1 91.12 128 ALA B CA 1
ATOM 3150 C C . ALA B 1 128 ? 13.594 -13.422 -14.445 1 91.12 128 ALA B C 1
ATOM 3152 O O . ALA B 1 128 ? 13.906 -12.352 -13.914 1 91.12 128 ALA B O 1
ATOM 3153 N N . SER B 1 129 ? 13.367 -13.586 -15.711 1 89.19 129 SER B N 1
ATOM 3154 C CA . SER B 1 129 ? 13.43 -12.43 -16.594 1 89.19 129 SER B CA 1
ATOM 3155 C C . SER B 1 129 ? 12.383 -11.383 -16.219 1 89.19 129 SER B C 1
ATOM 3157 O O . SER B 1 129 ? 12.68 -10.188 -16.172 1 89.19 129 SER B O 1
ATOM 3159 N N . PHE B 1 130 ? 11.203 -11.805 -15.961 1 89.12 130 PHE B N 1
ATOM 3160 C CA . PHE B 1 130 ? 10.133 -10.891 -15.57 1 89.12 130 PHE B CA 1
ATOM 3161 C C . PHE B 1 130 ? 10.453 -10.227 -14.234 1 89.12 130 PHE B C 1
ATOM 3163 O O . PHE B 1 130 ? 10.18 -9.039 -14.047 1 89.12 130 PHE B O 1
ATOM 3170 N N . ALA B 1 131 ? 10.992 -10.984 -13.312 1 92 131 ALA B N 1
ATOM 3171 C CA . ALA B 1 131 ? 11.367 -10.453 -12.008 1 92 131 ALA B CA 1
ATOM 3172 C C . ALA B 1 131 ? 12.43 -9.367 -12.141 1 92 131 ALA B C 1
ATOM 3174 O O . ALA B 1 131 ? 12.344 -8.328 -11.484 1 92 131 ALA B O 1
ATOM 3175 N N . ALA B 1 132 ? 13.422 -9.594 -12.945 1 90.62 132 ALA B N 1
ATOM 3176 C CA . ALA B 1 132 ? 14.484 -8.625 -13.172 1 90.62 132 ALA B CA 1
ATOM 3177 C C . ALA B 1 132 ? 13.93 -7.332 -13.766 1 90.62 132 ALA B C 1
ATOM 3179 O O . ALA B 1 132 ? 14.305 -6.234 -13.344 1 90.62 132 ALA B O 1
ATOM 3180 N N . ASP B 1 133 ? 13.086 -7.48 -14.727 1 89.12 133 ASP B N 1
ATOM 3181 C CA . ASP B 1 133 ? 12.445 -6.32 -15.344 1 89.12 133 ASP B CA 1
ATOM 3182 C C . ASP B 1 133 ? 11.609 -5.543 -14.328 1 89.12 133 ASP B C 1
ATOM 3184 O O . ASP B 1 133 ? 11.609 -4.312 -14.328 1 89.12 133 ASP B O 1
ATOM 3188 N N . THR B 1 134 ? 10.891 -6.316 -13.547 1 88.62 134 THR B N 1
ATOM 3189 C CA . THR B 1 134 ? 10.055 -5.699 -12.516 1 88.62 134 THR B CA 1
ATOM 3190 C C . THR B 1 134 ? 10.906 -4.922 -11.523 1 88.62 134 THR B C 1
ATOM 3192 O O . THR B 1 134 ? 10.562 -3.801 -11.141 1 88.62 134 THR B O 1
ATOM 3195 N N . ALA B 1 135 ? 11.992 -5.508 -11.07 1 90.06 135 ALA B N 1
ATOM 3196 C CA . ALA B 1 135 ? 12.898 -4.855 -10.125 1 90.06 135 ALA B CA 1
ATOM 3197 C C . ALA B 1 135 ? 13.445 -3.553 -10.703 1 90.06 135 ALA B C 1
ATOM 3199 O O . ALA B 1 135 ? 13.477 -2.529 -10.016 1 90.06 135 ALA B O 1
ATOM 3200 N N . GLN B 1 136 ? 13.883 -3.617 -11.906 1 89.19 136 GLN B N 1
ATOM 3201 C CA . GLN B 1 136 ? 14.422 -2.434 -12.562 1 89.19 136 GLN B CA 1
ATOM 3202 C C . GLN B 1 136 ? 13.367 -1.341 -12.688 1 89.19 136 GLN B C 1
ATOM 3204 O O . GLN B 1 136 ? 13.641 -0.168 -12.422 1 89.19 136 GLN B O 1
ATOM 3209 N N . THR B 1 137 ? 12.25 -1.762 -13.117 1 86.75 137 THR B N 1
ATOM 3210 C CA . THR B 1 137 ? 11.148 -0.816 -13.289 1 86.75 137 THR B CA 1
ATOM 3211 C C . THR B 1 137 ? 10.766 -0.189 -11.945 1 86.75 137 THR B C 1
ATOM 3213 O O . THR B 1 137 ? 10.469 1.005 -11.883 1 86.75 137 THR B O 1
ATOM 3216 N N . ALA B 1 138 ? 10.703 -1.028 -10.93 1 86.56 138 ALA B N 1
ATOM 3217 C CA . ALA B 1 138 ? 10.359 -0.53 -9.602 1 86.56 138 ALA B CA 1
ATOM 3218 C C . ALA B 1 138 ? 11.367 0.51 -9.125 1 86.56 138 ALA B C 1
ATOM 3220 O O . ALA B 1 138 ? 10.992 1.546 -8.578 1 86.56 138 ALA B O 1
ATOM 3221 N N . ILE B 1 139 ? 12.648 0.256 -9.289 1 86.25 139 ILE B N 1
ATOM 3222 C CA . ILE B 1 139 ? 13.703 1.174 -8.883 1 86.25 139 ILE B CA 1
ATOM 3223 C C . ILE B 1 139 ? 13.562 2.496 -9.633 1 86.25 139 ILE B C 1
ATOM 3225 O O . ILE B 1 139 ? 13.609 3.568 -9.031 1 86.25 139 ILE B O 1
ATOM 3229 N N . PHE B 1 140 ? 13.414 2.406 -10.891 1 86.19 140 PHE B N 1
ATOM 3230 C CA . PHE B 1 140 ? 13.258 3.605 -11.703 1 86.19 140 PHE B CA 1
ATOM 3231 C C . PHE B 1 140 ? 11.977 4.348 -11.328 1 86.19 140 PHE B C 1
ATOM 3233 O O . PHE B 1 140 ? 11.953 5.582 -11.297 1 86.19 140 PHE B O 1
ATOM 3240 N N . GLY B 1 141 ? 10.961 3.537 -11.133 1 82.62 141 GLY B N 1
ATOM 3241 C CA . GLY B 1 141 ? 9.703 4.148 -10.727 1 82.62 141 GLY B CA 1
ATOM 3242 C C . GLY B 1 141 ? 9.812 4.934 -9.438 1 82.62 141 GLY B C 1
ATOM 3243 O O . GLY B 1 141 ? 9.32 6.055 -9.336 1 82.62 141 GLY B O 1
ATOM 3244 N N . VAL B 1 142 ? 10.508 4.395 -8.469 1 81.94 142 VAL B N 1
ATOM 3245 C CA . VAL B 1 142 ? 10.703 5.055 -7.18 1 81.94 142 VAL B CA 1
ATOM 3246 C C . VAL B 1 142 ? 11.562 6.305 -7.359 1 81.94 142 VAL B C 1
ATOM 3248 O O . VAL B 1 142 ? 11.266 7.355 -6.793 1 81.94 142 VAL B O 1
ATOM 3251 N N . ALA B 1 143 ? 12.602 6.191 -8.156 1 84.94 143 ALA B N 1
ATOM 3252 C CA . ALA B 1 143 ? 13.477 7.328 -8.43 1 84.94 143 ALA B CA 1
ATOM 3253 C C . ALA B 1 143 ? 12.703 8.469 -9.102 1 84.94 143 ALA B C 1
ATOM 3255 O O . ALA B 1 143 ? 12.859 9.633 -8.727 1 84.94 143 ALA B O 1
ATOM 3256 N N . LEU B 1 144 ? 11.945 8.117 -10.016 1 85.5 144 LEU B N 1
ATOM 3257 C CA . LEU B 1 144 ? 11.172 9.125 -10.727 1 85.5 144 LEU B CA 1
ATOM 3258 C C . LEU B 1 144 ? 10.117 9.742 -9.82 1 85.5 144 LEU B C 1
ATOM 3260 O O . LEU B 1 144 ? 9.812 10.93 -9.93 1 85.5 144 LEU B O 1
ATOM 3264 N N . ALA B 1 145 ? 9.516 8.836 -9.039 1 80.69 145 ALA B N 1
ATOM 3265 C CA . ALA B 1 145 ? 8.555 9.359 -8.07 1 80.69 145 ALA B CA 1
ATOM 3266 C C . ALA B 1 145 ? 9.219 10.352 -7.117 1 80.69 145 ALA B C 1
ATOM 3268 O O . ALA B 1 145 ? 8.641 11.391 -6.797 1 80.69 145 ALA B O 1
ATOM 3269 N N . PHE B 1 146 ? 10.367 10.016 -6.711 1 81.06 146 PHE B N 1
ATOM 3270 C CA . PHE B 1 146 ? 11.141 10.906 -5.848 1 81.06 146 PHE B CA 1
ATOM 3271 C C . PHE B 1 146 ? 11.453 12.219 -6.562 1 81.06 146 PHE B C 1
ATOM 3273 O O . PHE B 1 146 ? 11.336 13.289 -5.969 1 81.06 146 PHE B O 1
ATOM 3280 N N . LEU B 1 147 ? 11.875 12.109 -7.773 1 85.06 147 LEU B N 1
ATOM 3281 C CA . LEU B 1 147 ? 12.164 13.297 -8.57 1 85.06 147 LEU B CA 1
ATOM 3282 C C . LEU B 1 147 ? 10.906 14.141 -8.766 1 85.06 147 LEU B C 1
ATOM 3284 O O . LEU B 1 147 ? 10.961 15.367 -8.68 1 85.06 147 LEU B O 1
ATOM 3288 N N . GLY B 1 148 ? 9.852 13.477 -9.133 1 83.12 148 GLY B N 1
ATOM 3289 C CA . GLY B 1 148 ? 8.586 14.188 -9.273 1 83.12 148 GLY B CA 1
ATOM 3290 C C . GLY B 1 148 ? 8.188 14.945 -8.023 1 83.12 148 GLY B C 1
ATOM 3291 O O . GLY B 1 148 ? 7.75 16.094 -8.102 1 83.12 148 GLY B O 1
ATOM 3292 N N . MET B 1 149 ? 8.336 14.359 -6.852 1 81.19 149 MET B N 1
ATOM 3293 C CA . MET B 1 149 ? 8.023 15.008 -5.582 1 81.19 149 MET B CA 1
ATOM 3294 C C . MET B 1 149 ? 8.953 16.188 -5.332 1 81.19 149 MET B C 1
ATOM 3296 O O . MET B 1 149 ? 8.531 17.219 -4.801 1 81.19 149 MET B O 1
ATOM 3300 N N . SER B 1 150 ? 10.203 15.984 -5.68 1 83.12 150 SER B N 1
ATOM 3301 C CA . SER B 1 150 ? 11.18 17.062 -5.52 1 83.12 150 SER B CA 1
ATOM 3302 C C . SER B 1 150 ? 10.789 18.281 -6.34 1 83.12 150 SER B C 1
ATOM 3304 O O . SER B 1 150 ? 10.867 19.406 -5.852 1 83.12 150 SER B O 1
ATOM 3306 N N . VAL B 1 151 ? 10.406 18.016 -7.531 1 85.12 151 VAL B N 1
ATOM 3307 C CA . VAL B 1 151 ? 9.984 19.109 -8.406 1 85.12 151 VAL B CA 1
ATOM 3308 C C . VAL B 1 151 ? 8.742 19.781 -7.828 1 85.12 151 VAL B C 1
ATOM 3310 O O . VAL B 1 151 ? 8.633 21.016 -7.848 1 85.12 151 VAL B O 1
ATOM 3313 N N . LEU B 1 152 ? 7.844 19.016 -7.355 1 80.19 152 LEU B N 1
ATOM 3314 C CA . LEU B 1 152 ? 6.621 19.547 -6.762 1 80.19 152 LEU B CA 1
ATOM 3315 C C . LEU B 1 152 ? 6.938 20.422 -5.562 1 80.19 152 LEU B C 1
ATOM 3317 O O . LEU B 1 152 ? 6.363 21.516 -5.418 1 80.19 152 LEU B O 1
ATOM 3321 N N . VAL B 1 153 ? 7.781 20.016 -4.715 1 76.5 153 VAL B N 1
ATOM 3322 C CA . VAL B 1 153 ? 8.156 20.766 -3.52 1 76.5 153 VAL B CA 1
ATOM 3323 C C . VAL B 1 153 ? 8.844 22.062 -3.922 1 76.5 153 VAL B C 1
ATOM 3325 O O . VAL B 1 153 ? 8.617 23.109 -3.305 1 76.5 153 VAL B O 1
ATOM 3328 N N . PHE B 1 154 ? 9.672 21.969 -4.941 1 80.38 154 PHE B N 1
ATOM 3329 C CA . PHE B 1 154 ? 10.344 23.156 -5.441 1 80.38 154 PHE B CA 1
ATOM 3330 C C . PHE B 1 154 ? 9.336 24.156 -6.008 1 80.38 154 PHE B C 1
ATOM 3332 O O . PHE B 1 154 ? 9.492 25.375 -5.84 1 80.38 154 PHE B O 1
ATOM 3339 N N . ALA B 1 155 ? 8.438 23.641 -6.711 1 79.56 155 ALA B N 1
ATOM 3340 C CA . ALA B 1 155 ? 7.406 24.5 -7.289 1 79.56 155 ALA B CA 1
ATOM 3341 C C . ALA B 1 155 ? 6.547 25.141 -6.203 1 79.56 155 ALA B C 1
ATOM 3343 O O . ALA B 1 155 ? 6.078 26.266 -6.359 1 79.56 155 ALA B O 1
ATOM 3344 N N . LEU B 1 156 ? 6.379 24.484 -5.164 1 74.56 156 LEU B N 1
ATOM 3345 C CA . LEU B 1 156 ? 5.52 24.969 -4.086 1 74.56 156 LEU B CA 1
ATOM 3346 C C . LEU B 1 156 ? 6.25 26 -3.23 1 74.56 156 LEU B C 1
ATOM 3348 O O . LEU B 1 156 ? 5.672 27.016 -2.855 1 74.56 156 LEU B O 1
ATOM 3352 N N . PHE B 1 157 ? 7.445 25.703 -2.844 1 71.88 157 PHE B N 1
ATOM 3353 C CA . PHE B 1 157 ? 8.164 26.578 -1.927 1 71.88 157 PHE B CA 1
ATOM 3354 C C . PHE B 1 157 ? 8.914 27.672 -2.689 1 71.88 157 PHE B C 1
ATOM 3356 O O . PHE B 1 157 ? 9.25 28.719 -2.127 1 71.88 157 PHE B O 1
ATOM 3363 N N . ARG B 1 158 ? 9.258 27.469 -3.938 1 70.06 158 ARG B N 1
ATOM 3364 C CA . ARG B 1 158 ? 9.93 28.422 -4.809 1 70.06 158 ARG B CA 1
ATOM 3365 C C . ARG B 1 158 ? 11.258 28.875 -4.207 1 70.06 158 ARG B C 1
ATOM 3367 O O . ARG B 1 158 ? 11.719 29.984 -4.48 1 70.06 158 ARG B O 1
ATOM 3374 N N . THR B 1 159 ? 11.703 28.234 -3.213 1 72.31 159 THR B N 1
ATOM 3375 C CA . THR B 1 159 ? 13.023 28.484 -2.648 1 72.31 159 THR B CA 1
ATOM 3376 C C . THR B 1 159 ? 13.859 27.203 -2.619 1 72.31 159 THR B C 1
ATOM 3378 O O . THR B 1 159 ? 13.344 26.125 -2.318 1 72.31 159 THR B O 1
ATOM 3381 N N . PHE B 1 160 ? 15.047 27.375 -3.037 1 74.12 160 PHE B N 1
ATOM 3382 C CA . PHE B 1 160 ? 15.945 26.234 -3.244 1 74.12 160 PHE B CA 1
ATOM 3383 C C . PHE B 1 160 ? 16.297 25.578 -1.916 1 74.12 160 PHE B C 1
ATOM 3385 O O . PHE B 1 160 ? 16.25 24.359 -1.792 1 74.12 160 PHE B O 1
ATOM 3392 N N . ILE B 1 161 ? 16.609 26.391 -0.888 1 71.06 161 ILE B N 1
ATOM 3393 C CA . ILE B 1 161 ? 17.156 25.859 0.352 1 71.06 161 ILE B CA 1
ATOM 3394 C C . ILE B 1 161 ? 16.094 25.016 1.059 1 71.06 161 ILE B C 1
ATOM 3396 O O . ILE B 1 161 ? 16.328 23.844 1.39 1 71.06 161 ILE B O 1
ATOM 3400 N N . PRO B 1 162 ? 14.906 25.609 1.19 1 70.31 162 PRO B N 1
ATOM 3401 C CA . PRO B 1 162 ? 13.875 24.797 1.821 1 70.31 162 PRO B CA 1
ATOM 3402 C C . PRO B 1 162 ? 13.531 23.547 1.007 1 70.31 162 PRO B C 1
ATOM 3404 O O . PRO B 1 162 ? 13.234 22.5 1.577 1 70.31 162 PRO B O 1
ATOM 3407 N N . SER B 1 163 ? 13.656 23.703 -0.226 1 74.88 163 SER B N 1
ATOM 3408 C CA . SER B 1 163 ? 13.328 22.578 -1.092 1 74.88 163 SER B CA 1
ATOM 3409 C C . SER B 1 163 ? 14.344 21.453 -0.944 1 74.88 163 SER B C 1
ATOM 3411 O O . SER B 1 163 ? 13.977 20.281 -0.889 1 74.88 163 SER B O 1
ATOM 3413 N N . VAL B 1 164 ? 15.586 21.797 -0.856 1 77.94 164 VAL B N 1
ATOM 3414 C CA . VAL B 1 164 ? 16.641 20.797 -0.708 1 77.94 164 VAL B CA 1
ATOM 3415 C C . VAL B 1 164 ? 16.516 20.125 0.657 1 77.94 164 VAL B C 1
ATOM 3417 O O . VAL B 1 164 ? 16.766 18.922 0.785 1 77.94 164 VAL B O 1
ATOM 3420 N N . ALA B 1 165 ? 16.172 20.875 1.632 1 73.56 165 ALA B N 1
ATOM 3421 C CA . ALA B 1 165 ? 16 20.328 2.973 1 73.56 165 ALA B CA 1
ATOM 3422 C C . ALA B 1 165 ? 14.883 19.281 3 1 73.56 165 ALA B C 1
ATOM 3424 O O . ALA B 1 165 ? 15.023 18.219 3.617 1 73.56 165 ALA B O 1
ATOM 3425 N N . VAL B 1 166 ? 13.828 19.641 2.299 1 75.81 166 VAL B N 1
ATOM 3426 C CA . VAL B 1 166 ? 12.672 18.734 2.256 1 75.81 166 VAL B CA 1
ATOM 3427 C C . VAL B 1 166 ? 13.039 17.469 1.507 1 75.81 166 VAL B C 1
ATOM 3429 O O . VAL B 1 166 ? 12.672 16.359 1.927 1 75.81 166 VAL B O 1
ATOM 3432 N N . VAL B 1 167 ? 13.773 17.625 0.473 1 79.69 167 VAL B N 1
ATOM 3433 C CA . VAL B 1 167 ? 14.156 16.484 -0.34 1 79.69 167 VAL B CA 1
ATOM 3434 C C . VAL B 1 167 ? 15.125 15.594 0.443 1 79.69 167 VAL B C 1
ATOM 3436 O O . VAL B 1 167 ? 15.016 14.367 0.408 1 79.69 167 VAL B O 1
ATOM 3439 N N . ALA B 1 168 ? 16.047 16.156 1.097 1 80.19 168 ALA B N 1
ATOM 3440 C CA . ALA B 1 168 ? 16.984 15.398 1.921 1 80.19 168 ALA B CA 1
ATOM 3441 C C . ALA B 1 168 ? 16.25 14.664 3.043 1 80.19 168 ALA B C 1
ATOM 3443 O O . ALA B 1 168 ? 16.594 13.523 3.369 1 80.19 168 ALA B O 1
ATOM 3444 N N . SER B 1 169 ? 15.336 15.352 3.65 1 82.12 169 SER B N 1
ATOM 3445 C CA . SER B 1 169 ? 14.531 14.727 4.695 1 82.12 169 SER B CA 1
ATOM 3446 C C . SER B 1 169 ? 13.75 13.539 4.156 1 82.12 169 SER B C 1
ATOM 3448 O O . SER B 1 169 ? 13.664 12.492 4.809 1 82.12 169 SER B O 1
ATOM 3450 N N . ALA B 1 170 ? 13.227 13.75 2.994 1 82 170 ALA B N 1
ATOM 3451 C CA . ALA B 1 170 ? 12.461 12.672 2.369 1 82 170 ALA B CA 1
ATOM 3452 C C . ALA B 1 170 ? 13.336 11.461 2.092 1 82 170 ALA B C 1
ATOM 3454 O O . ALA B 1 170 ? 12.891 10.32 2.236 1 82 170 ALA B O 1
ATOM 3455 N N . PHE B 1 171 ? 14.531 11.719 1.682 1 86.69 171 PHE B N 1
ATOM 3456 C CA . PHE B 1 171 ? 15.484 10.641 1.448 1 86.69 171 PHE B CA 1
ATOM 3457 C C . PHE B 1 171 ? 15.734 9.852 2.729 1 86.69 171 PHE B C 1
ATOM 3459 O O . PHE B 1 171 ? 15.695 8.617 2.721 1 86.69 171 PHE B O 1
ATOM 3466 N N . SER B 1 172 ? 15.984 10.555 3.76 1 88.5 172 SER B N 1
ATOM 3467 C CA . SER B 1 172 ? 16.188 9.914 5.055 1 88.5 172 SER B CA 1
ATOM 3468 C C . SER B 1 172 ? 14.953 9.141 5.492 1 88.5 172 SER B C 1
ATOM 3470 O O . SER B 1 172 ? 15.062 8.07 6.102 1 88.5 172 SER B O 1
ATOM 3472 N N . ASP B 1 173 ? 13.812 9.68 5.207 1 90.75 173 ASP B N 1
ATOM 3473 C CA . ASP B 1 173 ? 12.555 9.07 5.605 1 90.75 173 ASP B CA 1
ATOM 3474 C C . ASP B 1 173 ? 12.359 7.719 4.922 1 90.75 173 ASP B C 1
ATOM 3476 O O . ASP B 1 173 ? 11.633 6.859 5.43 1 90.75 173 ASP B O 1
ATOM 3480 N N . ILE B 1 174 ? 12.977 7.469 3.828 1 89.75 174 ILE B N 1
ATOM 3481 C CA . ILE B 1 174 ? 12.82 6.207 3.107 1 89.75 174 ILE B CA 1
ATOM 3482 C C . ILE B 1 174 ? 13.945 5.25 3.494 1 89.75 174 ILE B C 1
ATOM 3484 O O . ILE B 1 174 ? 13.727 4.039 3.6 1 89.75 174 ILE B O 1
ATOM 3488 N N . VAL B 1 175 ? 15.141 5.781 3.727 1 92.94 175 VAL B N 1
ATOM 3489 C CA . VAL B 1 175 ? 16.328 4.977 4.02 1 92.94 175 VAL B CA 1
ATOM 3490 C C . VAL B 1 175 ? 16.156 4.281 5.367 1 92.94 175 VAL B C 1
ATOM 3492 O O . VAL B 1 175 ? 16.484 3.1 5.512 1 92.94 175 VAL B O 1
ATOM 3495 N N . ILE B 1 176 ? 15.609 4.941 6.277 1 94.38 176 ILE B N 1
ATOM 3496 C CA . ILE B 1 176 ? 15.5 4.426 7.641 1 94.38 176 ILE B CA 1
ATOM 3497 C C . ILE B 1 176 ? 14.531 3.246 7.668 1 94.38 176 ILE B C 1
ATOM 3499 O O . ILE B 1 176 ? 14.859 2.178 8.195 1 94.38 176 ILE B O 1
ATOM 3503 N N . PRO B 1 177 ? 13.375 3.381 7.074 1 95 177 PRO B N 1
ATOM 3504 C CA . PRO B 1 177 ? 12.492 2.213 7.059 1 95 177 PRO B CA 1
ATOM 3505 C C . PRO B 1 177 ? 13.078 1.039 6.277 1 95 177 PRO B C 1
ATOM 3507 O O . PRO B 1 177 ? 12.828 -0.12 6.621 1 95 177 PRO B O 1
ATOM 3510 N N . ILE B 1 178 ? 13.773 1.283 5.258 1 94.44 178 ILE B N 1
ATOM 3511 C CA . ILE B 1 178 ? 14.414 0.206 4.508 1 94.44 178 ILE B CA 1
ATOM 3512 C C . ILE B 1 178 ? 15.391 -0.542 5.41 1 94.44 178 ILE B C 1
ATOM 3514 O O . ILE B 1 178 ? 15.43 -1.775 5.406 1 94.44 178 ILE B O 1
ATOM 3518 N N . ALA B 1 179 ? 16.188 0.204 6.117 1 95.56 179 ALA B N 1
ATOM 3519 C CA . ALA B 1 179 ? 17.109 -0.413 7.07 1 95.56 179 ALA B CA 1
ATOM 3520 C C . ALA B 1 179 ? 16.344 -1.235 8.109 1 95.56 179 ALA B C 1
ATOM 3522 O O . ALA B 1 179 ? 16.766 -2.336 8.469 1 95.56 179 ALA B O 1
ATOM 3523 N N . ALA B 1 180 ? 15.266 -0.699 8.555 1 95.12 180 ALA B N 1
ATOM 3524 C CA . ALA B 1 180 ? 14.445 -1.398 9.547 1 95.12 180 ALA B CA 1
ATOM 3525 C C . ALA B 1 180 ? 13.875 -2.688 8.969 1 95.12 180 ALA B C 1
ATOM 3527 O O . ALA B 1 180 ? 13.742 -3.689 9.68 1 95.12 180 ALA B O 1
ATOM 3528 N N . MET B 1 181 ? 13.492 -2.66 7.746 1 94.56 181 MET B N 1
ATOM 3529 C CA . MET B 1 181 ? 12.984 -3.857 7.086 1 94.56 181 MET B CA 1
ATOM 3530 C C . MET B 1 181 ? 14.016 -4.98 7.117 1 94.56 181 MET B C 1
ATOM 3532 O O . MET B 1 181 ? 13.672 -6.137 7.363 1 94.56 181 MET B O 1
ATOM 3536 N N . ASN B 1 182 ? 15.234 -4.617 6.855 1 93.44 182 ASN B N 1
ATOM 3537 C CA . ASN B 1 182 ? 16.312 -5.602 6.898 1 93.44 182 ASN B CA 1
ATOM 3538 C C . ASN B 1 182 ? 16.453 -6.211 8.289 1 93.44 182 ASN B C 1
ATOM 3540 O O . ASN B 1 182 ? 16.609 -7.426 8.43 1 93.44 182 ASN B O 1
ATOM 3544 N N . LEU B 1 183 ? 16.344 -5.383 9.258 1 92.88 183 LEU B N 1
ATOM 3545 C CA . LEU B 1 183 ? 16.547 -5.836 10.633 1 92.88 183 LEU B CA 1
ATOM 3546 C C . LEU B 1 183 ? 15.367 -6.695 11.086 1 92.88 183 LEU B C 1
ATOM 3548 O O . LEU B 1 183 ? 15.539 -7.609 11.898 1 92.88 183 LEU B O 1
ATOM 3552 N N . LEU B 1 184 ? 14.18 -6.473 10.57 1 93.19 184 LEU B N 1
ATOM 3553 C CA . LEU B 1 184 ? 12.969 -7.156 11.016 1 93.19 184 LEU B CA 1
ATOM 3554 C C . LEU B 1 184 ? 12.656 -8.344 10.117 1 93.19 184 LEU B C 1
ATOM 3556 O O . LEU B 1 184 ? 11.727 -9.117 10.391 1 93.19 184 LEU B O 1
ATOM 3560 N N . GLY B 1 185 ? 13.375 -8.438 9.031 1 89.81 185 GLY B N 1
ATOM 3561 C CA . GLY B 1 185 ? 13.156 -9.539 8.117 1 89.81 185 GLY B CA 1
ATOM 3562 C C . GLY B 1 185 ? 11.969 -9.328 7.195 1 89.81 185 GLY B C 1
ATOM 3563 O O . GLY B 1 185 ? 11.367 -10.289 6.719 1 89.81 185 GLY B O 1
ATOM 3564 N N . ILE B 1 186 ? 11.586 -8.086 7.02 1 92.19 186 ILE B N 1
ATOM 3565 C CA . ILE B 1 186 ? 10.484 -7.766 6.113 1 92.19 186 ILE B CA 1
ATOM 3566 C C . ILE B 1 186 ? 11 -7.707 4.676 1 92.19 186 ILE B C 1
ATOM 3568 O O . ILE B 1 186 ? 11.992 -7.027 4.391 1 92.19 186 ILE B O 1
ATOM 3572 N N . GLN B 1 187 ? 10.32 -8.438 3.857 1 91.81 187 GLN B N 1
ATOM 3573 C CA . GLN B 1 187 ? 10.734 -8.484 2.457 1 91.81 187 GLN B CA 1
ATOM 3574 C C . GLN B 1 187 ? 10.219 -7.273 1.688 1 91.81 187 GLN B C 1
ATOM 3576 O O . GLN B 1 187 ? 9.133 -6.766 1.979 1 91.81 187 GLN B O 1
ATOM 3581 N N . MET B 1 188 ? 11.047 -6.875 0.748 1 93.12 188 MET B N 1
ATOM 3582 C CA . MET B 1 188 ? 10.625 -5.816 -0.166 1 93.12 188 MET B CA 1
ATOM 3583 C C . MET B 1 188 ? 9.703 -6.371 -1.252 1 93.12 188 MET B C 1
ATOM 3585 O O . MET B 1 188 ? 10.086 -7.289 -1.981 1 93.12 188 MET B O 1
ATOM 3589 N N . THR B 1 189 ? 8.539 -5.926 -1.278 1 92.44 189 THR B N 1
ATOM 3590 C CA . THR B 1 189 ? 7.551 -6.266 -2.297 1 92.44 189 THR B CA 1
ATOM 3591 C C . THR B 1 189 ? 6.984 -5.004 -2.941 1 92.44 189 THR B C 1
ATOM 3593 O O . THR B 1 189 ? 7.32 -3.889 -2.539 1 92.44 189 THR B O 1
ATOM 3596 N N . LEU B 1 190 ? 6.223 -5.207 -3.963 1 89 190 LEU B N 1
ATOM 3597 C CA . LEU B 1 190 ? 5.602 -4.047 -4.59 1 89 190 LEU B CA 1
ATOM 3598 C C . LEU B 1 190 ? 4.688 -3.322 -3.607 1 89 190 LEU B C 1
ATOM 3600 O O . LEU B 1 190 ? 4.586 -2.094 -3.641 1 89 190 LEU B O 1
ATOM 3604 N N . GLY B 1 191 ? 4.113 -4.105 -2.758 1 89.69 191 GLY B N 1
ATOM 3605 C CA . GLY B 1 191 ? 3.287 -3.516 -1.718 1 89.69 191 GLY B CA 1
ATOM 3606 C C . GLY B 1 191 ? 4.074 -2.66 -0.743 1 89.69 191 GLY B C 1
ATOM 3607 O O . GLY B 1 191 ? 3.656 -1.552 -0.405 1 89.69 191 GLY B O 1
ATOM 3608 N N . THR B 1 192 ? 5.191 -3.172 -0.294 1 92.38 192 THR B N 1
ATOM 3609 C CA . THR B 1 192 ? 5.992 -2.408 0.657 1 92.38 192 THR B CA 1
ATOM 3610 C C . THR B 1 192 ? 6.645 -1.208 -0.024 1 92.38 192 THR B C 1
ATOM 3612 O O . THR B 1 192 ? 6.848 -0.168 0.604 1 92.38 192 THR B O 1
ATOM 3615 N N . VAL B 1 193 ? 6.98 -1.371 -1.282 1 90.25 193 VAL B N 1
ATOM 3616 C CA . VAL B 1 193 ? 7.473 -0.229 -2.045 1 90.25 193 VAL B CA 1
ATOM 3617 C C . VAL B 1 193 ? 6.41 0.867 -2.08 1 90.25 193 VAL B C 1
ATOM 3619 O O . VAL B 1 193 ? 6.727 2.049 -1.918 1 90.25 193 VAL B O 1
ATOM 3622 N N . ALA B 1 194 ? 5.23 0.461 -2.33 1 89.5 194 ALA B N 1
ATOM 3623 C CA . ALA B 1 194 ? 4.129 1.419 -2.301 1 89.5 194 ALA B CA 1
ATOM 3624 C C . ALA B 1 194 ? 4.066 2.146 -0.961 1 89.5 194 ALA B C 1
ATOM 3626 O O . ALA B 1 194 ? 3.83 3.355 -0.914 1 89.5 194 ALA B O 1
ATOM 3627 N N . ALA B 1 195 ? 4.238 1.437 0.102 1 90.81 195 ALA B N 1
ATOM 3628 C CA . ALA B 1 195 ? 4.238 2.031 1.437 1 90.81 195 ALA B CA 1
ATOM 3629 C C . ALA B 1 195 ? 5.344 3.074 1.573 1 90.81 195 ALA B C 1
ATOM 3631 O O . ALA B 1 195 ? 5.133 4.137 2.16 1 90.81 195 ALA B O 1
ATOM 3632 N N . LEU B 1 196 ? 6.5 2.752 1.052 1 89.94 196 LEU B N 1
ATOM 3633 C CA . LEU B 1 196 ? 7.633 3.672 1.107 1 89.94 196 LEU B CA 1
ATOM 3634 C C . LEU B 1 196 ? 7.32 4.965 0.357 1 89.94 196 LEU B C 1
ATOM 3636 O O . LEU B 1 196 ? 7.641 6.055 0.831 1 89.94 196 LEU B O 1
ATOM 3640 N N . LEU B 1 197 ? 6.73 4.852 -0.746 1 85.19 197 LEU B N 1
ATOM 3641 C CA . LEU B 1 197 ? 6.371 6.02 -1.541 1 85.19 197 LEU B CA 1
ATOM 3642 C C . LEU B 1 197 ? 5.324 6.863 -0.822 1 85.19 197 LEU B C 1
ATOM 3644 O O . LEU B 1 197 ? 5.32 8.094 -0.938 1 85.19 197 LEU B O 1
ATOM 3648 N N . MET B 1 198 ? 4.496 6.211 -0.111 1 85.69 198 MET B N 1
ATOM 3649 C CA . MET B 1 198 ? 3.482 6.914 0.67 1 85.69 198 MET B CA 1
ATOM 3650 C C . MET B 1 198 ? 4.129 7.75 1.769 1 85.69 198 MET B C 1
ATOM 3652 O O . MET B 1 198 ? 3.641 8.836 2.098 1 85.69 198 MET B O 1
ATOM 3656 N N . ILE B 1 199 ? 5.141 7.266 2.332 1 86.62 199 ILE B N 1
ATOM 3657 C CA . ILE B 1 199 ? 5.879 7.992 3.359 1 86.62 199 ILE B CA 1
ATOM 3658 C C . ILE B 1 199 ? 6.371 9.32 2.795 1 86.62 199 ILE B C 1
ATOM 3660 O O . ILE B 1 199 ? 6.383 10.336 3.498 1 86.62 199 ILE B O 1
ATOM 3664 N N . ILE B 1 200 ? 6.703 9.297 1.577 1 80.38 200 ILE B N 1
ATOM 3665 C CA . ILE B 1 200 ? 7.168 10.516 0.925 1 80.38 200 ILE B CA 1
ATOM 3666 C C . ILE B 1 200 ? 6.059 11.57 0.942 1 80.38 200 ILE B C 1
ATOM 3668 O O . ILE B 1 200 ? 6.309 12.742 1.238 1 80.38 200 ILE B O 1
ATOM 3672 N N . GLY B 1 201 ? 4.867 11.188 0.671 1 76 201 GLY B N 1
ATOM 3673 C CA . GLY B 1 201 ? 3.738 12.102 0.717 1 76 201 GLY B CA 1
ATOM 3674 C C . GLY B 1 201 ? 3.516 12.711 2.09 1 76 201 GLY B C 1
ATOM 3675 O O . GLY B 1 201 ? 3.316 13.914 2.217 1 76 201 GLY B O 1
ATOM 3676 N N . TYR B 1 202 ? 3.557 11.836 3.086 1 81.31 202 TYR B N 1
ATOM 3677 C CA . TYR B 1 202 ? 3.4 12.305 4.461 1 81.31 202 TYR B CA 1
ATOM 3678 C C . TYR B 1 202 ? 4.5 13.289 4.828 1 81.31 202 TYR B C 1
ATOM 3680 O O . TYR B 1 202 ? 4.25 14.281 5.52 1 81.31 202 TYR B O 1
ATOM 3688 N N . SER B 1 203 ? 5.684 12.938 4.387 1 81.12 203 SER B N 1
ATOM 3689 C CA . SER B 1 203 ? 6.832 13.781 4.691 1 81.12 203 SER B CA 1
ATOM 3690 C C . SER B 1 203 ? 6.66 15.18 4.105 1 81.12 203 SER B C 1
ATOM 3692 O O . SER B 1 203 ? 6.961 16.172 4.766 1 81.12 203 SER B O 1
ATOM 3694 N N . VAL B 1 204 ? 6.223 15.266 2.943 1 77.19 204 VAL B N 1
ATOM 3695 C CA . VAL B 1 204 ? 6.023 16.547 2.279 1 77.19 204 VAL B CA 1
ATOM 3696 C C . VAL B 1 204 ? 4.953 17.344 3.02 1 77.19 204 VAL B C 1
ATOM 3698 O O . VAL B 1 204 ? 5.082 18.562 3.182 1 77.19 204 VAL B O 1
ATOM 3701 N N . ASP B 1 205 ? 3.934 16.719 3.467 1 78.38 205 ASP B N 1
ATOM 3702 C CA . ASP B 1 205 ? 2.854 17.375 4.195 1 78.38 205 ASP B CA 1
ATOM 3703 C C . ASP B 1 205 ? 3.373 18.031 5.469 1 78.38 205 ASP B C 1
ATOM 3705 O O . ASP B 1 205 ? 3.059 19.188 5.742 1 78.38 205 ASP B O 1
ATOM 3709 N N . SER B 1 206 ? 4.109 17.281 6.199 1 78.69 206 SER B N 1
ATOM 3710 C CA . SER B 1 206 ? 4.621 17.812 7.457 1 78.69 206 SER B CA 1
ATOM 3711 C C . SER B 1 206 ? 5.566 18.984 7.219 1 78.69 206 SER B C 1
ATOM 3713 O O . SER B 1 206 ? 5.578 19.938 7.988 1 78.69 206 SER B O 1
ATOM 3715 N N . ASP B 1 207 ? 6.277 18.922 6.207 1 75.44 207 ASP B N 1
ATOM 3716 C CA . ASP B 1 207 ? 7.207 20 5.887 1 75.44 207 ASP B CA 1
ATOM 3717 C C . ASP B 1 207 ? 6.461 21.25 5.422 1 75.44 207 ASP B C 1
ATOM 3719 O O . ASP B 1 207 ? 6.867 22.375 5.723 1 75.44 207 ASP B O 1
ATOM 3723 N N . ILE B 1 208 ? 5.457 21.094 4.715 1 74.12 208 ILE B N 1
ATOM 3724 C CA . ILE B 1 208 ? 4.645 22.203 4.258 1 74.12 208 ILE B CA 1
ATOM 3725 C C . ILE B 1 208 ? 3.988 22.891 5.457 1 74.12 208 ILE B C 1
ATOM 3727 O O . ILE B 1 208 ? 3.951 24.125 5.531 1 74.12 208 ILE B O 1
ATOM 3731 N N . LEU B 1 209 ? 3.467 22.109 6.336 1 74.06 209 LEU B N 1
ATOM 3732 C CA . LEU B 1 209 ? 2.871 22.656 7.547 1 74.06 209 LEU B CA 1
ATOM 3733 C C . LEU B 1 209 ? 3.875 23.531 8.297 1 74.06 209 LEU B C 1
ATOM 3735 O O . LEU B 1 209 ? 3.551 24.641 8.719 1 74.06 209 LEU B O 1
ATOM 3739 N N . LEU B 1 210 ? 5.043 23.016 8.453 1 72.25 210 LEU B N 1
ATOM 3740 C CA . LEU B 1 210 ? 6.09 23.719 9.188 1 72.25 210 LEU B CA 1
ATOM 3741 C C . LEU B 1 210 ? 6.504 24.984 8.445 1 72.25 210 LEU B C 1
ATOM 3743 O O . LEU B 1 210 ? 6.633 26.047 9.062 1 72.25 210 LEU B O 1
ATOM 3747 N N . ASN B 1 211 ? 6.719 24.844 7.156 1 69.69 211 ASN B N 1
ATOM 3748 C CA . ASN B 1 211 ? 7.184 25.969 6.355 1 69.69 211 ASN B CA 1
ATOM 3749 C C . ASN B 1 211 ? 6.137 27.078 6.281 1 69.69 211 ASN B C 1
ATOM 3751 O O . ASN B 1 211 ? 6.473 28.266 6.301 1 69.69 211 ASN B O 1
ATOM 3755 N N . ASN B 1 212 ? 4.867 26.703 6.16 1 67.5 212 ASN B N 1
ATOM 3756 C CA . ASN B 1 212 ? 3.801 27.688 6.094 1 67.5 212 ASN B CA 1
ATOM 3757 C C . ASN B 1 212 ? 3.666 28.453 7.402 1 67.5 212 ASN B C 1
ATOM 3759 O O . ASN B 1 212 ? 3.322 29.641 7.398 1 67.5 212 ASN B O 1
ATOM 3763 N N . SER B 1 213 ? 3.93 27.797 8.422 1 64.62 213 SER B N 1
ATOM 3764 C CA . SER B 1 213 ? 3.834 28.453 9.719 1 64.62 213 SER B CA 1
ATOM 3765 C C . SER B 1 213 ? 4.992 29.422 9.938 1 64.62 213 SER B C 1
ATOM 3767 O O . SER B 1 213 ? 4.844 30.438 10.625 1 64.62 213 SER B O 1
ATOM 3769 N N . VAL B 1 214 ? 6.121 29.109 9.352 1 62.28 214 VAL B N 1
ATOM 3770 C CA . VAL B 1 214 ? 7.316 29.922 9.539 1 62.28 214 VAL B CA 1
ATOM 3771 C C . VAL B 1 214 ? 7.262 31.125 8.602 1 62.28 214 VAL B C 1
ATOM 3773 O O . VAL B 1 214 ? 7.625 32.25 8.992 1 62.28 214 VAL B O 1
ATOM 3776 N N . LEU B 1 215 ? 6.824 30.891 7.391 1 58.31 215 LEU B N 1
ATOM 3777 C CA . LEU B 1 215 ? 6.906 31.953 6.395 1 58.31 215 LEU B CA 1
ATOM 3778 C C . LEU B 1 215 ? 5.754 32.938 6.555 1 58.31 215 LEU B C 1
ATOM 3780 O O . LEU B 1 215 ? 5.887 34.125 6.199 1 58.31 215 LEU B O 1
ATOM 3784 N N . ARG B 1 216 ? 4.574 32.562 6.777 1 52.03 216 ARG B N 1
ATOM 3785 C CA . ARG B 1 216 ? 3.453 33.5 6.746 1 52.03 216 ARG B CA 1
ATOM 3786 C C . ARG B 1 216 ? 3.385 34.312 8.031 1 52.03 216 ARG B C 1
ATOM 3788 O O . ARG B 1 216 ? 2.789 35.375 8.055 1 52.03 216 ARG B O 1
ATOM 3795 N N . ARG B 1 217 ? 3.363 33.781 9.266 1 51 217 ARG B N 1
ATOM 3796 C CA . ARG B 1 217 ? 2.805 34.625 10.32 1 51 217 ARG B CA 1
ATOM 3797 C C . ARG B 1 217 ? 3.871 35.531 10.922 1 51 217 ARG B C 1
ATOM 3799 O O . ARG B 1 217 ? 5.039 35.156 11.023 1 51 217 ARG B O 1
ATOM 3806 N N . THR B 1 218 ? 3.396 36.719 10.734 1 45.47 218 THR B N 1
ATOM 3807 C CA . THR B 1 218 ? 3.768 38.031 11.281 1 45.47 218 THR B CA 1
ATOM 3808 C C . THR B 1 218 ? 4.121 37.906 12.758 1 45.47 218 THR B C 1
ATOM 3810 O O . THR B 1 218 ? 4.562 38.906 13.375 1 45.47 218 THR B O 1
ATOM 3813 N N . GLY B 1 219 ? 3.738 36.812 13.438 1 48.97 219 GLY B N 1
ATOM 3814 C CA . GLY B 1 219 ? 4.059 36.938 14.852 1 48.97 219 GLY B CA 1
ATOM 3815 C C . GLY B 1 219 ? 5.473 36.469 15.18 1 48.97 219 GLY B C 1
ATOM 3816 O O . GLY B 1 219 ? 6.32 36.406 14.289 1 48.97 219 GLY B O 1
ATOM 3817 N N . ASP B 1 220 ? 5.906 36.375 16.375 1 5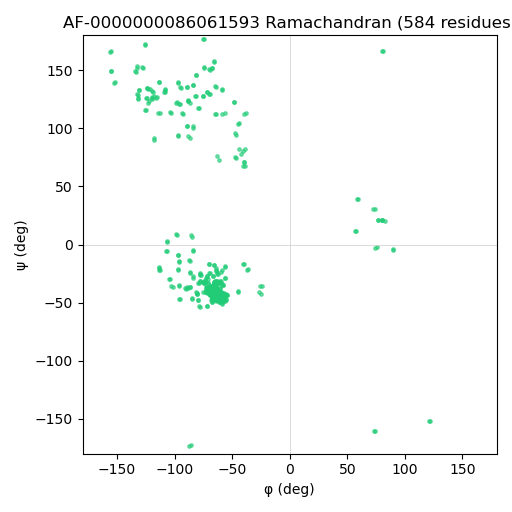5.47 220 ASP B N 1
ATOM 3818 C CA . ASP B 1 220 ? 7.227 35.938 16.828 1 55.47 220 ASP B CA 1
ATOM 3819 C C . ASP B 1 220 ? 7.566 34.562 16.312 1 55.47 220 ASP B C 1
ATOM 3821 O O . ASP B 1 220 ? 6.738 33.656 16.391 1 55.47 220 ASP B O 1
ATOM 3825 N N . PHE B 1 221 ? 8.508 34.438 15.469 1 55.56 221 PHE B N 1
ATOM 3826 C CA . PHE B 1 221 ? 9.078 33.219 14.875 1 55.56 221 PHE B CA 1
ATOM 3827 C C . PHE B 1 221 ? 8.891 32.031 15.789 1 55.56 221 PHE B C 1
ATOM 3829 O O . PHE B 1 221 ? 8.398 30.984 15.367 1 55.56 221 PHE B O 1
ATOM 3836 N N . TYR B 1 222 ? 9.086 32.25 17.031 1 59.38 222 TYR B N 1
ATOM 3837 C CA . TYR B 1 222 ? 9.148 31.125 17.969 1 59.38 222 TYR B CA 1
ATOM 3838 C C . TYR B 1 222 ? 7.754 30.641 18.328 1 59.38 222 TYR B C 1
ATOM 3840 O O . TYR B 1 222 ? 7.531 29.438 18.484 1 59.38 222 TYR B O 1
ATOM 3848 N N . GLU B 1 223 ? 6.789 31.547 18.375 1 62.56 223 GLU B N 1
ATOM 3849 C CA . GLU B 1 223 ? 5.438 31.141 18.734 1 62.56 223 GLU B CA 1
ATOM 3850 C C . GLU B 1 223 ? 4.762 30.375 17.594 1 62.56 223 GLU B C 1
ATOM 3852 O O . GLU B 1 223 ? 4.09 29.375 17.812 1 62.56 223 GLU B O 1
ATOM 3857 N N . SER B 1 224 ? 5.023 30.906 16.469 1 63.16 224 SER B N 1
ATOM 3858 C CA . SER B 1 224 ? 4.418 30.281 15.289 1 63.16 224 SER B CA 1
ATOM 3859 C C . SER B 1 224 ? 4.984 28.891 15.047 1 63.16 224 SER B C 1
ATOM 3861 O O . SER B 1 224 ? 4.234 27.953 14.773 1 63.16 224 SER B O 1
ATOM 3863 N N . VAL B 1 225 ? 6.297 28.75 15.195 1 65.25 225 VAL B N 1
ATOM 3864 C CA . VAL B 1 225 ? 6.973 27.469 14.992 1 65.25 225 VAL B CA 1
ATOM 3865 C C . VAL B 1 225 ? 6.523 26.469 16.062 1 65.25 225 VAL B C 1
ATOM 3867 O O . VAL B 1 225 ? 6.277 25.297 15.758 1 65.25 225 VAL B O 1
ATOM 3870 N N . SER B 1 226 ? 6.309 27 17.172 1 68.12 226 SER B N 1
ATOM 3871 C CA . SER B 1 226 ? 5.93 26.109 18.266 1 68.12 226 SER B CA 1
ATOM 3872 C C . SER B 1 226 ? 4.52 25.562 18.078 1 68.12 226 SER B C 1
ATOM 3874 O O . SER B 1 226 ? 4.27 24.375 18.328 1 68.12 226 SER B O 1
ATOM 3876 N N . ARG B 1 227 ? 3.656 26.406 17.578 1 67.88 227 ARG B N 1
ATOM 3877 C CA . ARG B 1 227 ? 2.287 25.969 17.344 1 67.88 227 ARG B CA 1
ATOM 3878 C C . ARG B 1 227 ? 2.229 24.969 16.188 1 67.88 227 ARG B C 1
ATOM 3880 O O . ARG B 1 227 ? 1.524 23.953 16.266 1 67.88 227 ARG B O 1
ATOM 3887 N N . ALA B 1 228 ? 2.965 25.297 15.172 1 66.75 228 ALA B N 1
ATOM 3888 C CA . ALA B 1 228 ? 3.012 24.406 14.016 1 66.75 228 ALA B CA 1
ATOM 3889 C C . ALA B 1 228 ? 3.605 23.047 14.398 1 66.75 228 ALA B C 1
ATOM 3891 O O . ALA B 1 228 ? 3.131 22 13.945 1 66.75 228 ALA B O 1
ATOM 3892 N N . MET B 1 229 ? 4.594 23.109 15.227 1 71.69 229 MET B N 1
ATOM 3893 C CA . MET B 1 229 ? 5.254 21.891 15.672 1 71.69 229 MET B CA 1
ATOM 3894 C C . MET B 1 229 ? 4.305 21.047 16.516 1 71.69 229 MET B C 1
ATOM 3896 O O . MET B 1 229 ? 4.262 19.812 16.375 1 71.69 229 MET B O 1
ATOM 3900 N N . ARG B 1 230 ? 3.562 21.719 17.312 1 73.56 230 ARG B N 1
ATOM 3901 C CA . ARG B 1 230 ? 2.639 20.969 18.172 1 73.56 230 ARG B CA 1
ATOM 3902 C C . ARG B 1 230 ? 1.557 20.297 17.344 1 73.56 230 ARG B C 1
ATOM 3904 O O . ARG B 1 230 ? 1.244 19.125 17.562 1 73.56 230 ARG B O 1
ATOM 3911 N N . THR B 1 231 ? 1.026 21.047 16.422 1 73 231 THR B N 1
ATOM 3912 C CA . THR B 1 231 ? 0.005 20.484 15.539 1 73 231 THR B CA 1
ATOM 3913 C C . THR B 1 231 ? 0.58 19.359 14.688 1 73 231 THR B C 1
ATOM 3915 O O . THR B 1 231 ? -0.031 18.297 14.562 1 73 231 THR B O 1
ATOM 3918 N N . GLY B 1 232 ? 1.764 19.625 14.156 1 75.56 232 GLY B N 1
ATOM 3919 C CA . GLY B 1 232 ? 2.412 18.641 13.32 1 75.56 232 GLY B CA 1
ATOM 3920 C C . GLY B 1 232 ? 2.768 17.359 14.062 1 75.56 232 GLY B C 1
ATOM 3921 O O . GLY B 1 232 ? 2.549 16.266 13.547 1 75.56 232 GLY B O 1
ATOM 3922 N N . VAL B 1 233 ? 3.252 17.547 15.219 1 80.06 233 VAL B N 1
ATOM 3923 C CA . VAL B 1 233 ? 3.611 16.406 16.047 1 80.06 233 VAL B CA 1
ATOM 3924 C C . VAL B 1 233 ? 2.357 15.594 16.391 1 80.06 233 VAL B C 1
ATOM 3926 O O . VAL B 1 233 ? 2.369 14.367 16.344 1 80.06 233 VAL B O 1
ATOM 3929 N N . THR B 1 234 ? 1.352 16.281 16.719 1 77.56 234 THR B N 1
ATOM 3930 C CA . THR B 1 234 ? 0.106 15.602 17.062 1 77.56 234 THR B CA 1
ATOM 3931 C C . THR B 1 234 ? -0.42 14.828 15.852 1 77.56 234 THR B C 1
ATOM 3933 O O . THR B 1 234 ? -0.851 13.68 15.992 1 77.56 234 THR B O 1
ATOM 3936 N N . MET B 1 235 ? -0.397 15.461 14.742 1 79.81 235 MET B N 1
ATOM 3937 C CA . MET B 1 235 ? -0.857 14.812 13.516 1 79.81 235 MET B CA 1
ATOM 3938 C C . MET B 1 235 ? -0.028 13.57 13.211 1 79.81 235 MET B C 1
ATOM 3940 O O . MET B 1 235 ? -0.577 12.516 12.875 1 79.81 235 MET B O 1
ATOM 3944 N N . THR B 1 236 ? 1.279 13.648 13.312 1 82.75 236 THR B N 1
ATOM 3945 C CA . THR B 1 236 ? 2.162 12.531 12.984 1 82.75 236 THR B CA 1
ATOM 3946 C C . THR B 1 236 ? 2.018 11.406 14.008 1 82.75 236 THR B C 1
ATOM 3948 O O . THR B 1 236 ? 1.997 10.227 13.648 1 82.75 236 THR B O 1
ATOM 3951 N N . ILE B 1 237 ? 1.872 11.781 15.227 1 83.88 237 ILE B N 1
ATOM 3952 C CA . ILE B 1 237 ? 1.7 10.781 16.281 1 83.88 237 ILE B CA 1
ATOM 3953 C C . ILE B 1 237 ? 0.381 10.047 16.078 1 83.88 237 ILE B C 1
ATOM 3955 O O . ILE B 1 237 ? 0.313 8.828 16.25 1 83.88 237 ILE B O 1
ATOM 3959 N N . THR B 1 238 ? -0.601 10.742 15.773 1 81.94 238 THR B N 1
ATOM 3960 C CA . THR B 1 238 ? -1.897 10.109 15.555 1 81.94 238 THR B CA 1
ATOM 3961 C C . THR B 1 238 ? -1.846 9.18 14.344 1 81.94 238 THR B C 1
ATOM 3963 O O . THR B 1 238 ? -2.369 8.07 14.383 1 81.94 238 THR B O 1
ATOM 3966 N N . SER B 1 239 ? -1.271 9.641 13.227 1 83.94 239 SER B N 1
ATOM 3967 C CA . SER B 1 239 ? -1.111 8.789 12.055 1 83.94 239 SER B CA 1
ATOM 3968 C C . SER B 1 239 ? -0.269 7.559 12.375 1 83.94 239 SER B C 1
ATOM 3970 O O . SER B 1 239 ? -0.587 6.449 11.938 1 83.94 239 SER B O 1
ATOM 3972 N N . MET B 1 240 ? 0.803 7.801 13.062 1 88.06 240 MET B N 1
ATOM 3973 C CA . MET B 1 240 ? 1.652 6.691 13.484 1 88.06 240 MET B CA 1
ATOM 3974 C C . MET B 1 240 ? 0.857 5.68 14.297 1 88.06 240 MET B C 1
ATOM 3976 O O . MET B 1 240 ? 1 4.469 14.102 1 88.06 240 MET B O 1
ATOM 3980 N N . SER B 1 241 ? 0.103 6.176 15.273 1 86.69 241 SER B N 1
ATOM 3981 C CA . SER B 1 241 ? -0.726 5.305 16.109 1 86.69 241 SER B CA 1
ATOM 3982 C C . SER B 1 241 ? -1.713 4.512 15.25 1 86.69 241 SER B C 1
ATOM 3984 O O . SER B 1 241 ? -1.947 3.328 15.508 1 86.69 241 SER B O 1
ATOM 3986 N N . ALA B 1 242 ? -2.309 5.195 14.281 1 83.25 242 ALA B N 1
ATOM 3987 C CA . ALA B 1 242 ? -3.236 4.512 13.383 1 83.25 242 ALA B CA 1
ATOM 3988 C C . ALA B 1 242 ? -2.537 3.385 12.633 1 83.25 242 ALA B C 1
ATOM 3990 O O . ALA B 1 242 ? -3.109 2.311 12.438 1 83.25 242 ALA B O 1
ATOM 3991 N N . MET B 1 243 ? -1.308 3.59 12.156 1 89.56 243 MET B N 1
ATOM 3992 C CA . MET B 1 243 ? -0.559 2.566 11.43 1 89.56 243 MET B CA 1
ATOM 3993 C C . MET B 1 243 ? -0.164 1.421 12.359 1 89.56 243 MET B C 1
ATOM 3995 O O . MET B 1 243 ? -0.12 0.264 11.938 1 89.56 243 MET B O 1
ATOM 3999 N N . ILE B 1 244 ? 0.15 1.781 13.562 1 90.19 244 ILE B N 1
ATOM 4000 C CA . ILE B 1 244 ? 0.486 0.757 14.539 1 90.19 244 ILE B CA 1
ATOM 4001 C C . ILE B 1 244 ? -0.739 -0.112 14.82 1 90.19 244 ILE B C 1
ATOM 4003 O O . ILE B 1 244 ? -0.63 -1.337 14.914 1 90.19 244 ILE B O 1
ATOM 4007 N N . VAL B 1 245 ? -1.872 0.524 14.984 1 85.56 245 VAL B N 1
ATOM 4008 C CA . VAL B 1 245 ? -3.104 -0.231 15.188 1 85.56 245 VAL B CA 1
ATOM 4009 C C . VAL B 1 245 ? -3.346 -1.154 13.992 1 85.56 245 VAL B C 1
ATOM 4011 O O . VAL B 1 245 ? -3.711 -2.32 14.164 1 85.56 245 VAL B O 1
ATOM 4014 N N . MET B 1 246 ? -3.186 -0.613 12.805 1 85.94 246 MET B N 1
ATOM 4015 C CA . MET B 1 246 ? -3.328 -1.446 11.609 1 85.94 246 MET B CA 1
ATOM 4016 C C . MET B 1 246 ? -2.365 -2.629 11.656 1 85.94 246 MET B C 1
ATOM 4018 O O . MET B 1 246 ? -2.754 -3.762 11.367 1 85.94 246 MET B O 1
ATOM 4022 N N . ALA B 1 247 ? -1.084 -2.42 11.992 1 90.25 247 ALA B N 1
ATOM 4023 C CA . ALA B 1 247 ? -0.083 -3.48 12.07 1 90.25 247 ALA B CA 1
ATOM 4024 C C . ALA B 1 247 ? -0.463 -4.52 13.117 1 90.25 247 ALA B C 1
ATOM 4026 O O . ALA B 1 247 ? -0.31 -5.723 12.891 1 90.25 247 ALA B O 1
ATOM 4027 N N . LEU B 1 248 ? -0.942 -4.051 14.227 1 90.06 248 LEU B N 1
ATOM 4028 C CA . LEU B 1 248 ? -1.32 -4.957 15.305 1 90.06 248 LEU B CA 1
ATOM 4029 C C . LEU B 1 248 ? -2.518 -5.812 14.898 1 90.06 248 LEU B C 1
ATOM 4031 O O . LEU B 1 248 ? -2.52 -7.027 15.117 1 90.06 248 LEU B O 1
ATOM 4035 N N . VAL B 1 249 ? -3.498 -5.191 14.352 1 84.5 249 VAL B N 1
ATOM 4036 C CA . VAL B 1 249 ? -4.691 -5.914 13.922 1 84.5 249 VAL B CA 1
ATOM 4037 C C . VAL B 1 249 ? -4.32 -6.906 12.82 1 84.5 249 VAL B C 1
ATOM 4039 O O . VAL B 1 249 ? -4.781 -8.055 12.828 1 84.5 249 VAL B O 1
ATOM 4042 N N . ALA B 1 250 ? -3.529 -6.48 11.906 1 87.06 250 ALA B N 1
ATOM 4043 C CA . ALA B 1 250 ? -3.1 -7.359 10.82 1 87.06 250 ALA B CA 1
ATOM 4044 C C . ALA B 1 250 ? -2.293 -8.539 11.352 1 87.06 250 ALA B C 1
ATOM 4046 O O . ALA B 1 250 ? -2.395 -9.656 10.844 1 87.06 250 ALA B O 1
ATOM 4047 N N . THR B 1 251 ? -1.47 -8.242 12.328 1 87.69 251 THR B N 1
ATOM 4048 C CA . THR B 1 251 ? -0.696 -9.312 12.945 1 87.69 251 THR B CA 1
ATOM 4049 C C . THR B 1 251 ? -1.617 -10.328 13.617 1 87.69 251 THR B C 1
ATOM 4051 O O . THR B 1 251 ? -1.419 -11.539 13.484 1 87.69 251 THR B O 1
ATOM 4054 N N . LEU B 1 252 ? -2.564 -9.875 14.266 1 85.5 252 LEU B N 1
ATOM 4055 C CA . LEU B 1 252 ? -3.492 -10.742 14.977 1 85.5 252 LEU B CA 1
ATOM 4056 C C . LEU B 1 252 ? -4.309 -11.586 14.008 1 85.5 252 LEU B C 1
ATOM 4058 O O . LEU B 1 252 ? -4.66 -12.727 14.312 1 85.5 252 LEU B O 1
ATOM 4062 N N . PHE B 1 253 ? -4.508 -11.07 12.773 1 83.12 253 PHE B N 1
ATOM 4063 C CA . PHE B 1 253 ? -5.355 -11.766 11.82 1 83.12 253 PHE B CA 1
ATOM 4064 C C . PHE B 1 253 ? -4.52 -12.43 10.727 1 83.12 253 PHE B C 1
ATOM 4066 O O . PHE B 1 253 ? -5.059 -13.023 9.797 1 83.12 253 PHE B O 1
ATOM 4073 N N . GLY B 1 254 ? -3.273 -12.32 10.844 1 79.94 254 GLY B N 1
ATOM 4074 C CA . GLY B 1 254 ? -2.375 -13.047 9.961 1 79.94 254 GLY B CA 1
ATOM 4075 C C . GLY B 1 254 ? -2.326 -12.477 8.562 1 79.94 254 GLY B C 1
ATOM 4076 O O . GLY B 1 254 ? -2.307 -13.227 7.582 1 79.94 254 GLY B O 1
ATOM 4077 N N . ILE B 1 255 ? -2.504 -11.258 8.383 1 82.12 255 ILE B N 1
ATOM 4078 C CA . ILE B 1 255 ? -2.35 -10.609 7.082 1 82.12 255 ILE B CA 1
ATOM 4079 C C . ILE B 1 255 ? -0.958 -9.984 6.977 1 82.12 255 ILE B C 1
ATOM 4081 O O . ILE B 1 255 ? -0.76 -8.82 7.336 1 82.12 255 ILE B O 1
ATOM 4085 N N . ASP B 1 256 ? -0.07 -10.688 6.434 1 85.44 256 ASP B N 1
ATOM 4086 C CA . ASP B 1 256 ? 1.354 -10.375 6.477 1 85.44 256 ASP B CA 1
ATOM 4087 C C . ASP B 1 256 ? 1.646 -9.055 5.766 1 85.44 256 ASP B C 1
ATOM 4089 O O . ASP B 1 256 ? 2.391 -8.219 6.281 1 85.44 256 ASP B O 1
ATOM 4093 N N . LEU B 1 257 ? 1.081 -8.969 4.602 1 86.19 257 LEU B N 1
ATOM 4094 C CA . LEU B 1 257 ? 1.376 -7.766 3.828 1 86.19 257 LEU B CA 1
ATOM 4095 C C . LEU B 1 257 ? 0.917 -6.516 4.566 1 86.19 257 LEU B C 1
ATOM 4097 O O . LEU B 1 257 ? 1.653 -5.527 4.645 1 86.19 257 LEU B O 1
ATOM 4101 N N . LEU B 1 258 ? -0.248 -6.539 5.148 1 87.88 258 LEU B N 1
ATOM 4102 C CA . LEU B 1 258 ? -0.778 -5.383 5.863 1 87.88 258 LEU B CA 1
ATOM 4103 C C . LEU B 1 258 ? 0.037 -5.102 7.121 1 87.88 258 LEU B C 1
ATOM 4105 O O . LEU B 1 258 ? 0.25 -3.943 7.48 1 87.88 258 LEU B O 1
ATOM 4109 N N . ARG B 1 259 ? 0.42 -6.18 7.754 1 91.19 259 ARG B N 1
ATOM 4110 C CA . ARG B 1 259 ? 1.29 -6.027 8.914 1 91.19 259 ARG B CA 1
ATOM 4111 C C . ARG B 1 259 ? 2.586 -5.316 8.547 1 91.19 259 ARG B C 1
ATOM 4113 O O . ARG B 1 259 ? 2.969 -4.34 9.188 1 91.19 259 ARG B O 1
ATOM 4120 N N . ASP B 1 260 ? 3.207 -5.801 7.535 1 93 260 ASP B N 1
ATOM 4121 C CA . ASP B 1 260 ? 4.484 -5.246 7.102 1 93 260 ASP B CA 1
ATOM 4122 C C . ASP B 1 260 ? 4.336 -3.777 6.703 1 93 260 ASP B C 1
ATOM 4124 O O . ASP B 1 260 ? 5.156 -2.941 7.078 1 93 260 ASP B O 1
ATOM 4128 N N . ILE B 1 261 ? 3.314 -3.494 5.969 1 92.56 261 ILE B N 1
ATOM 4129 C CA . ILE B 1 261 ? 3.061 -2.131 5.52 1 92.56 261 ILE B CA 1
ATOM 4130 C C . ILE B 1 261 ? 2.834 -1.224 6.727 1 92.56 261 ILE B C 1
ATOM 4132 O O . ILE B 1 261 ? 3.385 -0.123 6.797 1 92.56 261 ILE B O 1
ATOM 4136 N N . GLY B 1 262 ? 2.025 -1.709 7.645 1 92.31 262 GLY B N 1
ATOM 4137 C CA . GLY B 1 262 ? 1.778 -0.937 8.852 1 92.31 262 GLY B CA 1
ATOM 4138 C C . GLY B 1 262 ? 3.043 -0.622 9.633 1 92.31 262 GLY B C 1
ATOM 4139 O O . GLY B 1 262 ? 3.242 0.513 10.07 1 92.31 262 GLY B O 1
ATOM 4140 N N . ILE B 1 263 ? 3.891 -1.587 9.797 1 94.56 263 ILE B N 1
ATOM 4141 C CA . ILE B 1 263 ? 5.141 -1.43 10.531 1 94.56 263 ILE B CA 1
ATOM 4142 C C . ILE B 1 263 ? 6.039 -0.428 9.805 1 94.56 263 ILE B C 1
ATOM 4144 O O . ILE B 1 263 ? 6.59 0.483 10.43 1 94.56 263 ILE B O 1
ATOM 4148 N N . ILE B 1 264 ? 6.141 -0.617 8.555 1 94.69 264 ILE B N 1
ATOM 4149 C CA . ILE B 1 264 ? 7 0.236 7.746 1 94.69 264 ILE B CA 1
ATOM 4150 C C . ILE B 1 264 ? 6.512 1.681 7.816 1 94.69 264 ILE B C 1
ATOM 4152 O O . ILE B 1 264 ? 7.309 2.605 7.988 1 94.69 264 ILE B O 1
ATOM 4156 N N . LEU B 1 265 ? 5.277 1.855 7.73 1 93.94 265 LEU B N 1
ATOM 4157 C CA . LEU B 1 265 ? 4.715 3.201 7.773 1 93.94 265 LEU B CA 1
ATOM 4158 C C . LEU B 1 265 ? 4.895 3.82 9.156 1 93.94 265 LEU B C 1
ATOM 4160 O O . LEU B 1 265 ? 5.184 5.016 9.273 1 93.94 265 LEU B O 1
ATOM 4164 N N . ALA B 1 266 ? 4.699 3.012 10.18 1 93.38 266 ALA B N 1
ATOM 4165 C CA . ALA B 1 266 ? 4.902 3.512 11.539 1 93.38 266 ALA B CA 1
ATOM 4166 C C . ALA B 1 266 ? 6.34 3.98 11.742 1 93.38 266 ALA B C 1
ATOM 4168 O O . ALA B 1 266 ? 6.574 5.078 12.242 1 93.38 266 ALA B O 1
ATOM 4169 N N . ILE B 1 267 ? 7.238 3.217 11.312 1 95.12 267 ILE B N 1
ATOM 4170 C CA . ILE B 1 267 ? 8.656 3.545 11.438 1 95.12 267 ILE B CA 1
ATOM 4171 C C . ILE B 1 267 ? 8.984 4.754 10.562 1 95.12 267 ILE B C 1
ATOM 4173 O O . ILE B 1 267 ? 9.727 5.645 10.984 1 95.12 267 ILE B O 1
ATOM 4177 N N . GLY B 1 268 ? 8.508 4.719 9.383 1 93.56 268 GLY B N 1
ATOM 4178 C CA . GLY B 1 268 ? 8.719 5.84 8.484 1 93.56 268 GLY B CA 1
ATOM 4179 C C . GLY B 1 268 ? 8.211 7.156 9.039 1 93.56 268 GLY B C 1
ATOM 4180 O O . GLY B 1 268 ? 8.883 8.188 8.922 1 93.56 268 GLY B O 1
ATOM 4181 N N . LEU B 1 269 ? 7.047 7.125 9.648 1 92.06 269 LEU B N 1
ATOM 4182 C CA . LEU B 1 269 ? 6.469 8.328 10.234 1 92.06 269 LEU B CA 1
ATOM 4183 C C . LEU B 1 269 ? 7.281 8.781 11.445 1 92.06 269 LEU B C 1
ATOM 4185 O O . LEU B 1 269 ? 7.414 9.984 11.688 1 92.06 269 LEU B O 1
ATOM 4189 N N . ALA B 1 270 ? 7.738 7.812 12.219 1 92.94 270 ALA B N 1
ATOM 4190 C CA . ALA B 1 270 ? 8.633 8.156 13.32 1 92.94 270 ALA B CA 1
ATOM 4191 C C . ALA B 1 270 ? 9.883 8.859 12.812 1 92.94 270 ALA B C 1
ATOM 4193 O O . ALA B 1 270 ? 10.328 9.852 13.398 1 92.94 270 ALA B O 1
ATOM 4194 N N . ALA B 1 271 ? 10.461 8.289 11.805 1 92.25 271 ALA B N 1
ATOM 4195 C CA . ALA B 1 271 ? 11.633 8.906 11.188 1 92.25 271 ALA B CA 1
ATOM 4196 C C . ALA B 1 271 ? 11.312 10.297 10.656 1 92.25 271 ALA B C 1
ATOM 4198 O O . ALA B 1 271 ? 12.117 11.219 10.781 1 92.25 271 ALA B O 1
ATOM 4199 N N . ASP B 1 272 ? 10.211 10.43 10 1 90.19 272 ASP B N 1
ATOM 4200 C CA . ASP B 1 272 ? 9.773 11.711 9.453 1 90.19 272 ASP B CA 1
ATOM 4201 C C . ASP B 1 272 ? 9.656 12.766 10.555 1 90.19 272 ASP B C 1
ATOM 4203 O O . ASP B 1 272 ? 10.047 13.914 10.367 1 90.19 272 ASP B O 1
ATOM 4207 N N . MET B 1 273 ? 9.016 12.344 11.648 1 87.31 273 MET B N 1
ATOM 4208 C CA . MET B 1 273 ? 8.875 13.258 12.773 1 87.31 273 MET B CA 1
ATOM 4209 C C . MET B 1 273 ? 10.242 13.742 13.258 1 87.31 273 MET B C 1
ATOM 4211 O O . MET B 1 273 ? 10.43 14.93 13.5 1 87.31 273 MET B O 1
ATOM 4215 N N . MET B 1 274 ? 11.094 12.836 13.391 1 86.81 274 MET B N 1
ATOM 4216 C CA . MET B 1 274 ? 12.453 13.164 13.805 1 86.81 274 MET B CA 1
ATOM 4217 C C . MET B 1 274 ? 13.117 14.109 12.812 1 86.81 274 MET B C 1
ATOM 4219 O O . MET B 1 274 ? 13.641 15.156 13.203 1 86.81 274 MET B O 1
ATOM 4223 N N . ASN B 1 275 ? 13.062 13.836 11.57 1 84.56 275 ASN B N 1
ATOM 4224 C CA . ASN B 1 275 ? 13.727 14.617 10.539 1 84.56 275 ASN B CA 1
ATOM 4225 C C . ASN B 1 275 ? 13.086 15.992 10.375 1 84.56 275 ASN B C 1
ATOM 4227 O O . ASN B 1 275 ? 13.781 17 10.195 1 84.56 275 ASN B O 1
ATOM 4231 N N . THR B 1 276 ? 11.805 16.047 10.367 1 78.5 276 THR B N 1
ATOM 4232 C CA . THR B 1 276 ? 11.07 17.297 10.148 1 78.5 276 THR B CA 1
ATOM 4233 C C . THR B 1 276 ? 11.289 18.266 11.312 1 78.5 276 THR B C 1
ATOM 4235 O O . THR B 1 276 ? 11.594 19.438 11.102 1 78.5 276 THR B O 1
ATOM 4238 N N . TYR B 1 277 ? 11.211 17.844 12.477 1 75.56 277 TYR B N 1
ATOM 4239 C CA . TYR B 1 277 ? 11.164 18.766 13.609 1 75.56 277 TYR B CA 1
ATOM 4240 C C . TYR B 1 277 ? 12.547 18.938 14.227 1 75.56 277 TYR B C 1
ATOM 4242 O O . TYR B 1 277 ? 12.82 19.938 14.875 1 75.56 277 TYR B O 1
ATOM 4250 N N . LEU B 1 278 ? 13.359 18.031 14 1 70.88 278 LEU B N 1
ATOM 4251 C CA . LEU B 1 278 ? 14.719 18.219 14.5 1 70.88 278 LEU B CA 1
ATOM 4252 C C . LEU B 1 278 ? 15.625 18.797 13.422 1 70.88 278 LEU B C 1
ATOM 4254 O O . LEU B 1 278 ? 16.344 19.781 13.656 1 70.88 278 LEU B O 1
ATOM 4258 N N . MET B 1 279 ? 15.57 18.266 12.258 1 62.34 279 MET B N 1
ATOM 4259 C CA . MET B 1 279 ? 16.469 18.688 11.195 1 62.34 279 MET B CA 1
ATOM 4260 C C . MET B 1 279 ? 15.93 19.906 10.461 1 62.34 279 MET B C 1
ATOM 4262 O O . MET B 1 279 ? 16.625 20.906 10.297 1 62.34 279 MET B O 1
ATOM 4266 N N . ASN B 1 280 ? 14.711 19.859 10.148 1 60.97 280 ASN B N 1
ATOM 4267 C CA . ASN B 1 280 ? 14.164 20.891 9.273 1 60.97 280 ASN B CA 1
ATOM 4268 C C . ASN B 1 280 ? 13.969 22.203 10.016 1 60.97 280 ASN B C 1
ATOM 4270 O O . ASN B 1 280 ? 14.172 23.281 9.453 1 60.97 280 ASN B O 1
ATOM 4274 N N . VAL B 1 281 ? 13.672 22.109 11.227 1 58.12 281 VAL B N 1
ATOM 4275 C CA . VAL B 1 281 ? 13.484 23.328 12 1 58.12 281 VAL B CA 1
ATOM 4276 C C . VAL B 1 281 ? 14.805 24.078 12.133 1 58.12 281 VAL B C 1
ATOM 4278 O O . VAL B 1 281 ? 14.844 25.297 12.039 1 58.12 281 VAL B O 1
ATOM 4281 N N . THR B 1 282 ? 15.82 23.266 12.25 1 54.5 282 THR B N 1
ATOM 4282 C CA . THR B 1 282 ? 17.141 23.859 12.391 1 54.5 282 THR B CA 1
ATOM 4283 C C . THR B 1 282 ? 17.562 24.547 11.094 1 54.5 282 THR B C 1
ATOM 4285 O O . THR B 1 282 ? 18.141 25.641 11.125 1 54.5 282 THR B O 1
ATOM 4288 N N . LEU B 1 283 ? 17.25 23.906 10.039 1 59.81 283 LEU B N 1
ATOM 4289 C CA . LEU B 1 283 ? 17.625 24.469 8.75 1 59.81 283 LEU B CA 1
ATOM 4290 C C . LEU B 1 283 ? 16.828 25.734 8.469 1 59.81 283 LEU B C 1
ATOM 4292 O O . LEU B 1 283 ? 17.375 26.703 7.922 1 59.81 283 LEU B O 1
ATOM 4296 N N . LEU B 1 284 ? 15.641 25.719 8.844 1 59.41 284 LEU B N 1
ATOM 4297 C CA . LEU B 1 284 ? 14.805 26.891 8.625 1 59.41 284 LEU B CA 1
ATOM 4298 C C . LEU B 1 284 ? 15.242 28.047 9.523 1 59.41 284 LEU B C 1
ATOM 4300 O O . LEU B 1 284 ? 15.227 29.203 9.102 1 59.41 284 LEU B O 1
ATOM 4304 N N . ARG B 1 285 ? 15.602 27.656 10.727 1 60.34 285 ARG B N 1
ATOM 4305 C CA . ARG B 1 285 ? 16.141 28.656 11.633 1 60.34 285 ARG B CA 1
ATOM 4306 C C . ARG B 1 285 ? 17.406 29.281 11.062 1 60.34 285 ARG B C 1
ATOM 4308 O O . ARG B 1 285 ? 17.578 30.5 11.133 1 60.34 285 ARG B O 1
ATOM 4315 N N . TRP B 1 286 ? 18.188 28.391 10.586 1 59.34 286 TRP B N 1
ATOM 4316 C CA . TRP B 1 286 ? 19.422 28.875 9.977 1 59.34 286 TRP B CA 1
ATOM 4317 C C . TRP B 1 286 ? 19.125 29.797 8.797 1 59.34 286 TRP B C 1
ATOM 4319 O O . TRP B 1 286 ? 19.766 30.844 8.641 1 59.34 286 TRP B O 1
ATOM 4329 N N . TYR B 1 287 ? 18.188 29.422 8.016 1 59 287 TYR B N 1
ATOM 4330 C CA . TYR B 1 287 ? 17.844 30.203 6.832 1 59 287 TYR B CA 1
ATOM 4331 C C . TYR B 1 287 ? 17.234 31.547 7.227 1 59 287 TYR B C 1
ATOM 4333 O O . TYR B 1 287 ? 17.562 32.594 6.637 1 59 287 TYR B O 1
ATOM 4341 N N . LYS B 1 288 ? 16.344 31.516 8.117 1 57.19 288 LYS B N 1
ATOM 4342 C CA . LYS B 1 288 ? 15.672 32.75 8.523 1 57.19 288 LYS B CA 1
ATOM 4343 C C . LYS B 1 288 ? 16.641 33.719 9.219 1 57.19 288 LYS B C 1
ATOM 4345 O O . LYS B 1 288 ? 16.625 34.906 8.977 1 57.19 288 LYS B O 1
ATOM 4350 N N . PHE B 1 289 ? 17.469 33.188 10.094 1 54.53 289 PHE B N 1
ATOM 4351 C CA . PHE B 1 289 ? 18.312 34.062 10.891 1 54.53 289 PHE B CA 1
ATOM 4352 C C . PHE B 1 289 ? 19.625 34.344 10.172 1 54.53 289 PHE B C 1
ATOM 4354 O O . PHE B 1 289 ? 20.203 35.406 10.336 1 54.53 289 PHE B O 1
ATOM 4361 N N . GLU B 1 290 ? 20.156 33.406 9.516 1 51.59 290 GLU B N 1
ATOM 4362 C CA . GLU B 1 290 ? 21.438 33.656 8.867 1 51.59 290 GLU B CA 1
ATOM 4363 C C . GLU B 1 290 ? 21.266 33.906 7.371 1 51.59 290 GLU B C 1
ATOM 4365 O O . GLU B 1 290 ? 22.078 34.594 6.754 1 51.59 290 GLU B O 1
ATOM 4370 N N . GLY B 1 291 ? 20.391 33.281 6.695 1 45.09 291 GLY B N 1
ATOM 4371 C CA . GLY B 1 291 ? 20.297 33.438 5.254 1 45.09 291 GLY B CA 1
ATOM 4372 C C . GLY B 1 291 ? 19.75 34.781 4.836 1 45.09 291 GLY B C 1
ATOM 4373 O O . GLY B 1 291 ? 19.812 35.156 3.664 1 45.09 291 GLY B O 1
ATOM 4374 N N . VAL B 1 292 ? 18.672 35.469 5.445 1 43.94 292 VAL B N 1
ATOM 4375 C CA . VAL B 1 292 ? 18.188 36.781 5.023 1 43.94 292 VAL B CA 1
ATOM 4376 C C . VAL B 1 292 ? 19.234 37.844 5.379 1 43.94 292 VAL B C 1
ATOM 4378 O O . VAL B 1 292 ? 19.125 38.969 4.938 1 43.94 292 VAL B O 1
ATOM 4381 N N . LYS B 1 293 ? 20.062 37.719 6.262 1 42.66 293 LYS B N 1
ATOM 4382 C CA . LYS B 1 293 ? 20.969 38.844 6.414 1 42.66 293 LYS B CA 1
ATOM 4383 C C . LYS B 1 293 ? 21.766 39.094 5.133 1 42.66 293 LYS B C 1
ATOM 4385 O O . LYS B 1 293 ? 22.5 40.094 5.02 1 42.66 293 LYS B O 1
ATOM 4390 N N . ARG B 1 294 ? 22.031 38.125 4.137 1 36.47 294 ARG B N 1
ATOM 4391 C CA . ARG B 1 294 ? 22.781 38.688 3.018 1 36.47 294 ARG B CA 1
ATOM 4392 C C . ARG B 1 294 ? 21.844 39.25 1.957 1 36.47 294 ARG B C 1
ATOM 4394 O O . ARG B 1 294 ? 20.812 38.656 1.652 1 36.47 294 ARG B O 1
#